Protein AF-A0AA35Z407-F1 (afdb_monomer_lite)

InterPro domains:
  IPR001810 F-box domain [PF00646] (19-55)
  IPR012337 Ribonuclease H-like superfamily [SSF53098] (365-538)
  IPR032675 Leucine-rich repeat domain superfamily [G3DSA:3.80.10.10] (29-280)
  IPR036047 F-box-like domain superfamily [SSF81383] (16-61)
  IPR052035 Zinc finger BED domain-containing [PTHR46481] (313-537)
  IPR053781 F-box/LRR-repeat protein 13-like, F-box domain [cd22160] (19-55)

Secondary structure (DSSP, 8-state):
--PPPPPP-PPPPS---TTTTS-HHHHHHHHTTSS-HHHHHHGGGS-TTTTTGGGGSSEEEEE-SS-EEPPHHHHT-SS--EEEEEEEEEEEE--SS---TT--EEEEEEEE--SSTTHHHHHHHT-TT--EEEEES-B-TT-SS-----TT--EEEEES-B----SSTTTTTT--------S-----SSTT-TT--EEEE-HHHHHHHHHH-S----TT--EEEEEE-GGG--HHHHHHHHHH-TT--EEEEEE-S----TTS-----S-HHHHHHHTTSS--EEEEEESSSS--EEESSHHHHHHHHHHHHTT--GGGGG-HHHHHHHHHH-TT--PPPHHHHHHHHHHHHHHHHHHHHHHHT-TT--EEEEEEEEE-TTT--EEEEEEEEEE-TT--EEEEEEEEEEES---HHHHHHHHHHHHHHTT---EEEEEE-S-HHHHHHHHHHHHHSSS-GGGGTT-EEE-HHHHHHHHHHHHHGGGHHHHHHHHHHHHHHHT-HHHHHHHHHHHHHTT---S-------TT-THHHHHHHHHH-TT-

Radius of gyration: 40.05 Å; chains: 1; bounding box: 88×74×141 Å

Sequence (548 aa):
MKKSEPPKTSKPADGTDFISSMPDAILLLILSRVPSTEEAIRSSILSRRWRNLWTAIPSLYLDTTGDIEMPNCLVISPSLESLRLSLGHHGLRLPNIMGFPALRVLDLTSVDLLEDGNLVKAFLESCPLLEDLTLDDCVLCKLDLLCISCLKLKKLSIVNTYDDNDDDGDSLKKAEIEPKSEGNNMSVLFPGISGVEYLCIDPYFFIKCIYAAIDPGLPNLKTLVLSTTMDAFTMDNFNRILKYYPKLESLKLIIEQDFHGSDGTEYGWLDEDETREILSIDLKRVEFFEFNGEKPKVVIKWFDDILNMYFNWGELPFKFVENEAFVEYTNALNAKVVLPSRHTISRNVSKFYIEERTKMLQFLSNPKTAIHLTTDTWTSSCQRTTYMVVTAHFIDENWMMHKRIINFREIDSHKGEDMGRELLDCIRGWGMKNVMTITLDNAATNDKAMDFLVKKLPNLYEGGKHFQVRCMAHILNLIVKDGLKYQNYHVECIQKAVRYIRLSPQRINKFKKAMKDCGLQTKKFLCGDTPTRWNSTELDFRVIEVRI

Structure (mmCIF, N/CA/C/O backbone):
data_AF-A0AA35Z407-F1
#
_entry.id   AF-A0AA35Z407-F1
#
loop_
_atom_site.group_PDB
_atom_site.id
_atom_site.type_symbol
_atom_site.label_atom_id
_atom_site.label_alt_id
_atom_site.label_comp_id
_atom_site.label_asym_id
_atom_site.label_entity_id
_atom_site.label_seq_id
_atom_site.pdbx_PDB_ins_code
_atom_site.Cartn_x
_atom_site.Cartn_y
_atom_site.Cartn_z
_atom_site.occupancy
_atom_site.B_iso_or_equiv
_atom_site.auth_seq_id
_atom_site.auth_comp_id
_atom_site.auth_asym_id
_atom_site.auth_atom_id
_atom_site.pdbx_PDB_model_num
ATOM 1 N N . MET A 1 1 ? -7.685 -29.611 94.564 1.00 43.44 1 MET A N 1
ATOM 2 C CA . MET A 1 1 ? -6.938 -30.343 93.514 1.00 43.44 1 MET A CA 1
ATOM 3 C C . MET A 1 1 ? -7.828 -31.413 92.899 1.00 43.44 1 MET A C 1
ATOM 5 O O . MET A 1 1 ? -8.089 -32.406 93.558 1.00 43.44 1 MET A O 1
ATOM 9 N N . LYS A 1 2 ? -8.294 -31.185 91.669 1.00 37.62 2 LYS A N 1
ATOM 10 C CA . LYS A 1 2 ? -8.302 -32.115 90.521 1.00 37.62 2 LYS A CA 1
ATOM 11 C C . LYS A 1 2 ? -9.133 -31.443 89.424 1.00 37.62 2 LYS A C 1
ATOM 13 O O . LYS A 1 2 ? -10.331 -31.247 89.582 1.00 37.62 2 LYS A O 1
ATOM 18 N N . LYS A 1 3 ? -8.439 -30.998 88.373 1.00 35.50 3 LYS A N 1
ATOM 19 C CA . LYS A 1 3 ? -9.022 -30.472 87.135 1.00 35.50 3 LYS A CA 1
ATOM 20 C C . LYS A 1 3 ? -9.820 -31.596 86.470 1.00 35.50 3 LYS A C 1
ATOM 22 O O . LYS A 1 3 ? -9.277 -32.683 86.299 1.00 35.50 3 LYS A O 1
ATOM 27 N N . SER A 1 4 ? -11.070 -31.328 86.108 1.00 39.91 4 SER A N 1
ATOM 28 C CA . SER A 1 4 ? -11.824 -32.141 85.156 1.00 39.91 4 SER A CA 1
ATOM 29 C C . SER A 1 4 ? -11.276 -31.881 83.752 1.00 39.91 4 SER A C 1
ATOM 31 O O . SER A 1 4 ? -11.129 -30.726 83.349 1.00 39.91 4 SER A O 1
ATOM 33 N N . GLU A 1 5 ? -10.925 -32.948 83.043 1.00 40.53 5 GLU A N 1
ATOM 34 C CA . GLU A 1 5 ? -10.440 -32.913 81.661 1.00 40.53 5 GLU A CA 1
ATOM 35 C C . GLU A 1 5 ? -11.478 -32.294 80.703 1.00 40.53 5 GLU A C 1
ATOM 37 O O . GLU A 1 5 ? -12.679 -32.512 80.887 1.00 40.53 5 GLU A O 1
ATOM 42 N N . PRO A 1 6 ? -11.052 -31.550 79.665 1.00 40.28 6 PRO A N 1
ATOM 43 C CA . PRO A 1 6 ? -11.928 -31.172 78.564 1.00 40.28 6 PRO A CA 1
ATOM 44 C C . PRO A 1 6 ? -12.168 -32.377 77.632 1.00 40.28 6 PRO A C 1
ATOM 46 O O . PRO A 1 6 ? -11.346 -33.298 77.582 1.00 40.28 6 PRO A O 1
ATOM 49 N N . PRO A 1 7 ? -13.286 -32.397 76.885 1.00 41.84 7 PRO A N 1
ATOM 50 C CA . PRO A 1 7 ? -13.650 -33.531 76.049 1.00 41.84 7 PRO A CA 1
ATOM 51 C C . PRO A 1 7 ? -12.639 -33.723 74.914 1.00 41.84 7 PRO A C 1
ATOM 53 O O . PRO A 1 7 ? -12.144 -32.766 74.320 1.00 41.84 7 PRO A O 1
ATOM 56 N N . LYS A 1 8 ? -12.341 -34.996 74.634 1.00 40.03 8 LYS A N 1
ATOM 57 C CA . LYS A 1 8 ? -11.424 -35.454 73.587 1.00 40.03 8 LYS A CA 1
ATOM 58 C C . LYS A 1 8 ? -11.763 -34.797 72.249 1.00 40.03 8 LYS A C 1
ATOM 60 O O . LYS A 1 8 ? -12.865 -34.967 71.734 1.00 40.03 8 LYS A O 1
ATOM 65 N N . THR A 1 9 ? -10.784 -34.111 71.669 1.00 42.91 9 THR A N 1
ATOM 66 C CA . THR A 1 9 ? -10.801 -33.711 70.265 1.00 42.91 9 THR A CA 1
ATOM 67 C C . THR A 1 9 ? -10.902 -34.970 69.405 1.00 42.91 9 THR A C 1
ATOM 69 O O . THR A 1 9 ? -10.030 -35.843 69.424 1.00 42.91 9 THR A O 1
ATOM 72 N N . SER A 1 10 ? -12.008 -35.103 68.677 1.00 41.81 10 SER A N 1
ATOM 73 C CA . SER A 1 10 ? -12.133 -36.092 67.612 1.00 41.81 10 SER A CA 1
ATOM 74 C C . SER A 1 10 ? -11.050 -35.819 66.570 1.00 41.81 10 SER A C 1
ATOM 76 O O . SER A 1 10 ? -10.904 -34.683 66.116 1.00 41.81 10 SER A O 1
ATOM 78 N N . LYS A 1 11 ? -10.289 -36.855 66.199 1.00 41.97 11 LYS A N 1
ATOM 79 C CA . LYS A 1 11 ? -9.377 -36.822 65.048 1.00 41.97 11 LYS A CA 1
ATOM 80 C C . LYS A 1 11 ? -10.121 -36.258 63.825 1.00 41.97 11 LYS A C 1
ATOM 82 O O . LYS A 1 11 ? -11.282 -36.631 63.638 1.00 41.97 11 LYS A O 1
ATOM 87 N N . PRO A 1 12 ? -9.492 -35.400 63.004 1.00 40.91 12 PRO A N 1
ATOM 88 C CA . PRO A 1 12 ? -10.108 -34.974 61.760 1.00 40.91 12 PRO A CA 1
ATOM 89 C C . PRO A 1 12 ? -10.281 -36.218 60.890 1.00 40.91 12 PRO A C 1
ATOM 91 O O . PRO A 1 12 ? -9.347 -37.005 60.728 1.00 40.91 12 PRO A O 1
ATOM 94 N N . ALA A 1 13 ? -11.506 -36.431 60.418 1.00 45.28 13 ALA A N 1
ATOM 95 C CA . ALA A 1 13 ? -11.772 -37.427 59.400 1.00 45.28 13 ALA A CA 1
ATOM 96 C C . ALA A 1 13 ? -10.900 -37.108 58.179 1.00 45.28 13 ALA A C 1
ATOM 98 O O . ALA A 1 13 ? -10.789 -35.951 57.770 1.00 45.28 13 ALA A O 1
ATOM 99 N N . ASP A 1 14 ? -10.252 -38.141 57.658 1.00 51.31 14 ASP A N 1
ATOM 100 C CA . ASP A 1 14 ? -9.453 -38.111 56.442 1.00 51.31 14 ASP A CA 1
ATOM 101 C C . ASP A 1 14 ? -10.347 -37.626 55.286 1.00 51.31 14 ASP A C 1
ATOM 103 O O . ASP A 1 14 ? -11.312 -38.300 54.922 1.00 51.31 14 ASP A O 1
ATOM 107 N N . GLY A 1 15 ? -10.113 -36.395 54.816 1.00 54.78 15 GLY A N 1
ATOM 108 C CA . GLY A 1 15 ? -11.001 -35.693 53.878 1.00 54.78 15 GLY A CA 1
ATOM 109 C C . GLY A 1 15 ? -11.348 -34.244 54.244 1.00 54.78 15 GLY A C 1
ATOM 110 O O . GLY A 1 15 ? -12.460 -33.802 53.967 1.00 54.78 15 GLY A O 1
ATOM 111 N N . THR A 1 16 ? -10.444 -33.484 54.877 1.00 53.84 16 THR A N 1
ATOM 112 C CA . THR A 1 16 ? -10.655 -32.043 55.113 1.00 53.84 16 THR A CA 1
ATOM 113 C C . THR A 1 16 ? -10.854 -31.301 53.795 1.00 53.84 16 THR A C 1
ATOM 115 O O . THR A 1 16 ? -9.916 -31.104 53.026 1.00 53.84 16 THR A O 1
ATOM 118 N N . ASP A 1 17 ? -12.087 -30.867 53.557 1.00 64.19 17 ASP A N 1
ATOM 119 C CA . ASP A 1 17 ? -12.447 -29.965 52.474 1.00 64.19 17 ASP A CA 1
ATOM 120 C C . ASP A 1 17 ? -11.829 -28.577 52.728 1.00 64.19 17 ASP A C 1
ATOM 122 O O . ASP A 1 17 ? -12.380 -27.717 53.426 1.00 64.19 17 ASP A O 1
ATOM 126 N N . PHE A 1 18 ? -10.626 -28.375 52.182 1.00 69.06 18 PHE A N 1
ATOM 127 C CA . PHE A 1 18 ? -9.902 -27.106 52.258 1.00 69.06 18 PHE A CA 1
ATOM 128 C C . PHE A 1 18 ? -10.665 -25.973 51.572 1.00 69.06 18 PHE A C 1
ATOM 130 O O . PHE A 1 18 ? -10.561 -24.829 52.006 1.00 69.06 18 PHE A O 1
ATOM 137 N N . ILE A 1 19 ? -11.467 -26.283 50.553 1.00 73.12 19 ILE A N 1
ATOM 138 C CA . ILE A 1 19 ? -12.250 -25.308 49.797 1.00 73.12 19 ILE A CA 1
ATOM 139 C C . ILE A 1 19 ? -13.407 -24.791 50.666 1.00 73.12 19 ILE A C 1
ATOM 141 O O . ILE A 1 19 ? -13.586 -23.580 50.797 1.00 73.12 19 ILE A O 1
ATOM 145 N N . SER A 1 20 ? -14.117 -25.672 51.376 1.00 71.88 20 SER A N 1
ATOM 146 C CA . SER A 1 20 ? -15.194 -25.272 52.297 1.00 71.88 20 SER A CA 1
ATOM 147 C C . SER A 1 20 ? -14.736 -24.482 53.524 1.00 71.88 20 SER A C 1
ATOM 149 O O . SER A 1 20 ? -15.582 -23.869 54.177 1.00 71.88 20 SER A O 1
ATOM 151 N N . SER A 1 21 ? -13.437 -24.452 53.843 1.00 80.06 21 SER A N 1
ATOM 152 C CA . SER A 1 21 ? -12.888 -23.666 54.964 1.00 80.06 21 SER A CA 1
ATOM 153 C C . SER A 1 21 ? -12.304 -22.302 54.564 1.00 80.06 21 SER A C 1
ATOM 155 O O . SER A 1 21 ? -11.990 -21.501 55.445 1.00 80.06 21 SER A O 1
ATOM 157 N N . MET A 1 22 ? -12.208 -21.982 53.266 1.00 85.62 22 MET A N 1
ATOM 158 C CA . MET A 1 22 ? -11.680 -20.687 52.805 1.00 85.62 22 MET A CA 1
ATOM 159 C C . MET A 1 22 ? -12.624 -19.523 53.143 1.00 85.62 22 MET A C 1
ATOM 161 O O . MET A 1 22 ? -13.833 -19.737 53.176 1.00 85.62 22 MET A O 1
ATOM 165 N N . PRO A 1 23 ? -12.130 -18.288 53.355 1.00 88.06 23 PRO A N 1
ATOM 166 C CA . PRO A 1 23 ? -12.965 -17.086 53.462 1.00 88.06 23 PRO A CA 1
ATOM 167 C C . PRO A 1 23 ? -13.741 -16.786 52.172 1.00 88.06 23 PRO A C 1
ATOM 169 O O . PRO A 1 23 ? -13.221 -17.013 51.079 1.00 88.06 23 PRO A O 1
ATOM 172 N N . ASP A 1 24 ? -14.936 -16.195 52.289 1.00 84.94 24 ASP A N 1
ATOM 173 C CA . ASP A 1 24 ? -15.785 -15.867 51.127 1.00 84.94 24 ASP A CA 1
ATOM 174 C C . ASP A 1 24 ? -15.059 -14.976 50.109 1.00 84.94 24 ASP A C 1
ATOM 176 O O . ASP A 1 24 ? -15.185 -15.202 48.915 1.00 84.94 24 ASP A O 1
ATOM 180 N N . ALA A 1 25 ? -14.207 -14.045 50.551 1.00 83.12 25 ALA A N 1
ATOM 181 C CA . ALA A 1 25 ? -13.411 -13.205 49.651 1.00 83.12 25 ALA A CA 1
ATOM 182 C C . ALA A 1 25 ? -12.508 -14.014 48.695 1.00 83.12 25 ALA A C 1
ATOM 184 O O . ALA A 1 25 ? -12.338 -13.637 47.537 1.00 83.12 25 ALA A O 1
ATOM 185 N N . ILE A 1 26 ? -11.951 -15.141 49.157 1.00 83.88 26 ILE A N 1
ATOM 186 C CA . ILE A 1 26 ? -11.136 -16.029 48.314 1.00 83.88 26 ILE A CA 1
ATOM 187 C C . ILE A 1 26 ? -12.036 -16.857 47.396 1.00 83.88 26 ILE A C 1
ATOM 189 O O . ILE A 1 26 ? -11.714 -17.024 46.224 1.00 83.88 26 ILE A O 1
ATOM 193 N N . LEU A 1 27 ? -13.181 -17.333 47.895 1.00 86.56 27 LEU A N 1
ATOM 194 C CA . LEU A 1 27 ? -14.148 -18.075 47.081 1.00 86.56 27 LEU A CA 1
ATOM 195 C C . LEU A 1 27 ? -14.711 -17.214 45.943 1.00 86.56 27 LEU A C 1
ATOM 197 O O . LEU A 1 27 ? -14.801 -17.682 44.814 1.00 86.56 27 LEU A O 1
ATOM 201 N N . LEU A 1 28 ? -15.007 -15.941 46.211 1.00 85.38 28 LEU A N 1
ATOM 202 C CA . LEU A 1 28 ? -15.438 -14.967 45.209 1.00 85.38 28 LEU A CA 1
ATOM 203 C C . LEU A 1 28 ? -14.332 -14.663 44.199 1.00 85.38 28 LEU A C 1
ATOM 205 O O . LEU A 1 28 ? -14.613 -14.572 43.007 1.00 85.38 28 LEU A O 1
ATOM 209 N N . LEU A 1 29 ? -13.072 -14.577 44.641 1.00 83.25 29 LEU A N 1
ATOM 210 C CA . LEU A 1 29 ? -11.939 -14.448 43.728 1.00 83.25 29 LEU A CA 1
ATOM 211 C C . LEU A 1 29 ? -11.825 -15.672 42.812 1.00 83.25 29 LEU A C 1
ATOM 213 O O . LEU A 1 29 ? -11.630 -15.503 41.614 1.00 83.25 29 LEU A O 1
ATOM 217 N N . ILE A 1 30 ? -11.991 -16.886 43.342 1.00 85.62 30 ILE A N 1
ATOM 218 C CA . ILE A 1 30 ? -11.986 -18.118 42.542 1.00 85.62 30 ILE A CA 1
ATOM 219 C C . ILE A 1 30 ? -13.143 -18.101 41.538 1.00 85.62 30 ILE A C 1
ATOM 221 O O . ILE A 1 30 ? -12.899 -18.271 40.348 1.00 85.62 30 ILE A O 1
ATOM 225 N N . LEU A 1 31 ? -14.373 -17.827 41.991 1.00 85.12 31 LEU A N 1
ATOM 226 C CA . LEU A 1 31 ? -15.562 -17.765 41.133 1.00 85.12 31 LEU A CA 1
ATOM 227 C C . LEU A 1 31 ? -15.447 -16.681 40.051 1.00 85.12 31 LEU A C 1
ATOM 229 O O . LEU A 1 31 ? -15.854 -16.916 38.921 1.00 85.12 31 LEU A O 1
ATOM 233 N N . SER A 1 32 ? -14.813 -15.540 40.348 1.00 82.19 32 SER A N 1
ATOM 234 C CA . SER A 1 32 ? -14.548 -14.478 39.361 1.00 82.19 32 SER A CA 1
ATOM 235 C C . SER A 1 32 ? -13.564 -14.878 38.253 1.00 82.19 32 SER A C 1
ATOM 237 O O . SER A 1 32 ? -13.423 -14.160 37.267 1.00 82.19 32 SER A O 1
ATOM 239 N N . ARG A 1 33 ? -12.841 -15.992 38.427 1.00 82.56 33 ARG A N 1
ATOM 240 C CA . ARG A 1 33 ? -11.869 -16.532 37.463 1.00 82.56 33 ARG A CA 1
ATOM 241 C C . ARG A 1 33 ? -12.367 -17.789 36.757 1.00 82.56 33 ARG A C 1
ATOM 243 O O . ARG A 1 33 ? -11.620 -18.362 35.967 1.00 82.56 33 ARG A O 1
ATOM 250 N N . VAL A 1 34 ? -13.591 -18.223 37.048 1.00 83.19 34 VAL A N 1
ATOM 251 C CA . VAL A 1 34 ? -14.235 -19.328 36.341 1.00 83.19 34 VAL A CA 1
ATOM 252 C C . VAL A 1 34 ? -14.599 -18.857 34.919 1.00 83.19 34 VAL A C 1
ATOM 254 O O . VAL A 1 34 ? -15.054 -17.723 34.771 1.00 83.19 34 VAL A O 1
ATOM 257 N N . PRO A 1 35 ? -14.382 -19.684 33.877 1.00 76.94 35 PRO A N 1
ATOM 258 C CA . PRO A 1 35 ? -14.584 -19.310 32.474 1.00 76.94 35 PRO A CA 1
ATOM 259 C C . PRO A 1 35 ? -15.962 -18.742 32.122 1.00 76.94 35 PRO A C 1
ATOM 261 O O . PRO A 1 35 ? -16.051 -17.897 31.234 1.00 76.94 35 PRO A O 1
ATOM 264 N N . SER A 1 36 ? -17.026 -19.196 32.789 1.00 81.44 36 SER A N 1
ATOM 265 C CA . SER A 1 36 ? -18.391 -18.743 32.520 1.00 81.44 36 SER A CA 1
ATOM 266 C C . SER A 1 36 ? -19.206 -18.537 33.796 1.00 81.44 36 SER A C 1
ATOM 268 O O . SER A 1 36 ? -18.999 -19.188 34.825 1.00 81.44 36 SER A O 1
ATOM 270 N N . THR A 1 37 ? -20.188 -17.637 33.720 1.00 84.25 37 THR A N 1
ATOM 271 C CA . THR A 1 37 ? -21.173 -17.440 34.789 1.00 84.25 37 THR A CA 1
ATOM 272 C C . THR A 1 37 ? -21.989 -18.707 35.042 1.00 84.25 37 THR A C 1
ATOM 274 O O . THR A 1 37 ? -22.298 -18.998 36.194 1.00 84.25 37 THR A O 1
ATOM 277 N N . GLU A 1 38 ? -22.272 -19.508 34.011 1.00 83.88 38 GLU A N 1
ATOM 278 C CA . GLU A 1 38 ? -22.958 -20.793 34.168 1.00 83.88 38 GLU A CA 1
ATOM 279 C C . GLU A 1 38 ? -22.170 -21.744 35.084 1.00 83.88 38 GLU A C 1
ATOM 281 O O . GLU A 1 38 ? -22.726 -22.327 36.014 1.00 83.88 38 GLU A O 1
ATOM 286 N N . GLU A 1 39 ? -20.856 -21.863 34.887 1.00 83.56 39 GLU A N 1
ATOM 287 C CA . GLU A 1 39 ? -19.996 -22.684 35.741 1.00 83.56 39 GLU A CA 1
ATOM 288 C C . GLU A 1 39 ? -19.907 -22.140 37.174 1.00 83.56 39 GLU A C 1
ATOM 290 O O . GLU A 1 39 ? -19.915 -22.918 38.135 1.00 83.56 39 GLU A O 1
ATOM 295 N N . ALA A 1 40 ? -19.904 -20.814 37.344 1.00 86.88 40 ALA A N 1
ATOM 296 C CA . ALA A 1 40 ? -19.982 -20.198 38.664 1.00 86.88 40 ALA A CA 1
ATOM 297 C C . ALA A 1 40 ? -21.324 -20.507 39.356 1.00 86.88 40 ALA A C 1
ATOM 299 O O . ALA A 1 40 ? -21.334 -20.857 40.538 1.00 86.88 40 ALA A O 1
ATOM 300 N N . ILE A 1 41 ? -22.446 -20.468 38.629 1.00 86.50 41 ILE A N 1
ATOM 301 C CA . ILE A 1 41 ? -23.775 -20.842 39.137 1.00 86.50 41 ILE A CA 1
ATOM 302 C C . ILE A 1 41 ? -23.828 -22.334 39.469 1.00 86.50 41 ILE A C 1
ATOM 304 O O . ILE A 1 41 ? -24.381 -22.702 40.505 1.00 86.50 41 ILE A O 1
ATOM 308 N N . ARG A 1 42 ? -23.205 -23.211 38.671 1.00 87.38 42 ARG A N 1
ATOM 309 C CA . ARG A 1 42 ? -23.122 -24.656 38.960 1.00 87.38 42 ARG A CA 1
ATOM 310 C C . ARG A 1 42 ? -22.426 -24.944 40.291 1.00 87.38 42 ARG A C 1
ATOM 312 O O . ARG A 1 42 ? -22.716 -25.960 40.909 1.00 87.38 42 ARG A O 1
ATOM 319 N N . SER A 1 43 ? -21.589 -24.048 40.813 1.00 87.75 43 SER A N 1
ATOM 320 C CA . SER A 1 43 ? -21.033 -24.208 42.166 1.00 87.75 43 SER A CA 1
ATOM 321 C C . SER A 1 43 ? -22.101 -24.173 43.276 1.00 87.75 43 SER A C 1
ATOM 323 O O . SER A 1 43 ? -21.883 -24.709 44.363 1.00 87.75 43 SER A O 1
ATOM 325 N N . SER A 1 44 ? -23.296 -23.634 43.000 1.00 87.38 44 SER A N 1
ATOM 326 C CA . SER A 1 44 ? -24.409 -23.523 43.954 1.00 87.38 44 SER A CA 1
ATOM 327 C C . SER A 1 44 ? -24.896 -24.863 44.518 1.00 87.38 44 SER A C 1
ATOM 329 O O . SER A 1 44 ? -25.450 -24.892 45.623 1.00 87.38 44 SER A O 1
ATOM 331 N N . ILE A 1 45 ? -24.661 -25.973 43.805 1.00 87.75 45 ILE A N 1
ATOM 332 C CA . ILE A 1 45 ? -25.041 -27.322 44.250 1.00 87.75 45 ILE A CA 1
ATOM 333 C C . ILE A 1 45 ? -24.039 -27.943 45.233 1.00 87.75 45 ILE A C 1
ATOM 335 O O . ILE A 1 45 ? -24.363 -28.951 45.858 1.00 87.75 45 ILE A O 1
ATOM 339 N N . LEU A 1 46 ? -22.849 -27.350 45.408 1.00 84.62 46 LEU A N 1
ATOM 340 C CA . LEU A 1 46 ? -21.787 -27.916 46.248 1.00 84.62 46 LEU A CA 1
ATOM 341 C C . LEU A 1 46 ? -22.170 -27.932 47.733 1.00 84.62 46 LEU A C 1
ATOM 343 O O . LEU A 1 46 ? -21.948 -28.923 48.425 1.00 84.62 46 LEU A O 1
ATOM 347 N N . SER A 1 47 ? -22.754 -26.844 48.247 1.00 86.62 47 SER A N 1
ATOM 348 C CA . SER A 1 47 ? -23.292 -26.798 49.611 1.00 86.62 47 SER A CA 1
ATOM 349 C C . SER A 1 47 ? -24.204 -25.588 49.834 1.00 86.62 47 SER A C 1
ATOM 351 O O . SER A 1 47 ? -24.283 -24.677 49.010 1.00 86.62 47 SER A O 1
ATOM 353 N N . ARG A 1 48 ? -24.856 -25.521 51.006 1.00 84.38 48 ARG A N 1
ATOM 354 C CA . ARG A 1 48 ? -25.660 -24.349 51.410 1.00 84.38 48 ARG A CA 1
ATOM 355 C C . ARG A 1 48 ? -24.868 -23.038 51.367 1.00 84.38 48 ARG A C 1
ATOM 357 O O . ARG A 1 48 ? -25.467 -22.006 51.096 1.00 84.38 48 ARG A O 1
ATOM 364 N N . ARG A 1 49 ? -23.554 -23.087 51.622 1.00 86.75 49 ARG A N 1
ATOM 365 C CA . ARG A 1 49 ? -22.668 -21.915 51.580 1.00 86.75 49 ARG A CA 1
ATOM 366 C C . ARG A 1 49 ? -22.460 -21.417 50.149 1.00 86.75 49 ARG A C 1
ATOM 368 O O . ARG A 1 49 ? -22.460 -20.217 49.929 1.00 86.75 49 ARG A O 1
ATOM 375 N N . TRP A 1 50 ? -22.343 -22.329 49.185 1.00 86.88 50 TRP A N 1
ATOM 376 C CA . TRP A 1 50 ? -22.085 -21.995 47.782 1.00 86.88 50 TRP A CA 1
ATOM 377 C C . TRP A 1 50 ? -23.315 -21.519 47.017 1.00 86.88 50 TRP A C 1
ATOM 379 O O . TRP A 1 50 ? -23.173 -20.848 45.998 1.00 86.88 50 TRP A O 1
ATOM 389 N N . ARG A 1 51 ? -24.515 -21.806 47.535 1.00 85.06 51 ARG A N 1
ATOM 390 C CA . ARG A 1 51 ? -25.800 -21.539 46.874 1.00 85.06 51 ARG A CA 1
ATOM 391 C C . ARG A 1 51 ? -25.917 -20.139 46.261 1.00 85.06 51 ARG A C 1
ATOM 393 O O . ARG A 1 51 ? -26.384 -20.023 45.134 1.00 85.06 51 ARG A O 1
ATOM 400 N N . ASN A 1 52 ? -25.471 -19.114 46.989 1.00 84.38 52 ASN A N 1
ATOM 401 C CA . ASN A 1 52 ? -25.591 -17.710 46.584 1.00 84.38 52 ASN A CA 1
ATOM 402 C C . ASN A 1 52 ? -24.232 -17.010 46.422 1.00 84.38 52 ASN A C 1
ATOM 404 O O . ASN A 1 52 ? -24.202 -15.805 46.224 1.00 84.38 52 ASN A O 1
ATOM 408 N N . LEU A 1 53 ? -23.096 -17.714 46.517 1.00 86.06 53 LEU A N 1
ATOM 409 C CA . LEU A 1 53 ? -21.785 -17.051 46.416 1.00 86.06 53 LEU A CA 1
ATOM 410 C C . LEU A 1 53 ? -21.588 -16.388 45.048 1.00 86.06 53 LEU A C 1
ATOM 412 O O . LEU A 1 53 ? -21.024 -15.303 44.957 1.00 86.06 53 LEU A O 1
ATOM 416 N N . TRP A 1 54 ? -22.114 -17.000 43.990 1.00 86.19 54 TRP A N 1
ATOM 417 C CA . TRP A 1 54 ? -22.037 -16.460 42.636 1.00 86.19 54 TRP A CA 1
ATOM 418 C C . TRP A 1 54 ? -22.747 -15.102 42.476 1.00 86.19 54 TRP A C 1
ATOM 420 O O . TRP A 1 54 ? -22.375 -14.346 41.590 1.00 86.19 54 TRP A O 1
ATOM 430 N N . THR A 1 55 ? -23.709 -14.733 43.334 1.00 83.44 55 THR A N 1
ATOM 431 C CA . THR A 1 55 ? -24.441 -13.452 43.211 1.00 83.44 55 THR A CA 1
ATOM 432 C C . THR A 1 55 ? -23.608 -12.240 43.641 1.00 83.44 55 THR A C 1
ATOM 434 O O . THR A 1 55 ? -24.015 -11.099 43.431 1.00 83.44 55 THR A O 1
ATOM 437 N N . ALA A 1 56 ? -22.453 -12.474 44.272 1.00 85.31 56 ALA A N 1
ATOM 438 C CA . ALA A 1 56 ? -21.534 -11.439 44.736 1.00 85.31 56 ALA A CA 1
ATOM 439 C C . ALA A 1 56 ? -20.294 -11.286 43.835 1.00 85.31 56 ALA A C 1
ATOM 441 O O . ALA A 1 56 ? -19.351 -10.585 44.204 1.00 85.31 56 ALA A O 1
ATOM 442 N N . ILE A 1 57 ? -20.263 -11.930 42.660 1.00 87.25 57 ILE A N 1
ATOM 443 C CA . ILE A 1 57 ? -19.179 -11.706 41.697 1.00 87.25 57 ILE A CA 1
ATOM 444 C C . ILE A 1 57 ? -19.404 -10.397 40.916 1.00 87.25 57 ILE A C 1
ATOM 446 O O . ILE A 1 57 ? -20.554 -10.041 40.660 1.00 87.25 57 ILE A O 1
ATOM 450 N N . PRO A 1 58 ? -18.340 -9.677 40.510 1.00 86.38 58 PRO A N 1
ATOM 451 C CA . PRO A 1 58 ? -18.503 -8.345 39.921 1.00 86.38 58 PRO A CA 1
ATOM 452 C C . PRO A 1 58 ? -19.019 -8.309 38.482 1.00 86.38 58 PRO A C 1
ATOM 454 O O . PRO A 1 58 ? -19.477 -7.261 38.037 1.00 86.38 58 PRO A O 1
ATOM 457 N N . SER A 1 59 ? -18.926 -9.417 37.743 1.00 88.00 59 SER A N 1
ATOM 458 C CA . SER A 1 59 ? -19.336 -9.490 36.340 1.00 88.00 59 SER A CA 1
ATOM 459 C C . SER A 1 59 ? -20.137 -10.758 36.077 1.00 88.00 59 SER A C 1
ATOM 461 O O . SER A 1 59 ? -19.647 -11.857 36.339 1.00 88.00 59 SER A O 1
ATOM 463 N N . LEU A 1 60 ? -21.338 -10.602 35.525 1.00 87.62 60 LEU A N 1
ATOM 464 C CA . LEU A 1 60 ? -22.241 -11.694 35.167 1.00 87.62 60 LEU A CA 1
ATOM 465 C C . LEU A 1 60 ? -22.616 -11.618 33.685 1.00 87.62 60 LEU A C 1
ATOM 467 O O . LEU A 1 60 ? -22.923 -10.539 33.184 1.00 87.62 60 LEU A O 1
ATOM 471 N N . TYR A 1 61 ? -22.600 -12.769 33.014 1.00 87.88 61 TYR A N 1
ATOM 472 C CA . TYR A 1 61 ? -23.135 -12.971 31.669 1.00 87.88 61 TYR A CA 1
ATOM 473 C C . TYR A 1 61 ? -24.155 -14.110 31.718 1.00 87.88 61 TYR A C 1
ATOM 475 O O . TYR A 1 61 ? -23.791 -15.246 32.022 1.00 87.88 61 TYR A O 1
ATOM 483 N N . LEU A 1 62 ? -25.427 -13.811 31.469 1.00 84.12 62 LEU A N 1
ATOM 484 C CA . LEU A 1 62 ? -26.494 -14.807 31.430 1.00 84.12 62 LEU A CA 1
ATOM 485 C C . LEU A 1 62 ? -27.018 -14.906 30.004 1.00 84.12 62 LEU A C 1
ATOM 487 O O . LEU A 1 62 ? -27.433 -13.905 29.433 1.00 84.12 62 LEU A O 1
ATOM 491 N N . ASP A 1 63 ? -26.994 -16.115 29.462 1.00 85.25 63 ASP A N 1
ATOM 492 C CA . ASP A 1 63 ? -27.545 -16.439 28.153 1.00 85.25 63 ASP A CA 1
ATOM 493 C C . ASP A 1 63 ? -28.598 -17.521 28.350 1.00 85.25 63 ASP A C 1
ATOM 495 O O . ASP A 1 63 ? -28.294 -18.637 28.789 1.00 85.25 63 ASP A O 1
ATOM 499 N N . THR A 1 64 ? -29.856 -17.144 28.165 1.00 78.62 64 THR A N 1
ATOM 500 C CA . THR A 1 64 ? -31.000 -17.974 28.533 1.00 78.62 64 THR A CA 1
ATOM 501 C C . THR A 1 64 ? -32.134 -17.786 27.546 1.00 78.62 64 THR A C 1
ATOM 503 O O . THR A 1 64 ? -32.346 -16.695 27.037 1.00 78.62 64 THR A O 1
ATOM 506 N N . THR A 1 65 ? -32.925 -18.835 27.351 1.00 73.94 65 THR A N 1
ATOM 507 C CA . THR A 1 65 ? -34.160 -18.777 26.568 1.00 73.94 65 THR A CA 1
ATOM 508 C C . THR A 1 65 ? -35.351 -18.852 27.522 1.00 73.94 65 THR A C 1
ATOM 510 O O . THR A 1 65 ? -35.590 -19.884 28.152 1.00 73.94 65 THR A O 1
ATOM 513 N N . GLY A 1 66 ? -36.055 -17.734 27.692 1.00 78.56 66 GLY A N 1
ATOM 514 C CA . GLY A 1 66 ? -37.285 -17.628 28.479 1.00 78.56 66 GLY A CA 1
ATOM 515 C C . GLY A 1 66 ? -37.374 -16.336 29.287 1.00 78.56 66 GLY A C 1
ATOM 516 O O . GLY A 1 66 ? -36.363 -15.675 29.524 1.00 78.56 66 GLY A O 1
ATOM 517 N N . ASP A 1 67 ? -38.587 -15.993 29.725 1.00 77.81 67 ASP A N 1
ATOM 518 C CA . ASP A 1 67 ? -38.816 -14.801 30.543 1.00 77.81 67 ASP A CA 1
ATOM 519 C C . ASP A 1 67 ? -38.119 -14.944 31.901 1.00 77.81 67 ASP A C 1
ATOM 521 O O . ASP A 1 67 ? -38.225 -15.981 32.572 1.00 77.81 67 ASP A O 1
ATOM 525 N N . ILE A 1 68 ? -37.419 -13.893 32.329 1.00 78.25 68 ILE A N 1
ATOM 526 C CA . ILE A 1 68 ? -36.673 -13.886 33.590 1.00 78.25 68 ILE A CA 1
ATOM 527 C C . ILE A 1 68 ? -37.178 -12.778 34.500 1.00 78.25 68 ILE A C 1
ATOM 529 O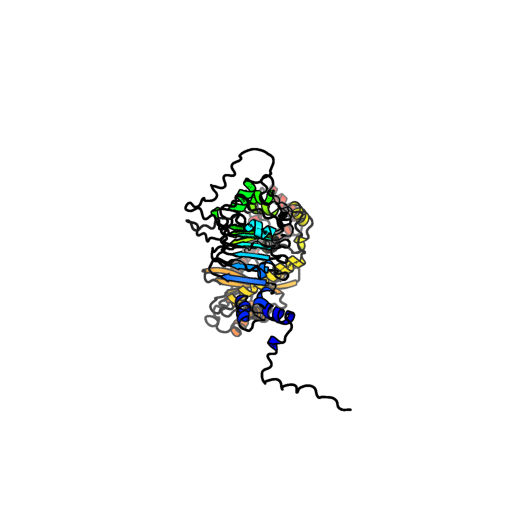 O . ILE A 1 68 ? -37.138 -11.595 34.170 1.00 78.25 68 ILE A O 1
ATOM 533 N N . GLU A 1 69 ? -37.553 -13.168 35.716 1.00 81.12 69 GLU A N 1
ATOM 534 C CA . GLU A 1 69 ? -37.661 -12.241 36.836 1.00 81.12 69 GLU A CA 1
ATOM 535 C C . GLU A 1 69 ? -36.308 -12.139 37.545 1.00 81.12 69 GLU A C 1
ATOM 537 O O . GLU A 1 69 ? -35.758 -13.134 38.034 1.00 81.12 69 GLU A O 1
ATOM 542 N N . MET A 1 70 ? -35.754 -10.928 37.598 1.00 79.31 70 MET A N 1
ATOM 543 C CA . MET A 1 70 ? -34.460 -10.692 38.224 1.00 79.31 70 MET A CA 1
ATOM 544 C C . MET A 1 70 ? -34.524 -10.958 39.729 1.00 79.31 70 MET A C 1
ATOM 546 O O . MET A 1 70 ? -35.304 -10.328 40.446 1.00 79.31 70 MET A O 1
ATOM 550 N N . PRO A 1 71 ? -33.676 -11.847 40.269 1.00 79.31 71 PRO A N 1
ATOM 551 C CA . PRO A 1 71 ? -33.699 -12.127 41.690 1.00 79.31 71 PRO A CA 1
ATOM 552 C C . PRO A 1 71 ? -33.185 -10.923 42.492 1.00 79.31 71 PRO A C 1
ATOM 554 O O . PRO A 1 71 ? -32.146 -10.337 42.185 1.00 79.31 71 PRO A O 1
ATOM 557 N N . ASN A 1 72 ? -33.874 -10.609 43.596 1.00 78.81 72 ASN A N 1
ATOM 558 C CA . ASN A 1 72 ? -33.548 -9.489 44.494 1.00 78.81 72 ASN A CA 1
ATOM 559 C C . ASN A 1 72 ? -32.076 -9.448 44.942 1.00 78.81 72 ASN A C 1
ATOM 561 O O . ASN A 1 72 ? -31.518 -8.376 45.161 1.00 78.81 72 ASN A O 1
ATOM 565 N N . CYS A 1 73 ? -31.435 -10.611 45.089 1.00 77.00 73 CYS A N 1
ATOM 566 C CA . CYS A 1 73 ? -30.032 -10.696 45.492 1.00 77.00 73 CYS A CA 1
ATOM 567 C C . CYS A 1 73 ? -29.055 -10.131 44.449 1.00 77.00 73 CYS A C 1
ATOM 569 O O . CYS A 1 73 ? -27.978 -9.688 44.839 1.00 77.00 73 CYS A O 1
ATOM 571 N N . LEU A 1 74 ? -29.417 -10.134 43.162 1.00 79.88 74 LEU A N 1
ATOM 572 C CA . LEU A 1 74 ? -28.621 -9.526 42.093 1.00 79.88 74 LEU A CA 1
ATOM 573 C C . LEU A 1 74 ? -28.882 -8.025 41.997 1.00 79.88 74 LEU A C 1
ATOM 575 O O . LEU A 1 74 ? -27.937 -7.246 41.917 1.00 79.88 74 LEU A O 1
ATOM 579 N N . VAL A 1 75 ? -30.151 -7.626 42.078 1.00 78.44 75 VAL A N 1
ATOM 580 C CA . VAL A 1 75 ? -30.580 -6.224 41.953 1.00 78.44 75 VAL A CA 1
ATOM 581 C C . VAL A 1 75 ? -30.022 -5.350 43.079 1.00 78.44 75 VAL A C 1
ATOM 583 O O . VAL A 1 75 ? -29.604 -4.224 42.841 1.00 78.44 75 VAL A O 1
ATOM 586 N N . ILE A 1 76 ? -29.931 -5.889 44.297 1.00 80.81 76 ILE A N 1
ATOM 587 C CA . ILE A 1 76 ? -29.423 -5.170 45.479 1.00 80.81 76 ILE A CA 1
ATOM 588 C C . ILE A 1 76 ? -27.906 -5.411 45.669 1.00 80.81 76 ILE A C 1
ATOM 590 O O . ILE A 1 76 ? -27.316 -4.986 46.663 1.00 80.81 76 ILE A O 1
ATOM 594 N N . SER A 1 77 ? -27.241 -6.112 44.741 1.00 82.38 77 SER A N 1
ATOM 595 C CA . SER A 1 77 ? -25.841 -6.514 44.909 1.00 82.38 77 SER A CA 1
ATOM 596 C C . SER A 1 77 ? -24.908 -5.292 44.960 1.00 82.38 77 SER A C 1
ATOM 598 O O . SER A 1 77 ? -24.809 -4.553 43.978 1.00 82.38 77 SER A O 1
ATOM 600 N N . PRO A 1 78 ? -24.173 -5.069 46.069 1.00 84.38 78 PRO A N 1
ATOM 601 C CA . PRO A 1 78 ? -23.255 -3.937 46.194 1.00 84.38 78 PRO A CA 1
ATOM 602 C C . PRO A 1 78 ? -21.940 -4.143 45.430 1.00 84.38 78 PRO A C 1
ATOM 604 O O . PRO A 1 78 ? -21.116 -3.235 45.384 1.00 84.38 78 PRO A O 1
ATOM 607 N N . SER A 1 79 ? -21.713 -5.340 44.887 1.00 85.31 79 SER A N 1
ATOM 608 C CA . SER A 1 79 ? -20.476 -5.732 44.207 1.00 85.31 79 SER A CA 1
ATOM 609 C C . SER A 1 79 ? -20.642 -5.937 42.706 1.00 85.31 79 SER A C 1
ATOM 611 O O . SER A 1 79 ? -19.636 -6.091 42.024 1.00 85.31 79 SER A O 1
ATOM 613 N N . LEU A 1 80 ? -21.876 -5.994 42.193 1.00 88.75 80 LEU A N 1
ATOM 614 C CA . LEU A 1 80 ? -22.138 -6.245 40.778 1.00 88.75 80 LEU A CA 1
ATOM 615 C C . LEU A 1 80 ? -21.859 -4.979 39.959 1.00 88.75 80 LEU A C 1
ATOM 617 O O . LEU A 1 80 ? -22.632 -4.025 40.000 1.00 88.75 80 LEU A O 1
ATOM 621 N N . GLU A 1 81 ? -20.753 -4.982 39.218 1.00 91.00 81 GLU A N 1
ATOM 622 C CA . GLU A 1 81 ? -20.305 -3.855 38.395 1.00 91.00 81 GLU A CA 1
ATOM 623 C C . GLU A 1 81 ? -20.693 -4.010 36.917 1.00 91.00 81 GLU A C 1
ATOM 625 O O . GLU A 1 81 ? -20.879 -3.007 36.228 1.00 91.00 81 GLU A O 1
ATOM 630 N N . SER A 1 82 ? -20.827 -5.244 36.422 1.00 90.94 82 SER A N 1
ATOM 631 C CA . SER A 1 82 ? -21.126 -5.551 35.019 1.00 90.94 82 SER A CA 1
ATOM 632 C C . SER A 1 82 ? -22.179 -6.652 34.901 1.00 90.94 82 SER A C 1
ATOM 634 O O . SER A 1 82 ? -21.987 -7.758 35.409 1.00 90.94 82 SER A O 1
ATOM 636 N N . LEU A 1 83 ? -23.269 -6.369 34.192 1.00 89.62 83 LEU A N 1
ATOM 637 C CA . LEU A 1 83 ? -24.357 -7.307 33.936 1.00 89.62 83 LEU A CA 1
ATOM 638 C C . LEU A 1 83 ? -24.624 -7.373 32.435 1.00 89.62 83 LEU A C 1
ATOM 640 O O . LEU A 1 83 ? -24.924 -6.357 31.813 1.00 89.62 83 LEU A O 1
ATOM 644 N N . ARG A 1 84 ? -24.515 -8.574 31.875 1.00 90.75 84 ARG A N 1
ATOM 645 C CA . ARG A 1 84 ? -24.805 -8.857 30.473 1.00 90.75 84 ARG A CA 1
ATOM 646 C C . ARG A 1 84 ? -25.864 -9.940 30.363 1.00 90.75 84 ARG A C 1
ATOM 648 O O . ARG A 1 84 ? -25.726 -10.974 31.021 1.00 90.75 84 ARG A O 1
ATOM 655 N N . LEU A 1 85 ? -26.893 -9.706 29.562 1.00 88.31 85 LEU A N 1
ATOM 656 C CA . LEU A 1 85 ? -28.054 -10.580 29.432 1.00 88.31 85 LEU A CA 1
ATOM 657 C C . LEU A 1 85 ? -28.383 -10.793 27.958 1.00 88.31 85 LEU A C 1
ATOM 659 O O . LEU A 1 85 ? -28.589 -9.824 27.238 1.00 88.31 85 LEU A O 1
ATOM 663 N N . SER A 1 86 ? -28.475 -12.053 27.552 1.00 88.81 86 SER A N 1
ATOM 664 C CA . SER A 1 86 ? -28.972 -12.495 26.250 1.00 88.81 86 SER A CA 1
ATOM 665 C C . SER A 1 86 ? -30.238 -13.314 26.482 1.00 88.81 86 SER A C 1
ATOM 667 O O . SER A 1 86 ? -30.167 -14.354 27.146 1.00 88.81 86 SER A O 1
ATOM 669 N N . LEU A 1 87 ? -31.393 -12.817 26.020 1.00 85.25 87 LEU A N 1
ATOM 670 C CA . LEU A 1 87 ? -32.703 -13.423 26.311 1.00 85.25 87 LEU A CA 1
ATOM 671 C C . LEU A 1 87 ? -33.467 -13.937 25.082 1.00 85.25 87 LEU A C 1
ATOM 673 O O . LEU A 1 87 ? -34.572 -14.431 25.255 1.00 85.25 87 LEU A O 1
ATOM 677 N N . GLY A 1 88 ? -32.936 -13.860 23.860 1.00 82.44 88 GLY A N 1
ATOM 678 C CA . GLY A 1 88 ? -33.601 -14.412 22.665 1.00 82.44 88 GLY A CA 1
ATOM 679 C C . GLY A 1 88 ? -35.033 -13.903 22.416 1.00 82.44 88 GLY A C 1
ATOM 680 O O . GLY A 1 88 ? -35.905 -14.687 22.056 1.00 82.44 88 GLY A O 1
ATOM 681 N N . HIS A 1 89 ? -35.262 -12.610 22.635 1.00 79.62 89 HIS A N 1
ATOM 682 C CA . HIS A 1 89 ? -36.534 -11.874 22.590 1.00 79.62 89 HIS A CA 1
ATOM 683 C C . HIS A 1 89 ? -37.550 -12.270 23.668 1.00 79.62 89 HIS A C 1
ATOM 685 O O . HIS A 1 89 ? -38.755 -12.175 23.462 1.00 79.62 89 HIS A O 1
ATOM 691 N N . HIS A 1 90 ? -37.070 -12.706 24.832 1.00 83.19 90 HIS A N 1
ATOM 692 C CA . HIS A 1 90 ? -37.911 -12.945 26.003 1.00 83.19 90 HIS A CA 1
ATOM 693 C C . HIS A 1 90 ? -37.924 -11.763 26.982 1.00 83.19 90 HIS A C 1
ATOM 695 O O . HIS A 1 90 ? -36.999 -10.941 27.014 1.00 83.19 90 HIS A O 1
ATOM 701 N N . GLY A 1 91 ? -38.984 -11.698 27.791 1.00 76.06 91 GLY A N 1
ATOM 702 C CA . GLY A 1 91 ? -39.281 -10.603 28.703 1.00 76.06 91 GLY A CA 1
ATOM 703 C C . GLY A 1 91 ? -38.362 -10.560 29.922 1.00 76.06 91 GLY A C 1
ATOM 704 O O . GLY A 1 91 ? -38.108 -11.572 30.584 1.00 76.06 91 GLY A O 1
ATOM 705 N N . LEU A 1 92 ? -37.898 -9.359 30.272 1.00 78.62 92 LEU A N 1
ATOM 706 C CA . LEU A 1 92 ? -37.149 -9.104 31.503 1.00 78.62 92 LEU A CA 1
ATOM 707 C C . LEU A 1 92 ? -38.027 -8.385 32.532 1.00 78.62 92 LEU A C 1
ATOM 709 O O . LEU A 1 92 ? -38.421 -7.243 32.314 1.00 78.62 92 LEU A O 1
ATOM 713 N N . ARG A 1 93 ? -38.262 -9.000 33.697 1.00 76.56 93 ARG A N 1
ATOM 714 C CA . ARG A 1 93 ? -38.990 -8.375 34.816 1.00 76.56 93 ARG A CA 1
ATOM 715 C C . ARG A 1 93 ? -38.048 -7.976 35.942 1.00 76.56 93 ARG A C 1
ATOM 717 O O . ARG A 1 93 ? -37.228 -8.773 36.403 1.00 76.56 93 ARG A O 1
ATOM 724 N N . LEU A 1 94 ? -38.193 -6.744 36.422 1.00 71.88 94 LEU A N 1
ATOM 725 C CA . LEU A 1 94 ? -37.469 -6.248 37.588 1.00 71.88 94 LEU A CA 1
ATOM 726 C C . LEU A 1 94 ? -38.328 -6.348 38.851 1.00 71.88 94 LEU A C 1
ATOM 728 O O . LEU A 1 94 ? -39.509 -6.004 38.820 1.00 71.88 94 LEU A O 1
ATOM 732 N N . PRO A 1 95 ? -37.746 -6.744 39.992 1.00 68.25 95 PRO A N 1
ATOM 733 C CA . PRO A 1 95 ? -38.428 -6.652 41.268 1.00 68.25 95 PRO A CA 1
ATOM 734 C C . PRO A 1 95 ? -38.619 -5.187 41.689 1.00 68.25 95 PRO A C 1
ATOM 736 O O . PRO A 1 95 ? -37.819 -4.309 41.378 1.00 68.25 95 PRO A O 1
ATOM 739 N N . ASN A 1 96 ? -39.673 -4.934 42.465 1.00 62.31 96 ASN A N 1
ATOM 740 C CA . ASN A 1 96 ? -40.185 -3.601 42.816 1.00 62.31 96 ASN A CA 1
ATOM 741 C C . ASN A 1 96 ? -39.329 -2.824 43.858 1.00 62.31 96 ASN A C 1
ATOM 743 O O . ASN A 1 96 ? -39.855 -2.001 44.608 1.00 62.31 96 ASN A O 1
ATOM 747 N N . ILE A 1 97 ? -38.032 -3.139 44.003 1.00 56.59 97 ILE A N 1
ATOM 748 C CA . ILE A 1 97 ? -37.159 -2.661 45.095 1.00 56.59 97 ILE A CA 1
ATOM 749 C C . ILE A 1 97 ? -35.852 -2.081 44.531 1.00 56.59 97 ILE A C 1
ATOM 751 O O . ILE A 1 97 ? -35.323 -2.590 43.549 1.00 56.59 97 ILE A O 1
ATOM 755 N N . MET A 1 98 ? -35.357 -1.019 45.191 1.00 61.62 98 MET A N 1
ATOM 756 C CA . MET A 1 98 ? -34.174 -0.214 44.842 1.00 61.62 98 MET A CA 1
ATOM 757 C C . MET A 1 98 ? -33.027 -1.001 44.197 1.00 61.62 98 MET A C 1
ATOM 759 O O . MET A 1 98 ? -32.570 -2.016 44.725 1.00 61.62 98 MET A O 1
ATOM 763 N N . GLY A 1 99 ? -32.584 -0.461 43.062 1.00 69.44 99 GLY A N 1
ATOM 764 C CA . GLY A 1 99 ? -31.800 -1.162 42.066 1.00 69.44 99 GLY A CA 1
ATOM 765 C C . GLY A 1 99 ? -30.287 -1.082 42.178 1.00 69.44 99 GLY A C 1
ATOM 766 O O . GLY A 1 99 ? -29.739 -0.636 43.184 1.00 69.44 99 GLY A O 1
ATOM 767 N N . PHE A 1 100 ? -29.651 -1.567 41.111 1.00 81.31 100 PHE A N 1
ATOM 768 C CA . PHE A 1 100 ? -28.240 -1.911 40.991 1.00 81.31 100 PHE A CA 1
ATOM 769 C C . PHE A 1 100 ? -27.284 -0.783 41.434 1.00 81.31 100 PHE A C 1
ATOM 771 O O . PHE A 1 100 ? -26.887 0.070 40.632 1.00 81.31 100 PHE A O 1
ATOM 778 N N . PRO A 1 101 ? -26.836 -0.780 42.703 1.00 84.69 101 PRO A N 1
ATOM 779 C CA . PRO A 1 101 ? -26.195 0.392 43.299 1.00 84.69 101 PRO A CA 1
ATOM 780 C C . PRO A 1 101 ? -24.746 0.581 42.836 1.00 84.69 101 PRO A C 1
ATOM 782 O O . PRO A 1 101 ? -24.216 1.690 42.913 1.00 84.69 101 PRO A O 1
ATOM 785 N N . ALA A 1 102 ? -24.105 -0.498 42.380 1.00 87.81 102 ALA A N 1
ATOM 786 C CA . ALA A 1 102 ? -22.710 -0.540 41.953 1.00 87.81 102 ALA A CA 1
ATOM 787 C C . ALA A 1 102 ? -22.537 -0.767 40.443 1.00 87.81 102 ALA A C 1
ATOM 789 O O . ALA A 1 102 ? -21.403 -0.802 39.967 1.00 87.81 102 ALA A O 1
ATOM 790 N N . LEU A 1 103 ? -23.632 -0.913 39.689 1.00 88.75 103 LEU A N 1
ATOM 791 C CA . LEU A 1 103 ? -23.573 -1.306 38.285 1.00 88.75 103 LEU A CA 1
ATOM 792 C C . LEU A 1 103 ? -23.064 -0.162 37.412 1.00 88.75 103 LEU A C 1
ATOM 794 O O . LEU A 1 103 ? -23.554 0.967 37.470 1.00 88.75 103 LEU A O 1
ATOM 798 N N . ARG A 1 104 ? -22.057 -0.486 36.602 1.00 89.75 104 ARG A N 1
ATOM 799 C CA . ARG A 1 104 ? -21.341 0.427 35.705 1.00 89.75 104 ARG A CA 1
ATOM 800 C C . ARG A 1 104 ? -21.507 0.032 34.244 1.00 89.75 104 ARG A C 1
ATOM 802 O O . ARG A 1 104 ? -21.471 0.917 33.396 1.00 89.75 104 ARG A O 1
ATOM 809 N N . VAL A 1 105 ? -21.693 -1.257 33.961 1.00 89.62 105 VAL A N 1
ATOM 810 C CA . VAL A 1 105 ? -21.882 -1.800 32.610 1.00 89.62 105 VAL A CA 1
ATOM 811 C C . VAL A 1 105 ? -23.176 -2.606 32.560 1.00 89.62 105 VAL A C 1
ATOM 813 O O . VAL A 1 105 ? -23.330 -3.559 33.326 1.00 89.62 105 VAL A O 1
ATOM 816 N N . LEU A 1 106 ? -24.074 -2.239 31.649 1.00 87.88 106 LEU A N 1
ATOM 817 C CA . LEU A 1 106 ? -25.278 -2.997 31.322 1.00 87.88 106 LEU A CA 1
ATOM 818 C C . LEU A 1 106 ? -25.287 -3.323 29.828 1.00 87.88 106 LEU A C 1
ATOM 820 O O . LEU A 1 106 ? -25.175 -2.421 29.000 1.00 87.88 106 LEU A O 1
ATOM 824 N N . ASP A 1 107 ? -25.440 -4.600 29.508 1.00 87.62 107 ASP A N 1
ATOM 825 C CA . ASP A 1 107 ? -25.490 -5.120 28.142 1.00 87.62 107 ASP A CA 1
ATOM 826 C C . ASP A 1 107 ? -26.736 -6.003 28.007 1.00 87.62 107 ASP A C 1
ATOM 828 O O . ASP A 1 107 ? -26.854 -7.009 28.711 1.00 87.62 107 ASP A O 1
ATOM 832 N N . LEU A 1 108 ? -27.694 -5.588 27.186 1.00 86.00 108 LEU A N 1
ATOM 833 C CA . LEU A 1 108 ? -28.923 -6.325 26.908 1.00 86.00 108 LEU A CA 1
ATOM 834 C C . LEU A 1 108 ? -28.930 -6.698 25.427 1.00 86.00 108 LEU A C 1
ATOM 836 O O . LEU A 1 108 ? -28.874 -5.811 24.577 1.00 86.00 108 LEU A O 1
ATOM 840 N N . THR A 1 109 ? -29.013 -7.993 25.134 1.00 85.56 109 THR A N 1
ATOM 841 C CA . THR A 1 109 ? -29.038 -8.547 23.778 1.00 85.56 109 THR A CA 1
ATOM 842 C C . THR A 1 109 ? -30.306 -9.368 23.580 1.00 85.56 109 THR A C 1
ATOM 844 O O . THR A 1 109 ? -30.604 -10.243 24.400 1.00 85.56 109 THR A O 1
ATOM 847 N N . SER A 1 110 ? -31.057 -9.092 22.513 1.00 81.81 110 SER A N 1
ATOM 848 C CA . SER A 1 110 ? -32.313 -9.780 22.196 1.00 81.81 110 SER A CA 1
ATOM 849 C C . SER A 1 110 ? -33.230 -9.843 23.426 1.00 81.81 110 SER A C 1
ATOM 851 O O . SER A 1 110 ? -33.592 -10.918 23.894 1.00 81.81 110 SER A O 1
ATOM 853 N N . VAL A 1 111 ? -33.530 -8.697 24.041 1.00 78.94 111 VAL A N 1
ATOM 854 C CA . VAL A 1 111 ? -34.419 -8.611 25.214 1.00 78.94 111 VAL A CA 1
ATOM 855 C C . VAL A 1 111 ? -35.732 -7.963 24.811 1.00 78.94 111 VAL A C 1
ATOM 857 O O . VAL A 1 111 ? -35.734 -6.898 24.189 1.00 78.94 111 VAL A O 1
ATOM 860 N N . ASP A 1 112 ? -36.842 -8.585 25.204 1.00 75.06 112 ASP A N 1
ATOM 861 C CA . ASP A 1 112 ? -38.161 -7.984 25.077 1.00 75.06 112 ASP A CA 1
ATOM 862 C C . ASP A 1 112 ? -38.448 -7.075 26.288 1.00 75.06 112 ASP A C 1
ATOM 864 O O . ASP A 1 112 ? -38.477 -7.510 27.445 1.00 75.06 112 ASP A O 1
ATOM 868 N N . LEU A 1 113 ? -38.625 -5.778 26.024 1.00 67.81 113 LEU A N 1
ATOM 869 C CA . LEU A 1 113 ? -38.932 -4.760 27.030 1.00 67.81 113 LEU A CA 1
ATOM 870 C C . LEU A 1 113 ? -40.427 -4.357 27.013 1.00 67.81 113 LEU A C 1
ATOM 872 O O . LEU A 1 113 ? -40.800 -3.392 27.683 1.00 67.81 113 LEU A O 1
ATOM 876 N N . LEU A 1 114 ? -41.284 -5.088 26.280 1.00 58.22 114 LEU A N 1
ATOM 877 C CA . LEU A 1 114 ? -42.709 -4.805 26.031 1.00 58.22 114 LEU A CA 1
ATOM 878 C C . LEU A 1 114 ? -43.640 -4.991 27.234 1.00 58.22 114 LEU A C 1
ATOM 880 O O . LEU A 1 114 ? -44.688 -4.336 27.294 1.00 58.22 114 LEU A O 1
ATOM 884 N N . GLU A 1 115 ? -43.330 -5.910 28.154 1.00 54.38 115 GLU A N 1
ATOM 885 C CA . GLU A 1 115 ? -44.294 -6.313 29.190 1.00 54.38 115 GLU A CA 1
ATOM 886 C C . GLU A 1 115 ? -44.591 -5.204 30.214 1.00 54.38 115 GLU A C 1
ATOM 888 O O . GLU A 1 115 ? -45.708 -5.130 30.729 1.00 54.38 115 GLU A O 1
ATOM 893 N N . ASP A 1 116 ? -43.640 -4.303 30.465 1.00 53.66 116 ASP A N 1
ATOM 894 C CA . ASP A 1 116 ? -43.791 -3.179 31.390 1.00 53.66 116 ASP A CA 1
ATOM 895 C C . ASP A 1 116 ? -43.295 -1.900 30.702 1.00 53.66 116 ASP A C 1
ATOM 897 O O . ASP A 1 116 ? -42.102 -1.612 30.682 1.00 53.66 116 ASP A O 1
ATOM 901 N N . GLY A 1 117 ? -44.199 -1.077 30.158 1.00 51.66 117 GLY A N 1
ATOM 902 C CA . GLY A 1 117 ? -43.871 0.156 29.408 1.00 51.66 117 GLY A CA 1
ATOM 903 C C . GLY A 1 117 ? -43.088 1.240 30.181 1.00 51.66 117 GLY A C 1
ATOM 904 O O . GLY A 1 117 ? -42.863 2.329 29.664 1.00 51.66 117 GLY A O 1
ATOM 905 N N . ASN A 1 118 ? -42.667 0.959 31.418 1.00 55.56 118 ASN A N 1
ATOM 906 C CA . ASN A 1 118 ? -41.777 1.780 32.239 1.00 55.56 118 ASN A CA 1
ATOM 907 C C . ASN A 1 118 ? -40.495 1.042 32.673 1.00 55.56 118 ASN A C 1
ATOM 909 O O . ASN A 1 118 ? -39.727 1.602 33.453 1.00 55.56 118 ASN A O 1
ATOM 913 N N . LEU A 1 119 ? -40.237 -0.184 32.202 1.00 58.25 119 LEU A N 1
ATOM 914 C CA . LEU A 1 119 ? -39.144 -1.022 32.699 1.00 58.25 119 LEU A CA 1
ATOM 915 C C . LEU A 1 119 ? -37.777 -0.422 32.383 1.00 58.25 119 LEU A C 1
ATOM 917 O O . LEU A 1 119 ? -36.941 -0.340 33.270 1.00 58.25 119 LEU A O 1
ATOM 921 N N . VAL A 1 120 ? -37.573 0.093 31.167 1.00 58.50 120 VAL A N 1
ATOM 922 C CA . VAL A 1 120 ? -36.323 0.774 30.781 1.00 58.50 120 VAL A CA 1
ATOM 923 C C . VAL A 1 120 ? -36.079 2.002 31.652 1.00 58.50 120 VAL A C 1
ATOM 925 O O . VAL A 1 120 ? -34.990 2.186 32.188 1.00 58.50 120 VAL A O 1
ATOM 928 N N . LYS A 1 121 ? -37.112 2.818 31.871 1.00 62.66 121 LYS A N 1
ATOM 929 C CA . LYS A 1 121 ? -37.024 3.995 32.738 1.00 62.66 121 LYS A CA 1
ATOM 930 C C . LYS A 1 121 ? -36.715 3.601 34.185 1.00 62.66 121 LYS A C 1
ATOM 932 O O . LYS A 1 121 ? -35.787 4.145 34.773 1.00 62.66 121 LYS A O 1
ATOM 937 N N . ALA A 1 122 ? -37.430 2.618 34.729 1.00 64.62 122 ALA A N 1
ATOM 938 C CA . ALA A 1 122 ? -37.220 2.109 36.080 1.00 64.62 122 ALA A CA 1
ATOM 939 C C . ALA A 1 122 ? -35.837 1.457 36.250 1.00 64.62 122 ALA A C 1
ATOM 941 O O . ALA A 1 122 ? -35.209 1.642 37.291 1.00 64.62 122 ALA A O 1
ATOM 942 N N . PHE A 1 123 ? -35.334 0.746 35.233 1.00 67.00 123 PHE A N 1
ATOM 943 C CA . PHE A 1 123 ? -34.001 0.135 35.208 1.00 67.00 123 PHE A CA 1
ATOM 944 C C . PHE A 1 123 ? -32.909 1.210 35.204 1.00 67.00 123 PHE A C 1
ATOM 946 O O . PHE A 1 123 ? -31.945 1.125 35.964 1.00 67.00 123 PHE A O 1
ATOM 953 N N . LEU A 1 124 ? -33.065 2.252 34.386 1.00 66.19 124 LEU A N 1
ATOM 954 C CA . LEU A 1 124 ? -32.084 3.332 34.258 1.00 66.19 124 LEU A CA 1
ATOM 955 C C . LEU A 1 124 ? -32.083 4.271 35.472 1.00 66.19 124 LEU A C 1
ATOM 957 O O . LEU A 1 124 ? -31.012 4.652 35.944 1.00 66.19 124 LEU A O 1
ATOM 961 N N . GLU A 1 125 ? -33.251 4.580 36.042 1.00 69.62 125 GLU A N 1
ATOM 962 C CA . GLU A 1 125 ? -33.369 5.290 37.329 1.00 69.62 125 GLU A CA 1
ATOM 963 C C . GLU A 1 125 ? -32.757 4.479 38.486 1.00 69.62 125 GLU A C 1
ATOM 965 O O . GLU A 1 125 ? -32.255 5.040 39.461 1.00 69.62 125 GLU A O 1
ATOM 970 N N . SER A 1 126 ? -32.740 3.155 38.342 1.00 72.88 126 SER A N 1
ATOM 971 C CA . SER A 1 126 ? -32.189 2.197 39.296 1.00 72.88 126 SER A CA 1
ATOM 972 C C . SER A 1 126 ? -30.667 2.015 39.226 1.00 72.88 126 SER A C 1
ATOM 974 O O . SER A 1 126 ? -30.111 1.364 40.109 1.00 72.88 126 SER A O 1
ATOM 976 N N . CYS A 1 127 ? -29.978 2.586 38.227 1.00 79.38 127 CYS A N 1
ATOM 977 C CA . CYS A 1 127 ? -28.534 2.415 38.007 1.00 79.38 127 CYS A CA 1
ATOM 978 C C . CYS A 1 127 ? -27.773 3.761 38.071 1.00 79.38 127 CYS A C 1
ATOM 980 O O . CYS A 1 127 ? -27.336 4.288 37.043 1.00 79.38 127 CYS A O 1
ATOM 982 N N . PRO A 1 128 ? -27.553 4.347 39.265 1.00 79.06 128 PRO A N 1
ATOM 983 C CA . PRO A 1 128 ? -26.990 5.698 39.408 1.00 79.06 128 PRO A CA 1
ATOM 984 C C . PRO A 1 128 ? -25.506 5.823 39.012 1.00 79.06 128 PRO A C 1
ATOM 986 O O . PRO A 1 128 ? -24.992 6.937 38.871 1.00 79.06 128 PRO A O 1
ATOM 989 N N . LEU A 1 129 ? -24.792 4.701 38.879 1.00 85.06 129 LEU A N 1
ATOM 990 C CA . LEU A 1 129 ? -23.366 4.648 38.537 1.00 85.06 129 LEU A CA 1
ATOM 991 C C . LEU A 1 129 ? -23.089 4.153 37.113 1.00 85.06 129 LEU A C 1
ATOM 993 O O . LEU A 1 129 ? -21.923 3.946 36.779 1.00 85.06 129 LEU A O 1
ATOM 997 N N . LEU A 1 130 ? -24.124 3.999 36.282 1.00 84.19 130 LEU A N 1
ATOM 998 C CA . LEU A 1 130 ? -23.993 3.437 34.942 1.00 84.19 130 LEU A CA 1
ATOM 999 C C . LEU A 1 130 ? -23.083 4.302 34.053 1.00 84.19 130 LEU A C 1
ATOM 1001 O O . LEU A 1 130 ? -23.313 5.501 33.891 1.00 84.19 130 LEU A O 1
ATOM 1005 N N . GLU A 1 131 ? -22.046 3.682 33.486 1.00 86.00 131 GLU A N 1
ATOM 1006 C CA . GLU A 1 131 ? -21.056 4.304 32.598 1.00 86.00 131 GLU A CA 1
ATOM 1007 C C . GLU A 1 131 ? -21.167 3.792 31.152 1.00 86.00 131 GLU A C 1
ATOM 1009 O O . GLU A 1 131 ? -20.888 4.558 30.226 1.00 86.00 131 GLU A O 1
ATOM 1014 N N . ASP A 1 132 ? -21.583 2.536 30.957 1.00 82.19 132 ASP A N 1
ATOM 1015 C CA . ASP A 1 132 ? -21.719 1.856 29.661 1.00 82.19 132 ASP A CA 1
ATOM 1016 C C . ASP A 1 132 ? -23.084 1.152 29.570 1.00 82.19 132 ASP A C 1
ATOM 1018 O O . ASP A 1 132 ? -23.405 0.312 30.414 1.00 82.19 132 ASP A O 1
ATOM 1022 N N . LEU A 1 133 ? -23.877 1.513 28.560 1.00 83.44 133 LEU A N 1
ATOM 1023 C CA . LEU A 1 133 ? -25.175 0.913 28.254 1.00 83.44 133 LEU A CA 1
ATOM 1024 C C . LEU A 1 133 ? -25.180 0.400 26.813 1.00 83.44 133 LEU A C 1
ATOM 1026 O O . LEU A 1 133 ? -24.934 1.173 25.886 1.00 83.44 133 LEU A O 1
ATOM 1030 N N . THR A 1 134 ? -25.502 -0.878 26.632 1.00 82.12 134 THR A N 1
ATOM 1031 C CA . THR A 1 134 ? -25.693 -1.515 25.325 1.00 82.12 134 THR A CA 1
ATOM 1032 C C . THR A 1 134 ? -27.075 -2.158 25.255 1.00 82.12 134 THR A C 1
ATOM 1034 O O . THR A 1 134 ? -27.451 -2.911 26.150 1.00 82.12 134 THR A O 1
ATOM 1037 N N . LEU A 1 135 ? -27.821 -1.815 24.206 1.00 78.12 135 LEU A N 1
ATOM 1038 C CA . LEU A 1 135 ? -29.082 -2.423 23.795 1.00 78.12 135 LEU A CA 1
ATOM 1039 C C . LEU A 1 135 ? -28.877 -2.939 22.367 1.00 78.12 135 LEU A C 1
ATOM 1041 O O . LEU A 1 135 ? -28.753 -2.140 21.439 1.00 78.12 135 LEU A O 1
ATOM 1045 N N . ASP A 1 136 ? -28.783 -4.250 22.206 1.00 78.31 136 ASP A N 1
ATOM 1046 C CA . ASP A 1 136 ? -28.587 -4.916 20.920 1.00 78.31 136 ASP A CA 1
ATOM 1047 C C . ASP A 1 136 ? -29.798 -5.802 20.634 1.00 78.31 136 ASP A C 1
ATOM 1049 O O . ASP A 1 136 ? -30.212 -6.572 21.500 1.00 78.31 136 ASP A O 1
ATOM 1053 N N . ASP A 1 137 ? -30.411 -5.660 19.461 1.00 73.94 137 ASP A N 1
ATOM 1054 C CA . ASP A 1 137 ? -31.513 -6.520 19.005 1.00 73.94 137 ASP A CA 1
ATOM 1055 C C . ASP A 1 137 ? -32.726 -6.558 19.973 1.00 73.94 137 ASP A C 1
ATOM 1057 O O . ASP A 1 137 ? -33.476 -7.526 20.064 1.00 73.94 137 ASP A O 1
ATOM 1061 N N . CYS A 1 138 ? -32.906 -5.499 20.771 1.00 73.06 138 CYS A N 1
ATOM 1062 C CA . CYS A 1 138 ? -33.964 -5.402 21.783 1.00 73.06 138 CYS A CA 1
ATOM 1063 C C . CYS A 1 138 ? -35.271 -4.829 21.212 1.00 73.06 138 CYS A C 1
ATOM 1065 O O . CYS A 1 138 ? -35.253 -3.922 20.376 1.00 73.06 138 CYS A O 1
ATOM 1067 N N . VAL A 1 139 ? -36.408 -5.284 21.746 1.00 68.19 139 VAL A N 1
ATOM 1068 C CA . VAL A 1 139 ? -37.753 -4.829 21.349 1.00 68.19 139 VAL A CA 1
ATOM 1069 C C . VAL A 1 139 ? -38.197 -3.674 22.257 1.00 68.19 139 VAL A C 1
ATOM 1071 O O . VAL A 1 139 ? -38.239 -3.823 23.477 1.00 68.19 139 VAL A O 1
ATOM 1074 N N . LEU A 1 140 ? -38.497 -2.499 21.683 1.00 60.62 140 LEU A N 1
ATOM 1075 C CA . LEU A 1 140 ? -38.708 -1.233 22.424 1.00 60.62 140 LEU A CA 1
ATOM 1076 C C . LEU A 1 140 ? -40.145 -0.663 22.345 1.00 60.62 140 LEU A C 1
ATOM 1078 O O . LEU A 1 140 ? -40.374 0.494 22.714 1.00 60.62 140 LEU A O 1
ATOM 1082 N N . CYS A 1 141 ? -41.117 -1.415 21.825 1.00 51.28 141 CYS A N 1
ATOM 1083 C CA . CYS A 1 141 ? -42.395 -0.849 21.371 1.00 51.28 141 CYS A CA 1
ATOM 1084 C C . CYS A 1 141 ? -43.234 -0.243 22.512 1.00 51.28 141 CYS A C 1
ATOM 1086 O O . CYS A 1 141 ? -43.300 -0.780 23.616 1.00 51.28 141 CYS A O 1
ATOM 1088 N N . LYS A 1 142 ? -43.939 0.858 22.198 1.00 47.78 142 LYS A N 1
ATOM 1089 C CA . LYS A 1 142 ? -44.707 1.767 23.091 1.00 47.78 142 LYS A CA 1
ATOM 1090 C C . LYS A 1 142 ? -43.912 2.844 23.841 1.00 47.78 142 LYS A C 1
ATOM 1092 O O . LYS A 1 142 ? -44.511 3.591 24.614 1.00 47.78 142 LYS A O 1
ATOM 1097 N N . LEU A 1 143 ? -42.606 2.980 23.624 1.00 46.16 143 LEU A N 1
ATOM 1098 C CA . LEU A 1 143 ? -41.868 4.137 24.134 1.00 46.16 143 LEU A CA 1
ATOM 1099 C C . LEU A 1 143 ? -42.031 5.326 23.179 1.00 46.16 143 LEU A C 1
ATOM 1101 O O . LEU A 1 143 ? -41.289 5.447 22.210 1.00 46.16 143 LEU A O 1
ATOM 1105 N N . ASP A 1 144 ? -42.957 6.240 23.486 1.00 43.88 144 ASP A N 1
ATOM 1106 C CA . ASP A 1 144 ? -43.074 7.524 22.768 1.00 43.88 144 ASP A CA 1
ATOM 1107 C C . ASP A 1 144 ? -41.749 8.322 22.820 1.00 43.88 144 ASP A C 1
ATOM 1109 O O . ASP A 1 144 ? -41.427 9.075 21.902 1.00 43.88 144 ASP A O 1
ATOM 1113 N N . LEU A 1 145 ? -40.960 8.143 23.895 1.00 48.28 145 LEU A N 1
ATOM 1114 C CA . LEU A 1 145 ? -39.636 8.735 24.117 1.00 48.28 145 LEU A CA 1
ATOM 1115 C C . LEU A 1 145 ? -38.752 7.810 24.980 1.00 48.28 145 LEU A C 1
ATOM 1117 O O . LEU A 1 145 ? -39.113 7.475 26.111 1.00 48.28 145 LEU A O 1
ATOM 1121 N N . LEU A 1 146 ? -37.548 7.468 24.507 1.00 54.50 146 LEU A N 1
ATOM 1122 C CA . LEU A 1 146 ? -36.522 6.795 25.316 1.00 54.50 146 LEU A CA 1
ATOM 1123 C C . LEU A 1 146 ? -35.805 7.819 26.217 1.00 54.50 146 LEU A C 1
ATOM 1125 O O . LEU A 1 146 ? -34.892 8.520 25.785 1.00 54.50 146 LEU A O 1
ATOM 1129 N N . CYS A 1 147 ? -36.205 7.921 27.487 1.00 53.00 147 CYS A N 1
ATOM 1130 C CA . CYS A 1 147 ? -35.573 8.838 28.441 1.00 53.00 147 CYS A CA 1
ATOM 1131 C C . CYS A 1 147 ? -34.409 8.165 29.188 1.00 53.00 147 CYS A C 1
ATOM 1133 O O . CYS A 1 147 ? -34.625 7.386 30.117 1.00 53.00 147 CYS A O 1
ATOM 1135 N N . ILE A 1 148 ? -33.170 8.497 28.817 1.00 61.50 148 ILE A N 1
ATOM 1136 C CA . ILE A 1 148 ? -31.955 8.014 29.490 1.00 61.50 148 ILE A CA 1
ATOM 1137 C C . ILE A 1 148 ? -31.430 9.110 30.426 1.00 61.50 148 ILE A C 1
ATOM 1139 O O . ILE A 1 148 ? -30.737 10.028 30.002 1.00 61.50 148 ILE A O 1
ATOM 1143 N N . SER A 1 149 ? -31.737 9.013 31.721 1.00 58.16 149 SER A N 1
ATOM 1144 C CA . SER A 1 149 ? -31.342 10.008 32.740 1.00 58.16 149 SER A CA 1
ATOM 1145 C C . SER A 1 149 ? -30.103 9.600 33.561 1.00 58.16 149 SER A C 1
ATOM 1147 O O . SER A 1 149 ? -30.005 9.897 34.752 1.00 58.16 149 SER A O 1
ATOM 1149 N N . CYS A 1 150 ? -29.132 8.915 32.949 1.00 66.12 150 CYS A N 1
ATOM 1150 C CA . CYS A 1 150 ? -27.912 8.461 33.628 1.00 66.12 150 CYS A CA 1
ATOM 1151 C C . CYS A 1 150 ? -26.778 9.496 33.499 1.00 66.12 150 CYS A C 1
ATOM 1153 O O . CYS A 1 150 ? -26.027 9.499 32.528 1.00 66.12 150 CYS A O 1
ATOM 1155 N N . LEU A 1 151 ? -26.597 10.346 34.517 1.00 66.19 151 LEU A N 1
ATOM 1156 C CA . LEU A 1 151 ? -25.619 11.452 34.492 1.00 66.19 151 LEU A CA 1
ATOM 1157 C C . LEU A 1 151 ? -24.141 11.021 34.381 1.00 66.19 151 LEU A C 1
ATOM 1159 O O . LEU A 1 151 ? -23.288 11.849 34.064 1.00 66.19 151 LEU A O 1
ATOM 1163 N N . LYS A 1 152 ? -23.816 9.757 34.686 1.00 73.50 152 LYS A N 1
ATOM 1164 C CA . LYS A 1 152 ? -22.452 9.202 34.592 1.00 73.50 152 LYS A CA 1
ATOM 1165 C C . LYS A 1 152 ? -22.191 8.423 33.303 1.00 73.50 152 LYS A C 1
ATOM 1167 O O . LYS A 1 152 ? -21.073 7.936 33.124 1.00 73.50 152 LYS A O 1
ATOM 1172 N N . LEU A 1 153 ? -23.183 8.330 32.417 1.00 75.75 153 LEU A N 1
ATOM 1173 C CA . LEU A 1 153 ? -23.079 7.553 31.193 1.00 75.75 153 LEU A CA 1
ATOM 1174 C C . LEU A 1 153 ? -22.043 8.179 30.254 1.00 75.75 153 LEU A C 1
ATOM 1176 O O . LEU A 1 153 ? -22.125 9.358 29.912 1.00 75.75 153 LEU A O 1
ATOM 1180 N N . LYS A 1 154 ? -21.060 7.375 29.844 1.00 77.56 154 LYS A N 1
ATOM 1181 C CA . LYS A 1 154 ? -19.990 7.765 28.913 1.00 77.56 154 LYS A CA 1
ATOM 1182 C C . LYS A 1 154 ? -20.144 7.084 27.560 1.00 77.56 154 LYS A C 1
ATOM 1184 O O . LYS A 1 154 ? -19.759 7.672 26.549 1.00 77.56 154 LYS A O 1
ATOM 1189 N N . LYS A 1 155 ? -20.679 5.860 27.555 1.00 75.44 155 LYS A N 1
ATOM 1190 C CA . LYS A 1 155 ? -20.877 5.022 26.374 1.00 75.44 155 LYS A CA 1
ATOM 1191 C C . LYS A 1 155 ? -22.332 4.570 26.282 1.00 75.44 155 LYS A C 1
ATOM 1193 O O . LYS A 1 155 ? -22.872 4.025 27.241 1.00 75.44 155 LYS A O 1
ATOM 1198 N N . LEU A 1 156 ? -22.934 4.800 25.119 1.00 79.12 156 LEU A N 1
ATOM 1199 C CA . LEU A 1 156 ? -24.276 4.344 24.770 1.00 79.12 156 LEU A CA 1
ATOM 1200 C C . LEU A 1 156 ? -24.229 3.624 23.419 1.00 79.12 156 LEU A C 1
ATOM 1202 O O . LEU A 1 156 ? -23.674 4.162 22.460 1.00 79.12 156 LEU A O 1
ATOM 1206 N N . SER A 1 157 ? -24.802 2.426 23.348 1.00 75.50 157 SER A N 1
ATOM 1207 C CA . SER A 1 157 ? -24.932 1.631 22.128 1.00 75.50 157 SER A CA 1
ATOM 1208 C C . SER A 1 157 ? -26.372 1.146 21.976 1.00 75.50 157 SER A C 1
ATOM 1210 O O . SER A 1 157 ? -26.879 0.492 22.882 1.00 75.50 157 SER A O 1
ATOM 1212 N N . ILE A 1 158 ? -27.026 1.478 20.864 1.00 72.50 158 ILE A N 1
ATOM 1213 C CA . ILE A 1 158 ? -28.388 1.044 20.519 1.00 72.50 158 ILE A CA 1
ATOM 1214 C C . ILE A 1 158 ? -28.351 0.525 19.079 1.00 72.50 158 ILE A C 1
ATOM 1216 O O . ILE A 1 158 ? -28.194 1.315 18.150 1.00 72.50 158 ILE A O 1
ATOM 1220 N N . VAL A 1 159 ? -28.430 -0.790 18.890 1.00 67.50 159 VAL A N 1
ATOM 1221 C CA . VAL A 1 159 ? -28.221 -1.451 17.589 1.00 67.50 159 VAL A CA 1
ATOM 1222 C C . VAL A 1 159 ? -29.336 -2.472 17.352 1.00 67.50 159 VAL A C 1
ATOM 1224 O O . VAL A 1 159 ? -29.791 -3.101 18.301 1.00 67.50 159 VAL A O 1
ATOM 1227 N N . ASN A 1 160 ? -29.799 -2.614 16.104 1.00 61.59 160 ASN A N 1
ATOM 1228 C CA . ASN A 1 160 ? -30.783 -3.626 15.680 1.00 61.59 160 ASN A CA 1
ATOM 1229 C C . ASN A 1 160 ? -32.119 -3.644 16.445 1.00 61.59 160 ASN A C 1
ATOM 1231 O O . ASN A 1 160 ? -32.826 -4.641 16.440 1.00 61.59 160 ASN A O 1
ATOM 1235 N N . THR A 1 161 ? -32.507 -2.553 17.100 1.00 58.25 161 THR A N 1
ATOM 1236 C CA . THR A 1 161 ? -33.773 -2.488 17.844 1.00 58.25 161 THR A CA 1
ATOM 1237 C C . THR A 1 161 ? -34.952 -2.192 16.911 1.00 58.25 161 THR A C 1
ATOM 1239 O O . THR A 1 161 ? -34.871 -1.233 16.139 1.00 58.25 161 THR A O 1
ATOM 1242 N N . TYR A 1 162 ? -36.057 -2.941 17.005 1.00 51.25 162 TYR A N 1
ATOM 1243 C CA . TYR A 1 162 ? -37.228 -2.805 16.120 1.00 51.25 162 TYR A CA 1
ATOM 1244 C C . TYR A 1 162 ? -38.568 -2.670 16.874 1.00 51.25 162 TYR A C 1
ATOM 1246 O O . TYR A 1 162 ? -38.645 -2.844 18.094 1.00 51.25 162 TYR A O 1
ATOM 1254 N N . ASP A 1 163 ? -39.616 -2.277 16.136 1.00 50.28 163 ASP A N 1
ATOM 1255 C CA . ASP A 1 163 ? -41.004 -2.187 16.609 1.00 50.28 163 ASP A CA 1
ATOM 1256 C C . ASP A 1 163 ? -41.811 -3.379 16.060 1.00 50.28 163 ASP A C 1
ATOM 1258 O O . ASP A 1 163 ? -41.932 -3.510 14.846 1.00 50.28 163 ASP A O 1
ATOM 1262 N N . ASP A 1 164 ? -42.358 -4.225 16.939 1.00 43.00 164 ASP A N 1
ATOM 1263 C CA . ASP A 1 164 ? -43.177 -5.419 16.655 1.00 43.00 164 ASP A CA 1
ATOM 1264 C C . ASP A 1 164 ? -44.513 -5.117 15.948 1.00 43.00 164 ASP A C 1
ATOM 1266 O O . ASP A 1 164 ? -45.293 -6.026 15.665 1.00 43.00 164 ASP A O 1
ATOM 1270 N N . ASN A 1 165 ? -44.826 -3.854 15.644 1.00 45.53 165 ASN A N 1
ATOM 1271 C CA . ASN A 1 165 ? -45.969 -3.536 14.791 1.00 45.53 165 ASN A CA 1
ATOM 1272 C C . ASN A 1 165 ? -45.644 -3.809 13.305 1.00 45.53 165 ASN A C 1
ATOM 1274 O O . ASN A 1 165 ? -45.186 -2.936 12.564 1.00 45.53 165 ASN A O 1
ATOM 1278 N N . ASP A 1 166 ? -45.925 -5.061 12.947 1.00 38.12 166 ASP A N 1
ATOM 1279 C CA . ASP A 1 166 ? -45.958 -5.766 11.662 1.00 38.12 166 ASP A CA 1
ATOM 1280 C C . ASP A 1 166 ? -46.164 -4.972 10.338 1.00 38.12 166 ASP A C 1
ATOM 1282 O O . ASP A 1 166 ? -47.007 -4.080 10.216 1.00 38.12 166 ASP A O 1
ATOM 1286 N N . ASP A 1 167 ? -45.479 -5.503 9.313 1.00 37.88 167 ASP A N 1
ATOM 1287 C CA . ASP A 1 167 ? -45.899 -5.729 7.908 1.00 37.88 167 ASP A CA 1
ATOM 1288 C C . ASP A 1 167 ? -45.697 -4.687 6.794 1.00 37.88 167 ASP A C 1
ATOM 1290 O O . ASP A 1 167 ? -46.136 -4.906 5.670 1.00 37.88 167 ASP A O 1
ATOM 1294 N N . ASP A 1 168 ? -44.938 -3.621 7.004 1.00 33.50 168 ASP A N 1
ATOM 1295 C CA . ASP A 1 168 ? -44.329 -2.883 5.891 1.00 33.50 168 ASP A CA 1
ATOM 1296 C C . ASP A 1 168 ? -42.945 -2.423 6.349 1.00 33.50 168 ASP A C 1
ATOM 1298 O O . ASP A 1 168 ? -42.776 -2.060 7.511 1.00 33.50 168 ASP A O 1
ATOM 1302 N N . GLY A 1 169 ? -41.942 -2.431 5.466 1.00 36.09 169 GLY A N 1
ATOM 1303 C CA . GLY A 1 169 ? -40.567 -1.954 5.719 1.00 36.09 169 GLY A CA 1
ATOM 1304 C C . GLY A 1 169 ? -40.468 -0.440 5.971 1.00 36.09 169 GLY A C 1
ATOM 1305 O O . GLY A 1 169 ? -39.633 0.250 5.397 1.00 36.09 169 GLY A O 1
ATOM 1306 N N . ASP A 1 170 ? -41.373 0.079 6.793 1.00 35.38 170 ASP A N 1
ATOM 1307 C CA . ASP A 1 170 ? -41.776 1.466 6.937 1.00 35.38 170 ASP A CA 1
ATOM 1308 C C . ASP A 1 170 ? -42.247 1.787 8.372 1.00 35.38 170 ASP A C 1
ATOM 1310 O O . ASP A 1 170 ? -42.768 2.876 8.612 1.00 35.38 170 ASP A O 1
ATOM 1314 N N . SER A 1 171 ? -42.051 0.901 9.358 1.00 35.53 171 SER A N 1
ATOM 1315 C CA . SER A 1 171 ? -42.639 1.008 10.712 1.00 35.53 171 SER A CA 1
ATOM 1316 C C . SER A 1 171 ? -42.171 2.190 11.578 1.00 35.53 171 SER A C 1
ATOM 1318 O O . SER A 1 171 ? -42.673 2.395 12.675 1.00 35.53 171 SER A O 1
ATOM 1320 N N . LEU A 1 172 ? -41.317 3.080 11.066 1.00 33.22 172 LEU A N 1
ATOM 1321 C CA . LEU A 1 172 ? -41.071 4.404 11.660 1.00 33.22 172 LEU A CA 1
ATOM 1322 C C . LEU A 1 172 ? -41.869 5.535 10.969 1.00 33.22 172 LEU A C 1
ATOM 1324 O O . LEU A 1 172 ? -41.638 6.713 11.258 1.00 33.22 172 LEU A O 1
ATOM 1328 N N . LYS A 1 173 ? -42.806 5.227 10.057 1.00 30.56 173 LYS A N 1
ATOM 1329 C CA . LYS A 1 173 ? -43.810 6.172 9.520 1.00 30.56 173 LYS A CA 1
ATOM 1330 C C . LYS A 1 173 ? -44.867 6.566 10.556 1.00 30.56 173 LYS A C 1
ATOM 1332 O O . LYS A 1 173 ? -45.552 7.560 10.353 1.00 30.56 173 LYS A O 1
ATOM 1337 N N . LYS A 1 174 ? -44.960 5.836 11.674 1.00 28.75 174 LYS A N 1
ATOM 1338 C CA . LYS A 1 174 ? -45.862 6.122 12.801 1.00 28.75 174 LYS A CA 1
ATOM 1339 C C . LYS A 1 174 ? -45.194 6.741 14.027 1.00 28.75 174 LYS A C 1
ATOM 1341 O O . LYS A 1 174 ? -45.866 6.940 15.031 1.00 28.75 174 LYS A O 1
ATOM 1346 N N . ALA A 1 175 ? -43.937 7.173 13.923 1.00 29.34 175 ALA A N 1
ATOM 1347 C CA . ALA A 1 175 ? -43.466 8.285 14.746 1.00 29.34 175 ALA A CA 1
ATOM 1348 C C . ALA A 1 175 ? -44.095 9.595 14.220 1.00 29.34 175 ALA A C 1
ATOM 1350 O O . ALA A 1 175 ? -43.400 10.524 13.810 1.00 29.34 175 ALA A O 1
ATOM 1351 N N . GLU A 1 176 ? -45.430 9.653 14.168 1.00 23.67 176 GLU A N 1
ATOM 1352 C CA . GLU A 1 176 ? -46.141 10.922 14.143 1.00 23.67 176 GLU A CA 1
ATOM 1353 C C . GLU A 1 176 ? -45.914 11.543 15.517 1.00 23.67 176 GLU A C 1
ATOM 1355 O O . GLU A 1 176 ? -46.628 11.279 16.481 1.00 23.67 176 GLU A O 1
ATOM 1360 N N . ILE A 1 177 ? -44.883 12.378 15.611 1.00 27.50 177 ILE A N 1
ATOM 1361 C CA . ILE A 1 177 ? -44.807 13.400 16.647 1.00 27.50 177 ILE A CA 1
ATOM 1362 C C . ILE A 1 177 ? -45.952 14.371 16.323 1.00 27.50 177 ILE A C 1
ATOM 1364 O O . ILE A 1 177 ? -45.749 15.379 15.648 1.00 27.50 177 ILE A O 1
ATOM 1368 N N . GLU A 1 178 ? -47.188 14.021 16.701 1.00 21.16 178 GLU A N 1
ATOM 1369 C CA . GLU A 1 178 ? -48.325 14.932 16.599 1.00 21.16 178 GLU A CA 1
ATOM 1370 C C . GLU A 1 178 ? -48.016 16.152 17.480 1.00 21.16 178 GLU A C 1
ATOM 1372 O O . GLU A 1 178 ? -47.880 16.019 18.701 1.00 21.16 178 GLU A O 1
ATOM 1377 N N . PRO A 1 179 ? -47.936 17.371 16.920 1.00 27.67 179 PRO A N 1
ATOM 1378 C CA . PRO A 1 179 ? -47.823 18.566 17.726 1.00 27.67 179 PRO A CA 1
ATOM 1379 C C . PRO A 1 179 ? -49.223 18.890 18.250 1.00 27.67 179 PRO A C 1
ATOM 1381 O O . PRO A 1 179 ? -49.929 19.724 17.684 1.00 27.67 179 PRO A O 1
ATOM 1384 N N . LYS A 1 180 ? -49.667 18.230 19.322 1.00 21.77 180 LYS A N 1
ATOM 1385 C CA . LYS A 1 180 ? -50.888 18.638 20.028 1.00 21.77 180 LYS A CA 1
ATOM 1386 C C . LYS A 1 180 ? -50.577 19.230 21.394 1.00 21.77 180 LYS A C 1
ATOM 1388 O O . LYS A 1 180 ? -50.531 18.562 22.415 1.00 21.77 180 LYS A O 1
ATOM 1393 N N . SER A 1 181 ? -50.417 20.549 21.307 1.00 27.48 181 SER A N 1
ATOM 1394 C CA . SER A 1 181 ? -51.029 21.571 22.156 1.00 27.48 181 SER A CA 1
ATOM 1395 C C . SER A 1 181 ? -50.729 21.587 23.657 1.00 27.48 181 SER A C 1
ATOM 1397 O O . SER A 1 181 ? -51.162 20.736 24.422 1.00 27.48 181 SER A O 1
ATOM 1399 N N . GLU A 1 182 ? -50.191 22.753 24.015 1.00 28.11 182 GLU A N 1
ATOM 1400 C CA . GLU A 1 182 ? -50.316 23.487 25.274 1.00 28.11 182 GLU A CA 1
ATOM 1401 C C . GLU A 1 182 ? -49.293 23.195 26.370 1.00 28.11 182 GLU A C 1
ATOM 1403 O O . GLU A 1 182 ? -49.353 22.228 27.116 1.00 28.11 182 GLU A O 1
ATOM 1408 N N . GLY A 1 183 ? -48.401 24.177 26.525 1.00 29.59 183 GLY A N 1
ATOM 1409 C CA . GLY A 1 183 ? -47.669 24.389 27.761 1.00 29.59 183 GLY A CA 1
ATOM 1410 C C . GLY A 1 183 ? -46.304 23.725 27.794 1.00 29.59 183 GLY A C 1
ATOM 1411 O O . GLY A 1 183 ? -46.090 22.775 28.529 1.00 29.59 183 GLY A O 1
ATOM 1412 N N . ASN A 1 184 ? -45.357 24.333 27.077 1.00 37.59 184 ASN A N 1
ATOM 1413 C CA . ASN A 1 184 ? -43.972 24.453 27.528 1.00 37.59 184 ASN A CA 1
ATOM 1414 C C . ASN A 1 184 ? -43.291 23.130 27.939 1.00 37.59 184 ASN A C 1
ATOM 1416 O O . ASN A 1 184 ? -43.072 22.905 29.123 1.00 37.59 184 ASN A O 1
ATOM 1420 N N . ASN A 1 185 ? -42.906 22.286 26.978 1.00 32.47 185 ASN A N 1
ATOM 1421 C CA . ASN A 1 185 ? -41.892 21.251 27.200 1.00 32.47 185 ASN A CA 1
ATOM 1422 C C . ASN A 1 185 ? -41.168 20.917 25.890 1.00 32.47 185 ASN A C 1
ATOM 1424 O O . ASN A 1 185 ? -41.774 20.491 24.912 1.00 32.47 185 ASN A O 1
ATOM 1428 N N . MET A 1 186 ? -39.859 21.167 25.884 1.00 35.31 186 MET A N 1
ATOM 1429 C CA . MET A 1 186 ? -38.937 20.873 24.788 1.00 35.31 186 MET A CA 1
ATOM 1430 C C . MET A 1 186 ? -38.882 19.362 24.537 1.00 35.31 186 MET A C 1
ATOM 1432 O O . MET A 1 186 ? -38.536 18.608 25.445 1.00 35.31 186 MET A O 1
ATOM 1436 N N . SER A 1 187 ? -39.143 18.912 23.311 1.00 39.59 187 SER A N 1
ATOM 1437 C CA . SER A 1 187 ? -38.845 17.544 22.877 1.00 39.59 187 SER A CA 1
ATOM 1438 C C . SER A 1 187 ? -37.328 17.387 22.679 1.00 39.59 187 SER A C 1
ATOM 1440 O O . SER A 1 187 ? -36.807 17.496 21.569 1.00 39.59 187 SER A O 1
ATOM 1442 N N . VAL A 1 188 ? -36.597 17.215 23.784 1.00 44.81 188 VAL A N 1
ATOM 1443 C CA . VAL A 1 188 ? -35.169 16.862 23.791 1.00 44.81 188 VAL A CA 1
ATOM 1444 C C . VAL A 1 188 ? -35.071 15.352 23.636 1.00 44.81 188 VAL A C 1
ATOM 1446 O O . VAL A 1 188 ? -35.668 14.616 24.415 1.00 44.81 188 VAL A O 1
ATOM 1449 N N . LEU A 1 189 ? -34.327 14.893 22.636 1.00 46.31 189 LEU A N 1
ATOM 1450 C CA . LEU A 1 189 ? -34.300 13.479 22.273 1.00 46.31 189 LEU A CA 1
ATOM 1451 C C . LEU A 1 189 ? -33.577 12.594 23.290 1.00 46.31 189 LEU A C 1
ATOM 1453 O O . LEU A 1 189 ? -33.928 11.435 23.475 1.00 46.31 189 LEU A O 1
ATOM 1457 N N . PHE A 1 190 ? -32.607 13.175 23.993 1.00 53.00 190 PHE A N 1
ATOM 1458 C CA . PHE A 1 190 ? -31.930 12.528 25.104 1.00 53.00 190 PHE A CA 1
ATOM 1459 C C . PHE A 1 190 ? -31.729 13.504 26.274 1.00 53.00 190 PHE A C 1
ATOM 1461 O O . PHE A 1 190 ? -30.639 14.060 26.462 1.00 53.00 190 PHE A O 1
ATOM 1468 N N . PRO A 1 191 ? -32.767 13.766 27.081 1.00 50.41 191 PRO A N 1
ATOM 1469 C CA . PRO A 1 191 ? -32.610 14.567 28.282 1.00 50.41 191 PRO A CA 1
ATOM 1470 C C . PRO A 1 191 ? -31.720 13.795 29.271 1.00 50.41 191 PRO A C 1
ATOM 1472 O O . PRO A 1 191 ? -32.138 12.774 29.803 1.00 50.41 191 PRO A O 1
ATOM 1475 N N . GLY A 1 192 ? -30.496 14.273 29.524 1.00 54.66 192 GLY A N 1
ATOM 1476 C CA . GLY A 1 192 ? -29.644 13.747 30.603 1.00 54.66 192 GLY A CA 1
ATOM 1477 C C . GLY A 1 192 ? -28.378 12.980 30.202 1.00 54.66 192 GLY A C 1
ATOM 1478 O O . GLY A 1 192 ? -27.624 12.608 31.098 1.00 54.66 192 GLY A O 1
ATOM 1479 N N . ILE A 1 193 ? -28.075 12.812 28.908 1.00 60.59 193 ILE A N 1
ATOM 1480 C CA . ILE A 1 193 ? -26.846 12.124 28.443 1.00 60.59 193 ILE A CA 1
ATOM 1481 C C . ILE A 1 193 ? -25.759 13.068 27.905 1.00 60.59 193 ILE A C 1
ATOM 1483 O O . ILE A 1 193 ? -24.886 12.663 27.141 1.00 60.59 193 ILE A O 1
ATOM 1487 N N . SER A 1 194 ? -25.767 14.341 28.305 1.00 62.75 194 SER A N 1
ATOM 1488 C CA . SER A 1 194 ? -24.789 15.336 27.834 1.00 62.75 194 SER A CA 1
ATOM 1489 C C . SER A 1 194 ? -23.324 14.955 28.108 1.00 62.75 194 SER A C 1
ATOM 1491 O O . SER A 1 194 ? -22.424 15.509 27.478 1.00 62.75 194 SER A O 1
ATOM 1493 N N . GLY A 1 195 ? -23.076 14.019 29.030 1.00 65.81 195 GLY A N 1
ATOM 1494 C CA . GLY A 1 195 ? -21.764 13.445 29.344 1.00 65.81 195 GLY A CA 1
ATOM 1495 C C . GLY A 1 195 ? -21.278 12.329 28.409 1.00 65.81 195 GLY A C 1
ATOM 1496 O O . GLY A 1 195 ? -20.129 11.916 28.547 1.00 65.81 195 GLY A O 1
ATOM 1497 N N . VAL A 1 196 ? -22.102 11.849 27.471 1.00 71.38 196 VAL A N 1
ATOM 1498 C CA . VAL A 1 196 ? -21.730 10.752 26.566 1.00 71.38 196 VAL A CA 1
ATOM 1499 C C . VAL A 1 196 ? -20.622 11.193 25.614 1.00 71.38 196 VAL A C 1
ATOM 1501 O O . VAL A 1 196 ? -20.748 12.185 24.897 1.00 71.38 196 VAL A O 1
ATOM 1504 N N . GLU A 1 197 ? -19.535 10.423 25.598 1.00 78.81 197 GLU A N 1
ATOM 1505 C CA . GLU A 1 197 ? -18.388 10.637 24.713 1.00 78.81 197 GLU A CA 1
ATOM 1506 C C . GLU A 1 197 ? -18.386 9.667 23.524 1.00 78.81 197 GLU A C 1
ATOM 1508 O O . GLU A 1 197 ? -17.761 9.956 22.500 1.00 78.81 197 GLU A O 1
ATOM 1513 N N . TYR A 1 198 ? -19.085 8.535 23.650 1.00 77.19 198 TYR A N 1
ATOM 1514 C CA . TYR A 1 198 ? -19.216 7.500 22.628 1.00 77.19 198 TYR A CA 1
ATOM 1515 C C . TYR A 1 198 ? -20.689 7.142 22.410 1.00 77.19 198 TYR A C 1
ATOM 1517 O O . TYR A 1 198 ? -21.358 6.701 23.347 1.00 77.19 198 TYR A O 1
ATOM 1525 N N . LEU A 1 199 ? -21.159 7.262 21.170 1.00 75.94 199 LEU A N 1
ATOM 1526 C CA . LEU A 1 199 ? -22.495 6.848 20.748 1.00 75.94 199 LEU A CA 1
ATOM 1527 C C . LEU A 1 199 ? -22.387 5.854 19.590 1.00 75.94 199 LEU A C 1
ATOM 1529 O O . LEU A 1 199 ? -21.740 6.159 18.592 1.00 75.94 199 LEU A O 1
ATOM 1533 N N . CYS A 1 200 ? -23.032 4.699 19.712 1.00 73.31 200 CYS A N 1
ATOM 1534 C CA . CYS A 1 200 ? -23.269 3.764 18.616 1.00 73.31 200 CYS A CA 1
ATOM 1535 C C . CYS A 1 200 ? -24.775 3.643 18.393 1.00 73.31 200 CYS A C 1
ATOM 1537 O O . CYS A 1 200 ? -25.502 3.373 19.348 1.00 73.31 200 CYS A O 1
ATOM 1539 N N . ILE A 1 201 ? -25.249 3.914 17.180 1.00 70.62 201 ILE A N 1
ATOM 1540 C CA . ILE A 1 201 ? -26.683 4.011 16.907 1.00 70.62 201 ILE A CA 1
ATOM 1541 C C . ILE A 1 201 ? -27.015 3.723 15.444 1.00 70.62 201 ILE A C 1
ATOM 1543 O O . ILE A 1 201 ? -26.236 4.056 14.554 1.00 70.62 201 ILE A O 1
ATOM 1547 N N . ASP A 1 202 ? -28.185 3.149 15.182 1.00 66.31 202 ASP A N 1
ATOM 1548 C CA . ASP A 1 202 ? -28.718 3.057 13.821 1.00 66.31 202 ASP A CA 1
ATOM 1549 C C . ASP A 1 202 ? -28.906 4.471 13.210 1.00 66.31 202 ASP A C 1
ATOM 1551 O O . ASP A 1 202 ? -29.474 5.363 13.858 1.00 66.31 202 ASP A O 1
ATOM 1555 N N . PRO A 1 203 ? -28.422 4.740 11.981 1.00 62.31 203 PRO A N 1
ATOM 1556 C CA . PRO A 1 203 ? -28.489 6.067 11.396 1.00 62.31 203 PRO A CA 1
ATOM 1557 C C . PRO A 1 203 ? -29.885 6.463 10.950 1.00 62.31 203 PRO A C 1
ATOM 1559 O O . PRO A 1 203 ? -30.150 7.662 10.911 1.00 62.31 203 PRO A O 1
ATOM 1562 N N . TYR A 1 204 ? -30.782 5.532 10.620 1.00 59.00 204 TYR A N 1
ATOM 1563 C CA . TYR A 1 204 ? -32.149 5.899 10.265 1.00 59.00 204 TYR A CA 1
ATOM 1564 C C . TYR A 1 204 ? -32.853 6.510 11.480 1.00 59.00 204 TYR A C 1
ATOM 1566 O O . TYR A 1 204 ? -33.440 7.596 11.386 1.00 59.00 204 TYR A O 1
ATOM 1574 N N . PHE A 1 205 ? -32.701 5.875 12.644 1.00 60.53 205 PHE A N 1
ATOM 1575 C CA . PHE A 1 205 ? -33.148 6.425 13.916 1.00 60.53 205 PHE A CA 1
ATOM 1576 C C . PHE A 1 205 ? -32.432 7.748 14.224 1.00 60.53 205 PHE A C 1
ATOM 1578 O O . PHE A 1 205 ? -33.085 8.780 14.362 1.00 60.53 205 PHE A O 1
ATOM 1585 N N . PHE A 1 206 ? -31.096 7.771 14.224 1.00 66.69 206 PHE A N 1
ATOM 1586 C CA . PHE A 1 206 ? -30.312 8.964 14.568 1.00 66.69 206 PHE A CA 1
ATOM 1587 C C . PHE A 1 206 ? -30.616 10.187 13.691 1.00 66.69 206 PHE A C 1
ATOM 1589 O O . PHE A 1 206 ? -30.689 11.316 14.181 1.00 66.69 206 PHE A O 1
ATOM 1596 N N . ILE A 1 207 ? -30.838 9.985 12.393 1.00 61.88 207 ILE A N 1
ATOM 1597 C CA . ILE A 1 207 ? -31.171 11.063 11.464 1.00 61.88 207 ILE A CA 1
ATOM 1598 C C . ILE A 1 207 ? -32.595 11.559 11.697 1.00 61.88 207 ILE A C 1
ATOM 1600 O O . ILE A 1 207 ? -32.788 12.772 11.803 1.00 61.88 207 ILE A O 1
ATOM 1604 N N . LYS A 1 208 ? -33.585 10.669 11.853 1.00 60.41 208 LYS A N 1
ATOM 1605 C CA . LYS A 1 208 ? -34.950 11.072 12.244 1.00 60.41 208 LYS A CA 1
ATOM 1606 C C . LYS A 1 208 ? -34.951 11.885 13.531 1.00 60.41 208 LYS A C 1
ATOM 1608 O O . LYS A 1 208 ? -35.652 12.889 13.630 1.00 60.41 208 LYS A O 1
ATOM 1613 N N . CYS A 1 209 ? -34.103 11.500 14.472 1.00 59.41 209 CYS A N 1
ATOM 1614 C CA . CYS A 1 209 ? -33.905 12.220 15.710 1.00 59.41 209 CYS A CA 1
ATOM 1615 C C . CYS A 1 209 ? -33.371 13.644 15.494 1.00 59.41 209 CYS A C 1
ATOM 1617 O O . CYS A 1 209 ? -33.909 14.598 16.056 1.00 59.41 209 CYS A O 1
ATOM 1619 N N . ILE A 1 210 ? -32.371 13.813 14.628 1.00 62.19 210 ILE A N 1
ATOM 1620 C CA . ILE A 1 210 ? -31.861 15.134 14.228 1.00 62.19 210 ILE A CA 1
ATOM 1621 C C . ILE A 1 210 ? -32.952 15.976 13.542 1.00 62.19 210 ILE A C 1
ATOM 1623 O O . ILE A 1 210 ? -33.020 17.180 13.773 1.00 62.19 210 ILE A O 1
ATOM 1627 N N . TYR A 1 211 ? -33.817 15.365 12.723 1.00 60.00 211 TYR A N 1
ATOM 1628 C CA . TYR A 1 211 ? -34.933 16.056 12.062 1.00 60.00 211 TYR A CA 1
ATOM 1629 C C . TYR A 1 211 ? -36.025 16.518 13.037 1.00 60.00 211 TYR A C 1
ATOM 1631 O O . TYR A 1 211 ? -36.635 17.564 12.816 1.00 60.00 211 TYR A O 1
ATOM 1639 N N . ALA A 1 212 ? -36.290 15.734 14.083 1.00 53.03 212 ALA A N 1
ATOM 1640 C CA . ALA A 1 212 ? -37.347 15.989 15.057 1.00 53.03 212 ALA A CA 1
ATOM 1641 C C . ALA A 1 212 ? -36.933 16.941 16.196 1.00 53.03 212 ALA A C 1
ATOM 1643 O O . ALA A 1 212 ? -37.794 17.565 16.819 1.00 53.03 212 ALA A O 1
ATOM 1644 N N . ALA A 1 213 ? -35.636 17.047 16.501 1.00 52.41 213 ALA A N 1
ATOM 1645 C CA . ALA A 1 213 ? -35.133 17.795 17.651 1.00 52.41 213 ALA A CA 1
ATOM 1646 C C . ALA A 1 213 ? -34.772 19.257 17.320 1.00 52.41 213 ALA A C 1
ATOM 1648 O O . ALA A 1 213 ? -34.141 19.553 16.308 1.00 52.41 213 ALA A O 1
ATOM 1649 N N . ILE A 1 214 ? -35.103 20.180 18.234 1.00 49.69 214 ILE A N 1
ATOM 1650 C CA . ILE A 1 214 ? -34.680 21.595 18.164 1.00 49.69 214 ILE A CA 1
ATOM 1651 C C . ILE A 1 214 ? -33.186 21.748 18.526 1.00 49.69 214 ILE A C 1
ATOM 1653 O O . ILE A 1 214 ? -32.505 22.605 17.964 1.00 49.69 214 ILE A O 1
ATOM 1657 N N . ASP A 1 215 ? -32.667 20.904 19.428 1.00 52.50 215 ASP A N 1
ATOM 1658 C CA . ASP A 1 215 ? -31.246 20.815 19.795 1.00 52.50 215 ASP A CA 1
ATOM 1659 C C . ASP A 1 215 ? -30.862 19.340 20.053 1.00 52.50 215 ASP A C 1
ATOM 1661 O O . ASP A 1 215 ? -31.254 18.774 21.077 1.00 52.50 215 ASP A O 1
ATOM 1665 N N . PRO A 1 216 ? -30.130 18.680 19.137 1.00 56.78 216 PRO A N 1
ATOM 1666 C CA . PRO A 1 216 ? -29.654 17.307 19.316 1.00 56.78 216 PRO A CA 1
ATOM 1667 C C . PRO A 1 216 ? -28.358 17.228 20.156 1.00 56.78 216 PRO A C 1
ATOM 1669 O O . PRO A 1 216 ? -27.701 16.185 20.192 1.00 56.78 216 PRO A O 1
ATOM 1672 N N . GLY A 1 217 ? -27.948 18.330 20.795 1.00 59.75 217 GLY A N 1
ATOM 1673 C CA . GLY A 1 217 ? -26.641 18.532 21.409 1.00 59.75 217 GLY A CA 1
ATOM 1674 C C . GLY A 1 217 ? -26.198 17.442 22.388 1.00 59.75 217 GLY A C 1
ATOM 1675 O O . GLY A 1 217 ? -26.618 17.391 23.541 1.00 59.75 217 GLY A O 1
ATOM 1676 N N . LEU A 1 218 ? -25.229 16.644 21.941 1.00 69.00 218 LEU A N 1
ATOM 1677 C CA . LEU A 1 218 ? -24.337 15.825 22.764 1.00 69.00 218 LEU A CA 1
ATOM 1678 C C . LEU A 1 218 ? -22.984 16.548 22.805 1.00 69.00 218 LEU A C 1
ATOM 1680 O O . LEU A 1 218 ? -22.093 16.250 22.009 1.00 69.00 218 LEU A O 1
ATOM 1684 N N . PRO A 1 219 ? -22.823 17.562 23.673 1.00 68.19 219 PRO A N 1
ATOM 1685 C CA . PRO A 1 219 ? -21.704 18.503 23.596 1.00 68.19 219 PRO A CA 1
ATOM 1686 C C . PRO A 1 219 ? -20.333 17.863 23.856 1.00 68.19 219 PRO A C 1
ATOM 1688 O O . PRO A 1 219 ? -19.314 18.447 23.480 1.00 68.19 219 PRO A O 1
ATOM 1691 N N . ASN A 1 220 ? -20.307 16.691 24.498 1.00 72.31 220 ASN A N 1
ATOM 1692 C CA . ASN A 1 220 ? -19.097 15.936 24.818 1.00 72.31 220 ASN A CA 1
ATOM 1693 C C . ASN A 1 220 ? -18.850 14.749 23.875 1.00 72.31 220 ASN A C 1
ATOM 1695 O O . ASN A 1 220 ? -17.885 14.013 24.084 1.00 72.31 220 ASN A O 1
ATOM 1699 N N . LEU A 1 221 ? -19.684 14.563 22.844 1.00 75.06 221 LEU A N 1
ATOM 1700 C CA . LEU A 1 221 ? -19.559 13.441 21.922 1.00 75.06 221 LEU A CA 1
ATOM 1701 C C . LEU A 1 221 ? -18.247 13.537 21.136 1.00 75.06 221 LEU A C 1
ATOM 1703 O O . LEU A 1 221 ? -18.025 14.480 20.377 1.00 75.06 221 LEU A O 1
ATOM 1707 N N . LYS A 1 222 ? -17.382 12.536 21.311 1.00 78.19 222 LYS A N 1
ATOM 1708 C CA . LYS A 1 222 ? -16.095 12.414 20.612 1.00 78.19 222 LYS A CA 1
ATOM 1709 C C . LYS A 1 222 ? -16.144 11.345 19.535 1.00 78.19 222 LYS A C 1
ATOM 1711 O O . LYS A 1 222 ? -15.497 11.506 18.508 1.00 78.19 222 LYS A O 1
ATOM 1716 N N . THR A 1 223 ? -16.870 10.255 19.771 1.00 75.69 223 THR A N 1
ATOM 1717 C CA . THR A 1 223 ? -16.970 9.127 18.843 1.00 75.69 223 THR A CA 1
ATOM 1718 C C . THR A 1 223 ? -18.425 8.826 18.525 1.00 75.69 223 THR A C 1
ATOM 1720 O O . THR A 1 223 ? -19.208 8.572 19.436 1.00 75.69 223 THR A O 1
ATOM 1723 N N . LEU A 1 224 ? -18.759 8.808 17.240 1.00 79.25 224 LEU A N 1
ATOM 1724 C CA . LEU A 1 224 ? -20.053 8.375 16.729 1.00 79.25 224 LEU A CA 1
ATOM 1725 C C . LEU A 1 224 ? -19.844 7.151 15.838 1.00 79.25 224 LEU A C 1
ATOM 1727 O O . LEU A 1 224 ? -18.966 7.155 14.975 1.00 79.25 224 LEU A O 1
ATOM 1731 N N . VAL A 1 225 ? -20.630 6.107 16.060 1.00 74.94 225 VAL A N 1
ATOM 1732 C CA . VAL A 1 225 ? -20.660 4.884 15.260 1.00 74.94 225 VAL A CA 1
ATOM 1733 C C . VAL A 1 225 ? -22.076 4.706 14.734 1.00 74.94 225 VAL A C 1
ATOM 1735 O O . VAL A 1 225 ? -23.030 4.774 15.503 1.00 74.94 225 VAL A O 1
ATOM 1738 N N . LEU A 1 226 ? -22.206 4.512 13.429 1.00 73.44 226 LEU A N 1
ATOM 1739 C CA . LEU A 1 226 ? -23.476 4.323 12.743 1.00 73.44 226 LEU A CA 1
ATOM 1740 C C . LEU A 1 226 ? -23.461 2.959 12.062 1.00 73.44 226 LEU A C 1
ATOM 1742 O O . LEU A 1 226 ? -22.533 2.706 11.300 1.00 73.44 226 LEU A O 1
ATOM 1746 N N . SER A 1 227 ? -24.441 2.101 12.339 1.00 66.44 227 SER A N 1
ATOM 1747 C CA . SER A 1 227 ? -24.558 0.762 11.733 1.00 66.44 227 SER A CA 1
ATOM 1748 C C . SER A 1 227 ? -25.792 0.686 10.852 1.00 66.44 227 SER A C 1
ATOM 1750 O O . SER A 1 227 ? -26.854 1.082 11.314 1.00 66.44 227 SER A O 1
ATOM 1752 N N . THR A 1 228 ? -25.664 0.302 9.579 1.00 61.03 228 THR A N 1
ATOM 1753 C CA . THR A 1 228 ? -26.751 0.467 8.600 1.00 61.03 228 THR A CA 1
ATOM 1754 C C . THR A 1 228 ? -26.629 -0.391 7.352 1.00 61.03 228 THR A C 1
ATOM 1756 O O . THR A 1 228 ? -25.582 -0.964 7.076 1.00 61.03 228 THR A O 1
ATOM 1759 N N . THR A 1 229 ? -27.675 -0.409 6.530 1.00 55.06 229 THR A N 1
ATOM 1760 C CA . THR A 1 229 ? -27.633 -0.871 5.138 1.00 55.06 229 THR A CA 1
ATOM 1761 C C . THR A 1 229 ? -27.345 0.313 4.196 1.00 55.06 229 THR A C 1
ATOM 1763 O O . THR A 1 229 ? -27.686 1.457 4.502 1.00 55.06 229 THR A O 1
ATOM 1766 N N . MET A 1 230 ? -26.688 0.078 3.048 1.00 50.31 230 MET A N 1
ATOM 1767 C CA . MET A 1 230 ? -26.223 1.155 2.142 1.00 50.31 230 MET A CA 1
ATOM 1768 C C . MET A 1 230 ? -27.324 2.143 1.720 1.00 50.31 230 MET A C 1
ATOM 1770 O O . MET A 1 230 ? -27.037 3.324 1.527 1.00 50.31 230 MET A O 1
ATOM 1774 N N . ASP A 1 231 ? -28.576 1.693 1.625 1.00 51.28 231 ASP A N 1
ATOM 1775 C CA . ASP A 1 231 ? -29.693 2.496 1.118 1.00 51.28 231 ASP A CA 1
ATOM 1776 C C . ASP A 1 231 ? -30.143 3.616 2.078 1.00 51.28 231 ASP A C 1
ATOM 1778 O O . ASP A 1 231 ? -30.831 4.552 1.667 1.00 51.28 231 ASP A O 1
ATOM 1782 N N . ALA A 1 232 ? -29.751 3.560 3.357 1.00 49.78 232 ALA A N 1
ATOM 1783 C CA . ALA A 1 232 ? -30.239 4.475 4.390 1.00 49.78 232 ALA A CA 1
ATOM 1784 C C . ALA A 1 232 ? -29.304 5.667 4.693 1.00 49.78 232 ALA A C 1
ATOM 1786 O O . ALA A 1 232 ? -29.707 6.601 5.399 1.00 49.78 232 ALA A O 1
ATOM 1787 N N . PHE A 1 233 ? -28.071 5.690 4.165 1.00 57.97 233 PHE A N 1
ATOM 1788 C CA . PHE A 1 233 ? -27.073 6.712 4.506 1.00 57.97 233 PHE A CA 1
ATOM 1789 C C . PHE A 1 233 ? -26.647 7.570 3.305 1.00 57.97 233 PHE A C 1
ATOM 1791 O O . PHE A 1 233 ? -25.925 7.123 2.421 1.00 57.97 233 PHE A O 1
ATOM 1798 N N . THR A 1 234 ? -27.067 8.841 3.292 1.00 63.28 234 THR A N 1
ATOM 1799 C CA . THR A 1 234 ? -26.746 9.807 2.225 1.00 63.28 234 THR A CA 1
ATOM 1800 C C . THR A 1 234 ? -25.697 10.837 2.654 1.00 63.28 234 THR A C 1
ATOM 1802 O O . THR A 1 234 ? -25.476 11.082 3.841 1.00 63.28 234 THR A O 1
ATOM 1805 N N . MET A 1 235 ? -25.097 11.529 1.684 1.00 57.88 235 MET A N 1
ATOM 1806 C CA . MET A 1 235 ? -24.189 12.651 1.957 1.00 57.88 235 MET A CA 1
ATOM 1807 C C . MET A 1 235 ? -24.848 13.830 2.680 1.00 57.88 235 MET A C 1
ATOM 1809 O O . MET A 1 235 ? -24.212 14.499 3.494 1.00 57.88 235 MET A O 1
ATOM 1813 N N . ASP A 1 236 ? -26.143 14.050 2.452 1.00 62.50 236 ASP A N 1
ATOM 1814 C CA . ASP A 1 236 ? -26.922 15.033 3.206 1.00 62.50 236 ASP A CA 1
ATOM 1815 C C . ASP A 1 236 ? -27.009 14.649 4.694 1.00 62.50 236 ASP A C 1
ATOM 1817 O O . ASP A 1 236 ? -26.801 15.495 5.569 1.00 62.50 236 ASP A O 1
ATOM 1821 N N . ASN A 1 237 ? -27.211 13.358 4.993 1.00 65.38 237 ASN A N 1
ATOM 1822 C CA . ASN A 1 237 ? -27.195 12.841 6.364 1.00 65.38 237 ASN A CA 1
ATOM 1823 C C . ASN A 1 237 ? -25.836 13.099 7.031 1.00 65.38 237 ASN A C 1
ATOM 1825 O O . ASN A 1 237 ? -25.783 13.606 8.151 1.00 65.38 237 ASN A O 1
ATOM 1829 N N . PHE A 1 238 ? -24.738 12.827 6.323 1.00 68.56 238 PHE A N 1
ATOM 1830 C CA . PHE A 1 238 ? -23.380 13.055 6.815 1.00 68.56 238 PHE A CA 1
ATOM 1831 C C . PHE A 1 238 ? -23.108 14.536 7.132 1.00 68.56 238 PHE A C 1
ATOM 1833 O O . PHE A 1 238 ? -22.713 14.875 8.250 1.00 68.56 238 PHE A O 1
ATOM 1840 N N . ASN A 1 239 ? -23.394 15.443 6.193 1.00 63.00 239 ASN A N 1
ATOM 1841 C CA . ASN A 1 239 ? -23.176 16.884 6.369 1.00 63.00 239 ASN A CA 1
ATOM 1842 C C . ASN A 1 239 ? -23.963 17.461 7.553 1.00 63.00 239 ASN A C 1
ATOM 1844 O O . ASN A 1 239 ? -23.482 18.336 8.280 1.00 63.00 239 ASN A O 1
ATOM 1848 N N . ARG A 1 240 ? -25.169 16.946 7.796 1.00 70.12 240 ARG A N 1
ATOM 1849 C CA . ARG A 1 240 ? -25.984 17.347 8.947 1.00 70.12 240 ARG A CA 1
ATOM 1850 C C . ARG A 1 240 ? -25.360 16.922 10.263 1.00 70.12 240 ARG A C 1
ATOM 1852 O O . ARG A 1 240 ? -25.295 17.740 11.176 1.00 70.12 240 ARG A O 1
ATOM 1859 N N . ILE A 1 241 ? -24.857 15.693 10.358 1.00 71.81 241 ILE A N 1
ATOM 1860 C CA . ILE A 1 241 ? -24.173 15.206 11.563 1.00 71.81 241 ILE A CA 1
ATOM 1861 C C . ILE A 1 241 ? -23.008 16.135 11.916 1.00 71.81 241 ILE A C 1
ATOM 1863 O O . ILE A 1 241 ? -22.898 16.586 13.056 1.00 71.81 241 ILE A O 1
ATOM 1867 N N . LEU A 1 242 ? -22.189 16.505 10.932 1.00 69.00 242 LEU A N 1
ATOM 1868 C CA . LEU A 1 242 ? -21.058 17.411 11.147 1.00 69.00 242 LEU A CA 1
ATOM 1869 C C . LEU A 1 242 ? -21.484 18.801 11.624 1.00 69.00 242 LEU A C 1
ATOM 1871 O O . LEU A 1 242 ? -20.827 19.390 12.483 1.00 69.00 242 LEU A O 1
ATOM 1875 N N . LYS A 1 243 ? -22.602 19.318 11.102 1.00 70.88 243 LYS A N 1
ATOM 1876 C CA . LYS A 1 243 ? -23.155 20.614 11.511 1.00 70.88 243 LYS A CA 1
ATOM 1877 C C . LYS A 1 243 ? -23.560 20.629 12.987 1.00 70.88 243 LYS A C 1
ATOM 1879 O O . LYS A 1 243 ? -23.361 21.641 13.657 1.00 70.88 243 LYS A O 1
ATOM 1884 N N . TYR A 1 244 ? -24.129 19.534 13.485 1.00 71.44 244 TYR A N 1
ATOM 1885 C CA . TYR A 1 244 ? -24.587 19.436 14.873 1.00 71.44 244 TYR A CA 1
ATOM 1886 C C . TYR A 1 244 ? -23.480 19.025 15.853 1.00 71.44 244 TYR A C 1
ATOM 1888 O O . TYR A 1 244 ? -23.527 19.423 17.017 1.00 71.44 244 TYR A O 1
ATOM 1896 N N . TYR A 1 245 ? -22.454 18.302 15.392 1.00 73.75 245 TYR A N 1
ATOM 1897 C CA . TYR A 1 245 ? -21.361 17.800 16.231 1.00 73.75 245 TYR A CA 1
ATOM 1898 C C . TYR A 1 245 ? -19.978 18.248 15.722 1.00 73.75 245 TYR A C 1
ATOM 1900 O O . TYR A 1 245 ? -19.139 17.417 15.374 1.00 73.75 245 TYR A O 1
ATOM 1908 N N . PRO A 1 246 ? -19.672 19.559 15.732 1.00 65.31 246 PRO A N 1
ATOM 1909 C CA . PRO A 1 246 ? -18.425 20.092 15.173 1.00 65.31 246 PRO A CA 1
ATOM 1910 C C . PRO A 1 246 ? -17.156 19.680 15.942 1.00 65.31 246 PRO A C 1
ATOM 1912 O O . PRO A 1 246 ? -16.051 19.880 15.452 1.00 65.31 246 PRO A O 1
ATOM 1915 N N . LYS A 1 247 ? -17.296 19.130 17.157 1.00 71.94 247 LYS A N 1
ATOM 1916 C CA . LYS A 1 247 ? -16.185 18.642 17.999 1.00 71.94 247 LYS A CA 1
ATOM 1917 C C . LYS A 1 247 ? -15.958 17.130 17.893 1.00 71.94 247 LYS A C 1
ATOM 1919 O O . LYS A 1 247 ? -15.177 16.585 18.672 1.00 71.94 247 LYS A O 1
ATOM 1924 N N . LEU A 1 248 ? -16.661 16.455 16.984 1.00 73.81 248 LEU A N 1
ATOM 1925 C CA . LEU A 1 248 ? -16.554 15.014 16.811 1.00 73.81 248 LEU A CA 1
ATOM 1926 C C . LEU A 1 248 ? -15.120 14.646 16.404 1.00 73.81 248 LEU A C 1
ATOM 1928 O O . LEU A 1 248 ? -14.583 15.167 15.431 1.00 73.81 248 LEU A O 1
ATOM 1932 N N . GLU A 1 249 ? -14.481 13.755 17.159 1.00 73.75 249 GLU A N 1
ATOM 1933 C CA . GLU A 1 249 ? -13.104 13.327 16.898 1.00 73.75 249 GLU A CA 1
ATOM 1934 C C . GLU A 1 249 ? -13.046 12.105 15.973 1.00 73.75 249 GLU A C 1
ATOM 1936 O O . GLU A 1 249 ? -12.086 11.951 15.215 1.00 73.75 249 GLU A O 1
ATOM 1941 N N . SER A 1 250 ? -14.055 11.233 16.048 1.00 71.94 250 SER A N 1
ATOM 1942 C CA . SER A 1 250 ? -14.140 9.981 15.303 1.00 71.94 250 SER A CA 1
ATOM 1943 C C . SER A 1 250 ? -15.565 9.718 14.818 1.00 71.94 250 SER A C 1
ATOM 1945 O O . SER A 1 250 ? -16.500 9.714 15.615 1.00 71.94 250 SER A O 1
ATOM 1947 N N . LEU A 1 251 ? -15.710 9.387 13.536 1.00 75.88 251 LEU A N 1
ATOM 1948 C CA . LEU A 1 251 ? -16.956 8.894 12.947 1.00 75.88 251 LEU A CA 1
ATOM 1949 C C . LEU A 1 251 ? -16.711 7.525 12.310 1.00 75.88 251 LEU A C 1
ATOM 1951 O O . LEU A 1 251 ? -15.768 7.362 11.537 1.00 75.88 251 LEU A O 1
ATOM 1955 N N . LYS A 1 252 ? -17.523 6.530 12.655 1.00 72.94 252 LYS A N 1
ATOM 1956 C CA . LYS A 1 252 ? -17.442 5.185 12.083 1.00 72.94 252 LYS A CA 1
ATOM 1957 C C . LYS A 1 252 ? -18.765 4.828 11.428 1.00 72.94 252 LYS A C 1
ATOM 1959 O O . LYS A 1 252 ? -19.801 4.995 12.060 1.00 72.94 252 LYS A O 1
ATOM 1964 N N . LEU A 1 253 ? -18.717 4.326 10.203 1.00 69.50 253 LEU A N 1
ATOM 1965 C CA . LEU A 1 253 ? -19.881 3.808 9.491 1.00 69.50 253 LEU A CA 1
ATOM 1966 C C . LEU A 1 253 ? -19.685 2.306 9.265 1.00 69.50 253 LEU A C 1
ATOM 1968 O O . LEU A 1 253 ? -18.665 1.890 8.715 1.00 69.50 253 LEU A O 1
ATOM 1972 N N . ILE A 1 254 ? -20.634 1.504 9.725 1.00 65.62 254 ILE A N 1
ATOM 1973 C CA . ILE A 1 254 ? -20.678 0.053 9.575 1.00 65.62 254 ILE A CA 1
ATOM 1974 C C . ILE A 1 254 ? -21.814 -0.259 8.598 1.00 65.62 254 ILE A C 1
ATOM 1976 O O . ILE A 1 254 ? -22.936 0.199 8.791 1.00 65.62 254 ILE A O 1
ATOM 1980 N N . ILE A 1 255 ? -21.501 -0.989 7.530 1.00 61.75 255 ILE A N 1
ATOM 1981 C CA . ILE A 1 255 ? -22.423 -1.377 6.465 1.00 61.75 255 ILE A CA 1
ATOM 1982 C C . ILE A 1 255 ? -22.703 -2.875 6.594 1.00 61.75 255 ILE A C 1
ATOM 1984 O O . ILE A 1 255 ? -21.796 -3.690 6.434 1.00 61.75 255 ILE A O 1
ATOM 1988 N N . GLU A 1 256 ? -23.953 -3.224 6.882 1.00 56.44 256 GLU A N 1
ATOM 1989 C CA . GLU A 1 256 ? -24.386 -4.567 7.285 1.00 56.44 256 GLU A CA 1
ATOM 1990 C C . GLU A 1 256 ? -24.743 -5.510 6.118 1.00 56.44 256 GLU A C 1
ATOM 1992 O O . GLU A 1 256 ? -24.835 -6.715 6.332 1.00 56.44 256 GLU A O 1
ATOM 1997 N N . GL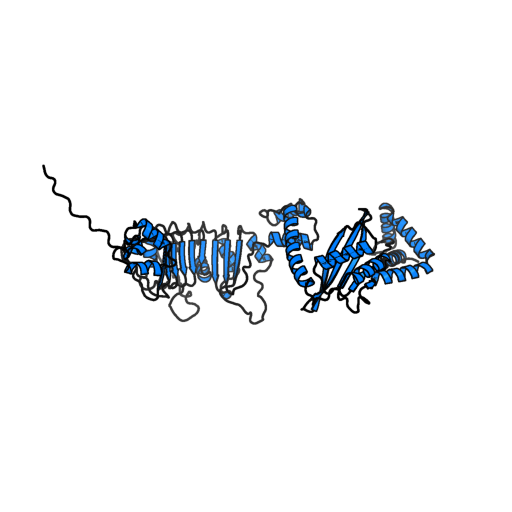N A 1 257 ? -24.906 -5.013 4.882 1.00 54.16 257 GLN A N 1
ATOM 1998 C CA . GLN A 1 257 ? -25.250 -5.837 3.707 1.00 54.16 257 GLN A CA 1
ATOM 1999 C C . GLN A 1 257 ? -24.205 -5.779 2.584 1.00 54.16 257 GLN A C 1
ATOM 2001 O O . GLN A 1 257 ? -23.667 -4.717 2.276 1.00 54.16 257 GLN A O 1
ATOM 2006 N N . ASP A 1 258 ? -23.992 -6.929 1.932 1.00 42.53 258 ASP A N 1
ATOM 2007 C CA . ASP A 1 258 ? -23.259 -7.056 0.667 1.00 42.53 258 ASP A CA 1
ATOM 2008 C C . ASP A 1 258 ? -24.026 -6.400 -0.480 1.00 42.53 258 ASP A C 1
ATOM 2010 O O . ASP A 1 258 ? -25.197 -6.710 -0.705 1.00 42.53 258 ASP A O 1
ATOM 2014 N N . PHE A 1 259 ? -23.336 -5.593 -1.287 1.00 40.56 259 PHE A N 1
ATOM 2015 C CA . PHE A 1 259 ? -23.872 -5.142 -2.566 1.00 40.56 259 PHE A CA 1
ATOM 2016 C C . PHE A 1 259 ? -23.130 -5.789 -3.739 1.00 40.56 259 PHE A C 1
ATOM 2018 O O . PHE A 1 259 ? -21.961 -5.509 -4.006 1.00 40.56 259 PHE A O 1
ATOM 2025 N N . HIS A 1 260 ? -23.856 -6.597 -4.513 1.00 34.84 260 HIS A N 1
ATOM 2026 C CA . HIS A 1 260 ? -23.599 -6.747 -5.941 1.00 34.84 260 HIS A CA 1
ATOM 2027 C C . HIS A 1 260 ? -24.487 -5.733 -6.662 1.00 34.84 260 HIS A C 1
ATOM 2029 O O . HIS A 1 260 ? -25.703 -5.906 -6.712 1.00 34.84 260 HIS A O 1
ATOM 2035 N N . GLY A 1 261 ? -23.896 -4.670 -7.217 1.00 37.03 261 GLY A N 1
ATOM 2036 C CA . GLY A 1 261 ? -24.626 -3.776 -8.118 1.00 37.03 261 GLY A CA 1
ATOM 2037 C C . GLY A 1 261 ? -25.246 -4.589 -9.255 1.00 37.03 261 GLY A C 1
ATOM 2038 O O . GLY A 1 261 ? -24.607 -5.509 -9.773 1.00 37.03 261 GLY A O 1
ATOM 2039 N N . SER A 1 262 ? -26.476 -4.262 -9.657 1.00 36.78 262 SER A N 1
ATOM 2040 C CA . SER A 1 262 ? -27.198 -4.901 -10.774 1.00 36.78 262 SER A CA 1
ATOM 2041 C C . SER A 1 262 ? -26.453 -4.863 -12.124 1.00 36.78 262 SER A C 1
ATOM 2043 O O . SER A 1 262 ? -26.884 -5.464 -13.104 1.00 36.78 262 SER A O 1
ATOM 2045 N N . ASP A 1 263 ? -25.328 -4.161 -12.166 1.00 35.94 263 ASP A N 1
ATOM 2046 C CA . ASP A 1 263 ? -24.466 -3.832 -13.292 1.00 35.94 263 ASP A CA 1
ATOM 2047 C C . ASP A 1 263 ? -22.966 -4.079 -13.013 1.00 35.94 263 ASP A C 1
ATOM 2049 O O . ASP A 1 263 ? -22.134 -3.856 -13.893 1.00 35.94 263 ASP A O 1
ATOM 2053 N N . GLY A 1 264 ? -22.592 -4.597 -11.836 1.00 36.31 264 GLY A N 1
ATOM 2054 C CA . GLY A 1 264 ? -21.202 -4.960 -11.523 1.00 36.31 264 GLY A CA 1
ATOM 2055 C C . GLY A 1 264 ? -20.224 -3.781 -11.415 1.00 36.31 264 GLY A C 1
ATOM 2056 O O . GLY A 1 264 ? -19.013 -4.001 -11.394 1.00 36.31 264 GLY A O 1
ATOM 2057 N N . THR A 1 265 ? -20.713 -2.542 -11.341 1.00 35.12 265 THR A N 1
ATOM 2058 C CA . THR A 1 265 ? -19.888 -1.360 -11.070 1.00 35.12 265 THR A CA 1
ATOM 2059 C C . THR A 1 265 ? -19.856 -1.064 -9.573 1.00 35.12 265 THR A C 1
ATOM 2061 O O . THR A 1 265 ? -20.903 -0.853 -8.965 1.00 35.12 265 THR A O 1
ATOM 2064 N N . GLU A 1 266 ? -18.656 -1.033 -8.980 1.00 39.00 266 GLU A N 1
ATOM 2065 C CA . GLU A 1 266 ? -18.413 -0.408 -7.671 1.00 39.00 266 GLU A CA 1
ATOM 2066 C C . GLU A 1 266 ? -18.961 1.026 -7.726 1.00 39.00 266 GLU A C 1
ATOM 2068 O O . GLU A 1 266 ? -18.450 1.858 -8.481 1.00 39.00 266 GLU A O 1
ATOM 2073 N N . TYR A 1 267 ? -20.011 1.327 -6.957 1.00 42.28 267 TYR A N 1
ATOM 2074 C CA . TYR A 1 267 ? -20.412 2.713 -6.744 1.00 42.28 267 TYR A CA 1
ATOM 2075 C C . TYR A 1 267 ? -19.241 3.435 -6.070 1.00 42.28 267 TYR A C 1
ATOM 2077 O O . TYR A 1 267 ? -18.796 3.054 -4.988 1.00 42.28 267 TYR A O 1
ATOM 2085 N N . GLY A 1 268 ? -18.710 4.453 -6.748 1.00 45.09 268 GLY A N 1
ATOM 2086 C CA . GLY A 1 268 ? -17.712 5.358 -6.194 1.00 45.09 268 GLY A CA 1
ATOM 2087 C C . GLY A 1 268 ? -18.334 6.136 -5.044 1.00 45.09 268 GLY A C 1
ATOM 2088 O O . GLY A 1 268 ? -19.055 7.104 -5.264 1.00 45.09 268 GLY A O 1
ATOM 2089 N N . TRP A 1 269 ? -18.099 5.674 -3.821 1.00 47.56 269 TRP A N 1
ATOM 2090 C CA . TRP A 1 269 ? -18.494 6.386 -2.616 1.00 47.56 269 TRP A CA 1
ATOM 2091 C C . TRP A 1 269 ? -17.599 7.607 -2.445 1.00 47.56 269 TRP A C 1
ATOM 2093 O O . TRP A 1 269 ? -16.393 7.433 -2.278 1.00 47.56 269 TRP A O 1
ATOM 2103 N N . LEU A 1 270 ? -18.226 8.792 -2.455 1.00 45.91 270 LEU A N 1
ATOM 2104 C CA . LEU A 1 270 ? -17.619 10.124 -2.363 1.00 45.91 270 LEU A CA 1
ATOM 2105 C C . LEU A 1 270 ? -16.623 10.428 -3.489 1.00 45.91 270 LEU A C 1
ATOM 2107 O O . LEU A 1 270 ? -15.630 9.724 -3.678 1.00 45.91 270 LEU A O 1
ATOM 2111 N N . ASP A 1 271 ? -16.831 11.527 -4.212 1.00 48.62 271 ASP A N 1
ATOM 2112 C CA . ASP A 1 271 ? -15.754 12.018 -5.066 1.00 48.62 271 ASP A CA 1
ATOM 2113 C C . ASP A 1 271 ? -14.592 12.584 -4.215 1.00 48.62 271 ASP A C 1
ATOM 2115 O O . ASP A 1 271 ? -14.693 12.804 -2.997 1.00 48.62 271 ASP A O 1
ATOM 2119 N N . GLU A 1 272 ? -13.424 12.746 -4.844 1.00 47.69 272 GLU A N 1
ATOM 2120 C CA . GLU A 1 272 ? -12.228 13.238 -4.153 1.00 47.69 272 GLU A CA 1
ATOM 2121 C C . GLU A 1 272 ? -12.434 14.622 -3.519 1.00 47.69 272 GLU A C 1
ATOM 2123 O O . GLU A 1 272 ? -11.751 14.942 -2.545 1.00 47.69 272 GLU A O 1
ATOM 2128 N N . ASP A 1 273 ? -13.343 15.438 -4.051 1.00 47.44 273 ASP A N 1
ATOM 2129 C CA . ASP A 1 273 ? -13.568 16.814 -3.623 1.00 47.44 273 ASP A CA 1
ATOM 2130 C C . ASP A 1 273 ? -14.544 16.881 -2.435 1.00 47.44 273 ASP A C 1
ATOM 2132 O O . ASP A 1 273 ? -14.258 17.577 -1.457 1.00 47.44 273 ASP A O 1
ATOM 2136 N N . GLU A 1 274 ? -15.599 16.064 -2.426 1.00 49.56 274 GLU A N 1
ATOM 2137 C CA . GLU A 1 274 ? -16.508 15.893 -1.283 1.00 49.56 274 GLU A CA 1
ATOM 2138 C C . GLU A 1 274 ? -15.765 15.312 -0.067 1.00 49.56 274 GLU A C 1
ATOM 2140 O O . GLU A 1 274 ? -15.917 15.782 1.063 1.00 49.56 274 GLU A O 1
ATOM 2145 N N . THR A 1 275 ? -14.862 14.351 -0.294 1.00 48.38 275 THR A N 1
ATOM 2146 C CA . THR A 1 275 ? -14.005 13.799 0.772 1.00 48.38 275 THR A CA 1
ATOM 2147 C C . THR A 1 275 ? -13.059 14.859 1.353 1.00 48.38 275 THR A C 1
ATOM 2149 O O . THR A 1 275 ? -12.805 14.883 2.562 1.00 48.38 275 THR A O 1
ATOM 2152 N N . ARG A 1 276 ? -12.527 15.759 0.512 1.00 47.72 276 ARG A N 1
ATOM 2153 C CA . ARG A 1 276 ? -11.649 16.867 0.938 1.00 47.72 276 ARG A CA 1
ATOM 2154 C C . ARG A 1 276 ? -12.391 17.889 1.796 1.00 47.72 276 ARG A C 1
ATOM 2156 O O . ARG A 1 276 ? -11.815 18.375 2.770 1.00 47.72 276 ARG A O 1
ATOM 2163 N N . GLU A 1 277 ? -13.644 18.194 1.467 1.00 51.12 277 GLU A N 1
ATOM 2164 C CA . GLU A 1 277 ? -14.477 19.126 2.235 1.00 51.12 277 GLU A CA 1
ATOM 2165 C C . GLU A 1 277 ? -14.778 18.575 3.640 1.00 51.12 277 GLU A C 1
ATOM 2167 O O . GLU A 1 277 ? -14.611 19.276 4.640 1.00 51.12 277 GLU A O 1
ATOM 2172 N N . ILE A 1 278 ? -15.077 17.278 3.737 1.00 48.91 278 ILE A N 1
ATOM 2173 C CA . ILE A 1 278 ? -15.335 16.561 4.996 1.00 48.91 278 ILE A CA 1
ATOM 2174 C C . ILE A 1 278 ? -14.115 16.546 5.925 1.00 48.91 278 ILE A C 1
ATOM 2176 O O . ILE A 1 278 ? -14.239 16.775 7.128 1.00 48.91 278 ILE A O 1
ATOM 2180 N N . LEU A 1 279 ? -12.923 16.286 5.380 1.00 48.44 279 LEU A N 1
ATOM 2181 C CA . LEU A 1 279 ? -11.679 16.189 6.156 1.00 48.44 279 LEU A CA 1
ATOM 2182 C C . LEU A 1 279 ? -11.092 17.555 6.555 1.00 48.44 279 LEU A C 1
ATOM 2184 O O . LEU A 1 279 ? -10.114 17.607 7.302 1.00 48.44 279 LEU A O 1
ATOM 2188 N N . SER A 1 280 ? -11.668 18.659 6.072 1.00 49.38 280 SER A N 1
ATOM 2189 C CA . SER A 1 280 ? -11.324 20.015 6.524 1.00 49.38 280 SER A CA 1
ATOM 2190 C C . SER A 1 280 ? -11.890 20.347 7.916 1.00 49.38 280 SER A C 1
ATOM 2192 O O . SER A 1 280 ? -11.471 21.320 8.548 1.00 49.38 280 SER A O 1
ATOM 2194 N N . ILE A 1 281 ? -12.812 19.514 8.407 1.00 50.44 281 ILE A N 1
ATOM 2195 C CA . ILE A 1 281 ? -13.451 19.606 9.722 1.00 50.44 281 ILE A CA 1
ATOM 2196 C C . ILE A 1 281 ? -12.536 18.945 10.768 1.00 50.44 281 ILE A C 1
ATOM 2198 O O . ILE A 1 281 ? -11.707 18.105 10.436 1.00 50.44 281 ILE A O 1
ATOM 2202 N N . ASP A 1 282 ? -12.669 19.298 12.050 1.00 53.31 282 ASP A N 1
ATOM 2203 C CA . ASP A 1 282 ? -11.817 18.858 13.179 1.00 53.31 282 ASP A CA 1
ATOM 2204 C C . ASP A 1 282 ? -11.792 17.330 13.457 1.00 53.31 282 ASP A C 1
ATOM 2206 O O . ASP A 1 282 ? -11.217 16.883 14.456 1.00 53.31 282 ASP A O 1
ATOM 2210 N N . LEU A 1 283 ? -12.374 16.522 12.567 1.00 57.09 283 LEU A N 1
ATOM 2211 C CA . LEU A 1 283 ? -12.378 15.065 12.588 1.00 57.09 283 LEU A CA 1
ATOM 2212 C C . LEU A 1 283 ? -10.958 14.501 12.466 1.00 57.09 283 LEU A C 1
ATOM 2214 O O . LEU A 1 283 ? -10.256 14.694 11.475 1.00 57.09 283 LEU A O 1
ATOM 2218 N N . LYS A 1 284 ? -10.544 13.722 13.468 1.00 59.56 284 LYS A N 1
ATOM 2219 C CA . LYS A 1 284 ? -9.232 13.053 13.495 1.00 59.56 284 LYS A CA 1
ATOM 2220 C C . LYS A 1 284 ? -9.258 11.696 12.787 1.00 59.56 284 LYS A C 1
ATOM 2222 O O . LYS A 1 284 ? -8.199 11.147 12.481 1.00 59.56 284 LYS A O 1
ATOM 2227 N N . ARG A 1 285 ? -10.447 11.105 12.621 1.00 57.25 285 ARG A N 1
ATOM 2228 C CA . ARG A 1 285 ? -10.632 9.709 12.208 1.00 57.25 285 ARG A CA 1
ATOM 2229 C C . ARG A 1 285 ? -11.994 9.480 11.553 1.00 57.25 285 ARG A C 1
ATOM 2231 O O . ARG A 1 285 ? -13.016 9.732 12.184 1.00 57.25 285 ARG A O 1
ATOM 2238 N N . VAL A 1 286 ? -12.003 8.914 10.346 1.00 57.41 286 VAL A N 1
ATOM 2239 C CA . VAL A 1 286 ? -13.209 8.348 9.724 1.00 57.41 286 VAL A CA 1
ATOM 2240 C C . VAL A 1 286 ? -12.918 6.905 9.307 1.00 57.41 286 VAL A C 1
ATOM 2242 O O . VAL A 1 286 ? -11.891 6.629 8.682 1.00 57.41 286 VAL A O 1
ATOM 2245 N N . GLU A 1 287 ? -13.768 5.965 9.714 1.00 58.00 287 GLU A N 1
ATOM 2246 C CA . GLU A 1 287 ? -13.602 4.533 9.424 1.00 58.00 287 GLU A CA 1
ATOM 2247 C C . GLU A 1 287 ? -14.881 3.963 8.803 1.00 58.00 287 GLU A C 1
ATOM 2249 O O . GLU A 1 287 ? -15.971 4.201 9.316 1.00 58.00 287 GLU A O 1
ATOM 2254 N N . PHE A 1 288 ? -14.733 3.190 7.727 1.00 59.88 288 PHE A N 1
ATOM 2255 C CA . PHE A 1 288 ? -15.829 2.491 7.056 1.00 59.88 288 PHE A CA 1
ATOM 2256 C C . PHE A 1 288 ? -15.593 0.980 7.165 1.00 59.88 288 PHE A C 1
ATOM 2258 O O . PHE A 1 288 ? -14.491 0.505 6.861 1.00 59.88 288 PHE A O 1
ATOM 2265 N N . PHE A 1 289 ? -16.596 0.236 7.628 1.00 53.31 289 PHE A N 1
ATOM 2266 C CA . PHE A 1 289 ? -16.538 -1.214 7.819 1.00 53.31 289 PHE A CA 1
ATOM 2267 C C . PHE A 1 289 ? -17.652 -1.886 7.017 1.00 53.31 289 PHE A C 1
ATOM 2269 O O . PHE A 1 289 ? -18.813 -1.565 7.222 1.00 53.31 289 PHE A O 1
ATOM 2276 N N . GLU A 1 290 ? -17.310 -2.828 6.142 1.00 53.62 290 GLU A N 1
ATOM 2277 C CA . GLU A 1 290 ? -18.272 -3.740 5.507 1.00 53.62 290 GLU A CA 1
ATOM 2278 C C . GLU A 1 290 ? -18.369 -5.029 6.334 1.00 53.62 290 GLU A C 1
ATOM 2280 O O . GLU A 1 290 ? -17.354 -5.519 6.844 1.00 53.62 290 GLU A O 1
ATOM 2285 N N . PHE A 1 291 ? -19.572 -5.587 6.479 1.00 47.56 291 PHE A N 1
ATOM 2286 C CA . PHE A 1 291 ? -19.820 -6.737 7.357 1.00 47.56 291 PHE A CA 1
ATOM 2287 C C . PHE A 1 291 ? -19.320 -8.086 6.802 1.00 47.56 291 PHE A C 1
ATOM 2289 O O . PHE A 1 291 ? -19.279 -9.076 7.530 1.00 47.56 291 PHE A O 1
ATOM 2296 N N . ASN A 1 292 ? -18.800 -8.134 5.570 1.00 42.56 292 ASN A N 1
ATOM 2297 C CA . ASN A 1 292 ? -18.415 -9.390 4.913 1.00 42.56 292 ASN A CA 1
ATOM 2298 C C . ASN A 1 292 ? -16.909 -9.687 4.898 1.00 42.56 292 ASN A C 1
ATOM 2300 O O . ASN A 1 292 ? -16.306 -10.076 3.900 1.00 42.56 292 ASN A O 1
ATOM 2304 N N . GLY A 1 293 ? -16.304 -9.608 6.081 1.00 45.12 293 GLY A N 1
ATOM 2305 C CA . GLY A 1 293 ? -15.166 -10.464 6.424 1.00 45.12 293 GLY A CA 1
ATOM 2306 C C . GLY A 1 293 ? -13.771 -10.074 5.923 1.00 45.12 293 GLY A C 1
ATOM 2307 O O . GLY A 1 293 ? -12.819 -10.549 6.531 1.00 45.12 293 GLY A O 1
ATOM 2308 N N . GLU A 1 294 ? -13.569 -9.191 4.937 1.00 44.34 294 GLU A N 1
ATOM 2309 C CA . GLU A 1 294 ? -12.215 -8.698 4.599 1.00 44.34 294 GLU A CA 1
ATOM 2310 C C . GLU A 1 294 ? -12.157 -7.259 4.046 1.00 44.34 294 GLU A C 1
ATOM 2312 O O . GLU A 1 294 ? -12.149 -7.034 2.841 1.00 44.34 294 GLU A O 1
ATOM 2317 N N . LYS A 1 295 ? -11.954 -6.291 4.953 1.00 41.09 295 LYS A N 1
AT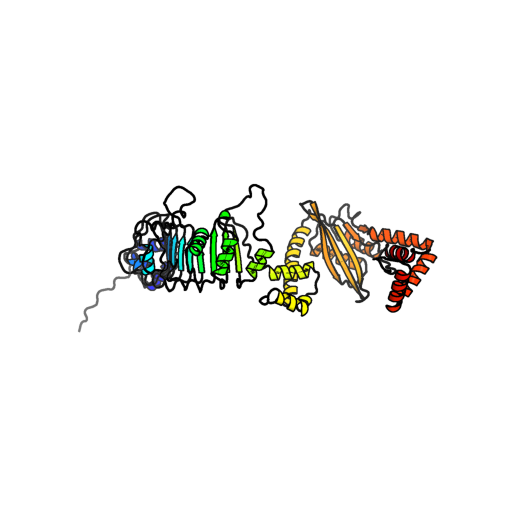OM 2318 C CA . LYS A 1 295 ? -10.851 -5.295 5.003 1.00 41.09 295 LYS A CA 1
ATOM 2319 C C . LYS A 1 295 ? -11.336 -4.016 5.699 1.00 41.09 295 LYS A C 1
ATOM 2321 O O . LYS A 1 295 ? -12.099 -3.255 5.113 1.00 41.09 295 LYS A O 1
ATOM 2326 N N . PRO A 1 296 ? -10.806 -3.682 6.888 1.00 36.62 296 PRO A N 1
ATOM 2327 C CA . PRO A 1 296 ? -10.932 -2.334 7.425 1.00 36.62 296 PRO A CA 1
ATOM 2328 C C . PRO A 1 296 ? -10.241 -1.355 6.464 1.00 36.62 296 PRO A C 1
ATOM 2330 O O . PRO A 1 296 ? -9.008 -1.337 6.376 1.00 36.62 296 PRO A O 1
ATOM 2333 N N . LYS A 1 297 ? -10.995 -0.518 5.746 1.00 40.34 297 LYS A N 1
ATOM 2334 C CA . LYS A 1 297 ? -10.421 0.669 5.099 1.00 40.34 297 LYS A CA 1
ATOM 2335 C C . LYS A 1 297 ? -10.384 1.785 6.138 1.00 40.34 297 LYS A C 1
ATOM 2337 O O . LYS A 1 297 ? -11.287 2.604 6.264 1.00 40.34 297 LYS A O 1
ATOM 2342 N N . VAL A 1 298 ? -9.303 1.804 6.914 1.00 36.22 298 VAL A N 1
ATOM 2343 C CA . VAL A 1 298 ? -8.962 2.948 7.768 1.00 36.22 298 VAL A CA 1
ATOM 2344 C C . VAL A 1 298 ? -8.635 4.135 6.860 1.00 36.22 298 VAL A C 1
ATOM 2346 O O . VAL A 1 298 ? -7.571 4.170 6.237 1.00 36.22 298 VAL A O 1
ATOM 2349 N N . VAL A 1 299 ? -9.510 5.140 6.802 1.00 43.34 299 VAL A N 1
ATOM 2350 C CA . VAL A 1 299 ? -9.236 6.410 6.113 1.00 43.34 299 VAL A CA 1
ATOM 2351 C C . VAL A 1 299 ? -8.521 7.353 7.087 1.00 43.34 299 VAL A C 1
ATOM 2353 O O . VAL A 1 299 ? -9.058 8.351 7.543 1.00 43.34 299 VAL A O 1
ATOM 2356 N N . ILE A 1 300 ? -7.283 7.003 7.464 1.00 40.00 300 ILE A N 1
ATOM 2357 C CA . ILE A 1 300 ? -6.368 7.881 8.240 1.00 40.00 300 ILE A CA 1
ATOM 2358 C C . ILE A 1 300 ? -4.892 7.654 7.866 1.00 40.00 300 ILE A C 1
ATOM 2360 O O . ILE A 1 300 ? -3.977 7.950 8.628 1.00 40.00 300 ILE A O 1
ATOM 2364 N N . LYS A 1 301 ? -4.623 7.084 6.691 1.00 42.34 301 LYS A N 1
ATOM 2365 C CA . LYS A 1 301 ? -3.252 6.850 6.207 1.00 42.34 301 LYS A CA 1
ATOM 2366 C C . LYS A 1 301 ? -2.887 7.701 4.990 1.00 42.34 301 LYS A C 1
ATOM 2368 O O . LYS A 1 301 ? -1.744 7.716 4.554 1.00 42.34 301 LYS A O 1
ATOM 2373 N N . TRP A 1 302 ? -3.860 8.450 4.475 1.00 49.22 302 TRP A N 1
ATOM 2374 C CA . TRP A 1 302 ? -3.804 9.030 3.142 1.00 49.22 302 TRP A CA 1
ATOM 2375 C C . TRP A 1 302 ? -2.830 10.189 3.020 1.00 49.22 302 TRP A C 1
ATOM 2377 O O . TRP A 1 302 ? -2.130 10.226 2.026 1.00 49.22 302 TRP A O 1
ATOM 2387 N N . PHE A 1 303 ? -2.710 11.100 3.991 1.00 56.91 303 PHE A N 1
ATOM 2388 C CA . PHE A 1 303 ? -1.770 12.213 3.815 1.00 56.91 303 PHE A CA 1
ATOM 2389 C C . PHE A 1 303 ? -0.321 11.724 3.768 1.00 56.91 303 PHE A C 1
ATOM 2391 O O . PHE A 1 303 ? 0.387 12.041 2.822 1.00 56.91 303 PHE A O 1
ATOM 2398 N N . ASP A 1 304 ? 0.103 10.894 4.724 1.00 61.28 304 ASP A N 1
ATOM 2399 C CA . ASP A 1 304 ? 1.460 10.346 4.720 1.00 61.28 304 ASP A CA 1
ATOM 2400 C C . ASP A 1 304 ? 1.691 9.406 3.531 1.00 61.28 304 ASP A C 1
ATOM 2402 O O . ASP A 1 304 ? 2.750 9.477 2.913 1.00 61.28 304 ASP A O 1
ATOM 2406 N N . ASP A 1 305 ? 0.724 8.558 3.163 1.00 62.78 305 ASP A N 1
ATOM 2407 C CA . ASP A 1 305 ? 0.867 7.650 2.019 1.00 62.78 305 ASP A CA 1
ATOM 2408 C C . ASP A 1 305 ? 0.846 8.404 0.677 1.00 62.78 305 ASP A C 1
ATOM 2410 O O . ASP A 1 305 ? 1.677 8.108 -0.177 1.00 62.78 305 ASP A O 1
ATOM 2414 N N . ILE A 1 306 ? -0.002 9.426 0.502 1.00 64.19 306 ILE A N 1
ATOM 2415 C CA . ILE A 1 306 ? -0.012 10.317 -0.674 1.00 64.19 306 ILE A CA 1
ATOM 2416 C C . ILE A 1 306 ? 1.261 11.145 -0.710 1.00 64.19 306 ILE A C 1
ATOM 2418 O O . ILE A 1 306 ? 1.834 11.298 -1.777 1.00 64.19 306 ILE A O 1
ATOM 2422 N N . LEU A 1 307 ? 1.742 11.659 0.420 1.00 70.94 307 LEU A N 1
ATOM 2423 C CA . LEU A 1 307 ? 2.994 12.404 0.474 1.00 70.94 307 LEU A CA 1
ATOM 2424 C C . LEU A 1 307 ? 4.166 11.475 0.125 1.00 70.94 307 LEU A C 1
ATOM 2426 O O . LEU A 1 307 ? 4.980 11.806 -0.728 1.00 70.94 307 LEU A O 1
ATOM 2430 N N . ASN A 1 308 ? 4.221 10.262 0.679 1.00 69.50 308 ASN A N 1
ATOM 2431 C CA . ASN A 1 308 ? 5.219 9.260 0.293 1.00 69.50 308 ASN A CA 1
ATOM 2432 C C . ASN A 1 308 ? 5.107 8.908 -1.202 1.00 69.50 308 ASN A C 1
ATOM 2434 O O . ASN A 1 308 ? 6.127 8.813 -1.883 1.00 69.50 308 ASN A O 1
ATOM 2438 N N . MET A 1 309 ? 3.888 8.756 -1.727 1.00 68.44 309 MET A N 1
ATOM 2439 C CA . MET A 1 309 ? 3.621 8.471 -3.137 1.00 68.44 309 MET A CA 1
ATOM 2440 C C . MET A 1 309 ? 4.005 9.647 -4.036 1.00 68.44 309 MET A C 1
ATOM 2442 O O . MET A 1 309 ? 4.630 9.433 -5.062 1.00 68.44 309 MET A O 1
ATOM 2446 N N . TYR A 1 310 ? 3.730 10.882 -3.630 1.00 74.19 310 TYR A N 1
ATOM 2447 C CA . TYR A 1 310 ? 4.086 12.113 -4.330 1.00 74.19 310 TYR A CA 1
ATOM 2448 C C . TYR A 1 310 ? 5.602 12.272 -4.422 1.00 74.19 310 TYR A C 1
ATOM 2450 O O . TYR A 1 310 ? 6.135 12.579 -5.485 1.00 74.19 310 TYR A O 1
ATOM 2458 N N . PHE A 1 311 ? 6.323 11.989 -3.335 1.00 79.81 311 PHE A N 1
ATOM 2459 C CA . PHE A 1 311 ? 7.784 12.014 -3.340 1.00 79.81 311 PHE A CA 1
ATOM 2460 C C . PHE A 1 311 ? 8.379 10.864 -4.162 1.00 79.81 311 PHE A C 1
ATOM 2462 O O . PHE A 1 311 ? 9.391 11.066 -4.830 1.00 79.81 311 PHE A O 1
ATOM 2469 N N . ASN A 1 312 ? 7.754 9.682 -4.143 1.00 73.88 312 ASN A N 1
ATOM 2470 C CA . ASN A 1 312 ? 8.214 8.511 -4.889 1.00 73.88 312 ASN A CA 1
ATOM 2471 C C . ASN A 1 312 ? 7.927 8.635 -6.399 1.00 73.88 312 ASN A C 1
ATOM 2473 O O . ASN A 1 312 ? 8.839 8.533 -7.210 1.00 73.88 312 ASN A O 1
ATOM 2477 N N . TRP A 1 313 ? 6.682 8.919 -6.789 1.00 73.50 313 TRP A N 1
ATOM 2478 C CA . TRP A 1 313 ? 6.259 9.098 -8.184 1.00 73.50 313 TRP A CA 1
ATOM 2479 C C . TRP A 1 313 ? 6.791 10.390 -8.800 1.00 73.50 313 TRP A C 1
ATOM 2481 O O . TRP A 1 313 ? 7.079 10.425 -9.993 1.00 73.50 313 TRP A O 1
ATOM 2491 N N . GLY A 1 314 ? 6.931 11.447 -7.998 1.00 77.12 314 GLY A N 1
ATOM 2492 C CA . GLY A 1 314 ? 7.516 12.714 -8.427 1.00 77.12 314 GLY A CA 1
ATOM 2493 C C . GLY A 1 314 ? 9.046 12.717 -8.459 1.00 77.12 314 GLY A C 1
ATOM 2494 O O . GLY A 1 314 ? 9.623 13.737 -8.828 1.00 77.12 314 GLY A O 1
ATOM 2495 N N . GLU A 1 315 ? 9.699 11.619 -8.050 1.00 82.75 315 GLU A N 1
ATOM 2496 C CA . GLU A 1 315 ? 11.163 11.483 -7.962 1.00 82.75 315 GLU A CA 1
ATOM 2497 C C . GLU A 1 315 ? 11.829 12.660 -7.215 1.00 82.75 315 GLU A C 1
ATOM 2499 O O . GLU A 1 315 ? 12.910 13.143 -7.570 1.00 82.75 315 GLU A O 1
ATOM 2504 N N . LEU A 1 316 ? 11.163 13.162 -6.168 1.00 86.56 316 LEU A N 1
ATOM 2505 C CA . LEU A 1 316 ? 11.575 14.379 -5.476 1.00 86.56 316 LEU A CA 1
ATOM 2506 C C . LEU A 1 316 ? 12.658 14.093 -4.426 1.00 86.56 316 LEU A C 1
ATOM 2508 O O . LEU A 1 316 ? 12.592 13.093 -3.704 1.00 86.56 316 LEU A O 1
ATOM 2512 N N . PRO A 1 317 ? 13.638 15.001 -4.242 1.00 90.62 317 PRO A N 1
ATOM 2513 C CA . PRO A 1 317 ? 14.573 14.899 -3.129 1.00 90.62 317 PRO A CA 1
ATOM 2514 C C . PRO A 1 317 ? 13.822 14.892 -1.794 1.00 90.62 317 PRO A C 1
ATOM 2516 O O . PRO A 1 317 ? 12.976 15.751 -1.570 1.00 90.62 317 PRO A O 1
ATOM 2519 N N . PHE A 1 318 ? 14.189 14.025 -0.845 1.00 91.12 318 PHE A N 1
ATOM 2520 C CA . PHE A 1 318 ? 13.517 13.978 0.469 1.00 91.12 318 PHE A CA 1
ATOM 2521 C C . PHE A 1 318 ? 13.534 15.317 1.218 1.00 91.12 318 PHE A C 1
ATOM 2523 O O . PHE A 1 318 ? 12.627 15.610 1.986 1.00 91.12 318 PHE A O 1
ATOM 2530 N N . LYS A 1 319 ? 14.548 16.158 0.972 1.00 92.31 319 LYS A N 1
ATOM 2531 C CA . LYS A 1 319 ? 14.644 17.512 1.538 1.00 92.31 319 LYS A CA 1
ATOM 2532 C C . LYS A 1 319 ? 13.533 18.451 1.039 1.00 92.31 319 LYS A C 1
ATOM 2534 O O . LYS A 1 319 ? 13.292 19.476 1.659 1.00 92.31 319 LYS A O 1
ATOM 2539 N N . PHE A 1 320 ? 12.855 18.123 -0.060 1.00 92.06 320 PHE A N 1
ATOM 2540 C CA . PHE A 1 320 ? 11.785 18.947 -0.620 1.00 92.06 320 PHE A CA 1
ATOM 2541 C C . PHE A 1 320 ? 10.618 19.148 0.359 1.00 92.06 320 PHE A C 1
ATOM 2543 O O . PHE A 1 320 ? 10.000 20.203 0.333 1.00 92.06 320 PHE A O 1
ATOM 2550 N N . VAL A 1 321 ? 10.385 18.209 1.287 1.00 90.50 321 VAL A N 1
ATOM 2551 C CA . VAL A 1 321 ? 9.345 18.338 2.328 1.00 90.50 321 VAL A CA 1
ATOM 2552 C C . VAL A 1 321 ? 9.601 19.511 3.281 1.00 90.50 321 VAL A C 1
ATOM 2554 O O . VAL A 1 321 ? 8.680 20.026 3.899 1.00 90.50 321 VAL A O 1
ATOM 2557 N N . GLU A 1 322 ? 10.853 19.964 3.359 1.00 91.75 322 GLU A N 1
ATOM 2558 C CA . GLU A 1 322 ? 11.308 21.085 4.187 1.00 91.75 322 GLU A CA 1
ATOM 2559 C C . GLU A 1 322 ? 11.461 22.380 3.364 1.00 91.75 322 GLU A C 1
ATOM 2561 O O . GLU A 1 322 ? 12.018 23.363 3.849 1.00 91.75 322 GLU A O 1
ATOM 2566 N N . ASN A 1 323 ? 11.038 22.393 2.094 1.00 93.88 323 ASN A N 1
ATOM 2567 C CA . ASN A 1 323 ? 11.075 23.597 1.272 1.00 93.88 323 ASN A CA 1
ATOM 2568 C C . ASN A 1 323 ? 10.032 24.610 1.769 1.00 93.88 323 ASN A C 1
ATOM 2570 O O . ASN A 1 323 ? 8.853 24.283 1.841 1.00 93.88 323 ASN A O 1
ATOM 2574 N N . GLU A 1 324 ? 10.452 25.844 2.053 1.00 92.94 324 GLU A N 1
ATOM 2575 C CA . GLU A 1 324 ? 9.583 26.882 2.632 1.00 92.94 324 GLU A CA 1
ATOM 2576 C C . GLU A 1 324 ? 8.317 27.140 1.805 1.00 92.94 324 GLU A C 1
ATOM 2578 O O . GLU A 1 324 ? 7.228 27.177 2.367 1.00 92.94 324 GLU A O 1
ATOM 2583 N N . ALA A 1 325 ? 8.430 27.222 0.474 1.00 91.69 325 ALA A N 1
ATOM 2584 C CA . ALA A 1 325 ? 7.272 27.436 -0.394 1.00 91.69 325 ALA A CA 1
ATOM 2585 C C . ALA A 1 325 ? 6.322 26.228 -0.402 1.00 91.69 325 ALA A C 1
ATOM 2587 O O . ALA A 1 325 ? 5.108 26.396 -0.471 1.00 91.69 325 ALA A O 1
ATOM 2588 N N . PHE A 1 326 ? 6.855 25.005 -0.306 1.00 89.56 326 PHE A N 1
ATOM 2589 C CA . PHE A 1 326 ? 6.041 23.792 -0.187 1.00 89.56 326 PHE A CA 1
ATOM 2590 C C . PHE A 1 326 ? 5.333 23.704 1.173 1.00 89.56 326 PHE A C 1
ATOM 2592 O O . PHE A 1 326 ? 4.168 23.309 1.238 1.00 89.56 326 PHE A O 1
ATOM 2599 N N . VAL A 1 327 ? 6.010 24.111 2.249 1.00 87.25 327 VAL A N 1
ATOM 2600 C CA . VAL A 1 327 ? 5.432 24.201 3.597 1.00 87.25 327 VAL A CA 1
ATOM 2601 C C . VAL A 1 327 ? 4.319 25.247 3.627 1.00 87.25 327 VAL A C 1
ATOM 2603 O O . VAL A 1 327 ? 3.227 24.955 4.100 1.00 87.25 327 VAL A O 1
ATOM 2606 N N . GLU A 1 328 ? 4.559 26.439 3.080 1.00 84.25 328 GLU A N 1
ATOM 2607 C CA . GLU A 1 328 ? 3.563 27.512 3.009 1.00 84.25 328 GLU A CA 1
ATOM 2608 C C . GLU A 1 328 ? 2.355 27.108 2.156 1.00 84.25 328 GLU A C 1
ATOM 2610 O O . GLU A 1 328 ? 1.219 27.275 2.591 1.00 84.25 328 GLU A O 1
ATOM 2615 N N . TYR A 1 329 ? 2.591 26.483 0.998 1.00 82.31 329 TYR A N 1
ATOM 2616 C CA . TYR A 1 329 ? 1.539 25.905 0.160 1.00 82.31 329 TYR A CA 1
ATOM 2617 C C . TYR A 1 329 ? 0.699 24.872 0.923 1.00 82.31 329 TYR A C 1
ATOM 2619 O O . TYR A 1 329 ? -0.528 24.937 0.908 1.00 82.31 329 TYR A O 1
ATOM 2627 N N . THR A 1 330 ? 1.346 23.946 1.636 1.00 79.06 330 THR A N 1
ATOM 2628 C CA . THR A 1 330 ? 0.646 22.908 2.407 1.00 79.06 330 THR A CA 1
ATOM 2629 C C . THR A 1 330 ? -0.152 23.515 3.561 1.00 79.06 330 THR A C 1
ATOM 2631 O O . THR A 1 330 ? -1.305 23.147 3.763 1.00 79.06 330 THR A O 1
ATOM 2634 N N . ASN A 1 331 ? 0.417 24.491 4.274 1.00 73.12 331 ASN A N 1
ATOM 2635 C CA . ASN A 1 331 ? -0.263 25.198 5.361 1.00 73.12 331 ASN A CA 1
ATOM 2636 C C . ASN A 1 331 ? -1.456 26.025 4.860 1.00 73.12 331 ASN A C 1
ATOM 2638 O O . ASN A 1 331 ? -2.455 26.135 5.567 1.00 73.12 331 ASN A O 1
ATOM 2642 N N . ALA A 1 332 ? -1.368 26.596 3.656 1.00 70.19 332 ALA A N 1
ATOM 2643 C CA . ALA A 1 332 ? -2.476 27.311 3.030 1.00 70.19 332 ALA A CA 1
ATOM 2644 C C . ALA A 1 332 ? -3.631 26.370 2.647 1.00 70.19 332 ALA A C 1
ATOM 2646 O O . ALA A 1 332 ? -4.787 26.776 2.725 1.00 70.19 332 ALA A O 1
ATOM 2647 N N . LEU A 1 333 ? -3.327 25.122 2.268 1.00 69.88 333 LEU A N 1
ATOM 2648 C CA . LEU A 1 333 ? -4.338 24.088 2.024 1.00 69.88 333 LEU A CA 1
ATOM 2649 C C . LEU A 1 333 ? -4.946 23.559 3.328 1.00 69.88 333 LEU A C 1
ATOM 2651 O O . LEU A 1 333 ? -6.156 23.380 3.414 1.00 69.88 333 LEU A O 1
ATOM 2655 N N . ASN A 1 334 ? -4.114 23.294 4.338 1.00 68.50 334 ASN A N 1
ATOM 2656 C CA . ASN A 1 334 ? -4.558 22.877 5.662 1.00 68.50 334 ASN A CA 1
ATOM 2657 C C . ASN A 1 334 ? -3.499 23.203 6.727 1.00 68.50 334 ASN A C 1
ATOM 2659 O O . ASN A 1 334 ? -2.508 22.491 6.889 1.00 68.50 334 ASN A O 1
ATOM 2663 N N . ALA A 1 335 ? -3.760 24.240 7.524 1.00 67.56 335 ALA A N 1
ATOM 2664 C CA . ALA A 1 335 ? -2.844 24.718 8.561 1.00 67.56 335 ALA A CA 1
ATOM 2665 C C . ALA A 1 335 ? -2.639 23.738 9.734 1.00 67.56 335 ALA A C 1
ATOM 2667 O O . ALA A 1 335 ? -1.757 23.954 10.564 1.00 67.56 335 ALA A O 1
ATOM 2668 N N . LYS A 1 336 ? -3.453 22.677 9.837 1.00 60.53 336 LYS A N 1
ATOM 2669 C CA . LYS A 1 336 ? -3.329 21.642 10.877 1.00 60.53 336 LYS A CA 1
ATOM 2670 C C . LYS A 1 336 ? -2.412 20.490 10.467 1.00 60.53 336 LYS A C 1
ATOM 2672 O O . LYS A 1 336 ? -2.059 19.671 11.315 1.00 60.53 336 LYS A O 1
ATOM 2677 N N . VAL A 1 337 ? -2.027 20.410 9.193 1.00 68.19 337 VAL A N 1
ATOM 2678 C CA . VAL A 1 337 ? -1.128 19.367 8.695 1.00 68.19 337 VAL A CA 1
ATOM 2679 C C . VAL A 1 337 ? 0.289 19.629 9.191 1.00 68.19 337 VAL A C 1
ATOM 2681 O O . VAL A 1 337 ? 0.900 20.651 8.892 1.00 68.19 337 VAL A O 1
ATOM 2684 N N . VAL A 1 338 ? 0.842 18.662 9.921 1.00 75.94 338 VAL A N 1
ATOM 2685 C CA . VAL A 1 338 ? 2.251 18.675 10.318 1.00 75.94 338 VAL A CA 1
ATOM 2686 C C . VAL A 1 338 ? 3.039 17.855 9.309 1.00 75.94 338 VAL A C 1
ATOM 2688 O O . VAL A 1 338 ? 2.935 16.630 9.275 1.00 75.94 338 VAL A O 1
ATOM 2691 N N . LEU A 1 339 ? 3.839 18.531 8.486 1.00 82.31 339 LEU A N 1
ATOM 2692 C CA . LEU A 1 339 ? 4.688 17.857 7.512 1.00 82.31 339 LEU A CA 1
ATOM 2693 C C . LEU A 1 339 ? 5.765 17.001 8.213 1.00 82.31 339 LEU A C 1
ATOM 2695 O O . LEU A 1 339 ? 6.428 17.473 9.145 1.00 82.31 339 LEU A O 1
ATOM 2699 N N . PRO A 1 340 ? 5.983 15.750 7.773 1.00 86.25 340 PRO A N 1
ATOM 2700 C CA . PRO A 1 340 ? 7.036 14.900 8.311 1.00 86.25 340 PRO A CA 1
ATOM 2701 C C . PRO A 1 340 ? 8.424 15.410 7.903 1.00 86.25 340 PRO A C 1
ATOM 2703 O O . PRO A 1 340 ? 8.606 16.036 6.863 1.00 86.25 340 PRO A O 1
ATOM 2706 N N . SER A 1 341 ? 9.449 15.085 8.695 1.00 89.12 341 SER A N 1
ATOM 2707 C CA . SER A 1 341 ? 10.832 15.420 8.329 1.00 89.12 341 SER A CA 1
ATOM 2708 C C . SER A 1 341 ? 11.327 14.593 7.141 1.00 89.12 341 SER A C 1
ATOM 2710 O O . SER A 1 341 ? 10.874 13.463 6.908 1.00 89.12 341 SER A O 1
ATOM 2712 N N . ARG A 1 342 ? 12.367 15.082 6.452 1.00 91.50 342 ARG A N 1
ATOM 2713 C CA . ARG A 1 342 ? 13.034 14.336 5.366 1.00 91.50 342 ARG A CA 1
ATOM 2714 C C . ARG A 1 342 ? 13.483 12.927 5.782 1.00 91.50 342 ARG A C 1
ATOM 2716 O O . ARG A 1 342 ? 13.527 12.012 4.963 1.00 91.50 342 ARG A O 1
ATOM 2723 N N . HIS A 1 343 ? 13.830 12.745 7.060 1.00 92.38 343 HIS A N 1
ATOM 2724 C CA . HIS A 1 343 ? 14.269 11.463 7.613 1.00 92.38 343 HIS A CA 1
ATOM 2725 C C . HIS A 1 343 ? 13.104 10.485 7.767 1.00 92.38 343 HIS A C 1
ATOM 2727 O O . HIS A 1 343 ? 13.277 9.285 7.561 1.00 92.38 343 HIS A O 1
ATOM 2733 N N . THR A 1 344 ? 11.919 10.993 8.106 1.00 87.31 344 THR A N 1
ATOM 2734 C CA . THR A 1 344 ? 10.695 10.197 8.187 1.00 87.31 344 THR A CA 1
ATOM 2735 C C . THR A 1 344 ? 10.250 9.744 6.800 1.00 87.31 344 THR A C 1
ATOM 2737 O O . THR A 1 344 ? 10.056 8.545 6.618 1.00 87.31 344 THR A O 1
ATOM 2740 N N . ILE A 1 345 ? 10.223 10.642 5.806 1.00 87.44 345 ILE A N 1
ATOM 2741 C CA . ILE A 1 345 ? 9.946 10.278 4.402 1.00 87.44 345 ILE A CA 1
ATOM 2742 C C . ILE A 1 345 ? 10.930 9.208 3.914 1.00 87.44 345 ILE A C 1
ATOM 2744 O O . ILE A 1 345 ? 10.523 8.158 3.424 1.00 87.44 345 ILE A O 1
ATOM 2748 N N . SER A 1 346 ? 12.234 9.421 4.121 1.00 89.00 346 SER A N 1
ATOM 2749 C CA . SER A 1 346 ? 13.264 8.455 3.724 1.00 89.00 346 SER A CA 1
ATOM 2750 C C . SER A 1 346 ? 13.059 7.075 4.367 1.00 89.00 346 SER A C 1
ATOM 2752 O O . SER A 1 346 ? 13.169 6.054 3.682 1.00 89.00 346 SER A O 1
ATOM 2754 N N . ARG A 1 347 ? 12.716 7.024 5.663 1.00 89.69 347 ARG A N 1
ATOM 2755 C CA . ARG A 1 347 ? 12.423 5.770 6.373 1.00 89.69 347 ARG A CA 1
ATOM 2756 C C . ARG A 1 347 ? 11.188 5.072 5.803 1.00 89.69 347 ARG A C 1
ATOM 2758 O O . ARG A 1 347 ? 11.227 3.859 5.610 1.00 89.69 347 ARG A O 1
ATOM 2765 N N . ASN A 1 348 ? 10.127 5.821 5.519 1.00 85.06 348 ASN A N 1
ATOM 2766 C CA . ASN A 1 348 ? 8.877 5.284 4.985 1.00 85.06 348 ASN A CA 1
ATOM 2767 C C . ASN A 1 348 ? 9.066 4.712 3.575 1.00 85.06 348 ASN A C 1
ATOM 2769 O O . ASN A 1 348 ? 8.698 3.564 3.331 1.00 85.06 348 ASN A O 1
ATOM 2773 N N . VAL A 1 349 ? 9.732 5.451 2.681 1.00 85.62 349 VAL A N 1
ATOM 2774 C CA . VAL A 1 349 ? 10.077 4.974 1.329 1.00 85.62 349 VAL A CA 1
ATOM 2775 C C . VAL A 1 349 ? 10.968 3.730 1.398 1.00 85.62 349 VAL A C 1
ATOM 2777 O O . VAL A 1 349 ? 10.751 2.770 0.663 1.00 85.62 349 VAL A O 1
ATOM 2780 N N . SER A 1 350 ? 11.931 3.698 2.325 1.00 87.94 350 SER A N 1
ATOM 2781 C CA . SER A 1 350 ? 12.787 2.520 2.529 1.00 87.94 350 SER A CA 1
ATOM 2782 C C . SER A 1 350 ? 11.992 1.303 3.005 1.00 87.94 350 SER A C 1
ATOM 2784 O O . SER A 1 350 ? 12.225 0.194 2.532 1.00 87.94 350 SER A O 1
ATOM 2786 N N . LYS A 1 351 ? 11.038 1.499 3.922 1.00 88.00 351 LYS A N 1
ATOM 2787 C CA . LYS A 1 351 ? 10.145 0.436 4.394 1.00 88.00 351 LYS A CA 1
ATOM 2788 C C . LYS A 1 351 ? 9.300 -0.119 3.246 1.00 88.00 351 LYS A C 1
ATOM 2790 O O . LYS A 1 351 ? 9.296 -1.329 3.045 1.00 88.00 351 LYS A O 1
ATOM 2795 N N . PHE A 1 352 ? 8.679 0.760 2.458 1.00 84.75 352 PHE A N 1
ATOM 2796 C CA . PHE A 1 352 ? 7.916 0.379 1.269 1.00 84.75 352 PHE A CA 1
ATOM 2797 C C . PHE A 1 352 ? 8.772 -0.423 0.279 1.00 84.75 352 PHE A C 1
ATOM 2799 O O . PHE A 1 352 ? 8.373 -1.492 -0.177 1.00 84.75 352 PHE A O 1
ATOM 2806 N N . TYR A 1 353 ? 10.000 0.034 0.014 1.00 87.19 353 TYR A N 1
ATOM 2807 C CA . TYR A 1 353 ? 10.946 -0.700 -0.823 1.00 87.19 353 TYR A CA 1
ATOM 2808 C C . TYR A 1 353 ? 11.253 -2.100 -0.276 1.00 87.19 353 TYR A C 1
ATOM 2810 O O . TYR A 1 353 ? 11.278 -3.051 -1.049 1.00 87.19 353 TYR A O 1
ATOM 2818 N N . ILE A 1 354 ? 11.486 -2.259 1.031 1.00 90.88 354 ILE A N 1
ATOM 2819 C CA . ILE A 1 354 ? 11.781 -3.570 1.638 1.00 90.88 354 ILE A CA 1
ATOM 2820 C C . ILE A 1 354 ? 10.587 -4.524 1.499 1.00 90.88 354 ILE A C 1
ATOM 2822 O O . ILE A 1 354 ? 10.777 -5.702 1.176 1.00 90.88 354 ILE A O 1
ATOM 2826 N N . GLU A 1 355 ? 9.371 -4.026 1.718 1.00 89.50 355 GLU A N 1
ATOM 2827 C CA . GLU A 1 355 ? 8.133 -4.796 1.565 1.00 89.50 355 GLU A CA 1
ATOM 2828 C C . GLU A 1 355 ? 7.953 -5.265 0.111 1.00 89.50 355 GLU A C 1
ATOM 2830 O O . GLU A 1 355 ? 7.832 -6.468 -0.140 1.00 89.50 355 GLU A O 1
ATOM 2835 N N . GLU A 1 356 ? 8.049 -4.354 -0.861 1.00 88.56 356 GLU A N 1
ATOM 2836 C CA . GLU A 1 356 ? 7.935 -4.681 -2.290 1.00 88.56 356 GLU A CA 1
ATOM 2837 C C . GLU A 1 356 ? 9.084 -5.565 -2.790 1.00 88.56 356 GLU A C 1
ATOM 2839 O O . GLU A 1 356 ? 8.872 -6.516 -3.548 1.00 88.56 356 GLU A O 1
ATOM 2844 N N . ARG A 1 357 ? 10.309 -5.332 -2.304 1.00 91.81 357 ARG A N 1
ATOM 2845 C CA . ARG A 1 357 ? 11.470 -6.185 -2.581 1.00 91.81 357 ARG A CA 1
ATOM 2846 C C . ARG A 1 357 ? 11.225 -7.616 -2.120 1.00 91.81 357 ARG A C 1
ATOM 2848 O O . ARG A 1 357 ? 11.633 -8.544 -2.813 1.00 91.81 357 ARG A O 1
ATOM 2855 N N . THR A 1 358 ? 10.587 -7.808 -0.968 1.00 93.25 358 THR A N 1
ATOM 2856 C CA . THR A 1 358 ? 10.303 -9.145 -0.427 1.00 93.25 358 THR A CA 1
ATOM 2857 C C . THR A 1 358 ? 9.330 -9.903 -1.327 1.00 93.25 358 THR A C 1
ATOM 2859 O O . THR A 1 358 ? 9.596 -11.055 -1.674 1.00 93.25 358 THR A O 1
ATOM 2862 N N . LYS A 1 359 ? 8.264 -9.236 -1.792 1.00 92.31 359 LYS A N 1
ATOM 2863 C CA . LYS A 1 359 ? 7.312 -9.799 -2.765 1.00 92.31 359 LYS A CA 1
ATOM 2864 C C . LYS A 1 359 ? 8.002 -10.145 -4.087 1.00 92.31 359 LYS A C 1
ATOM 2866 O O . LYS A 1 359 ? 7.869 -11.258 -4.593 1.00 92.31 359 LYS A O 1
ATOM 2871 N N . MET A 1 360 ? 8.811 -9.224 -4.617 1.00 93.00 360 MET A N 1
ATOM 2872 C CA . MET A 1 360 ? 9.585 -9.459 -5.838 1.00 93.00 360 MET A CA 1
ATOM 2873 C C . MET A 1 360 ? 10.579 -10.613 -5.700 1.00 93.00 360 MET A C 1
ATOM 2875 O O . MET A 1 360 ? 10.734 -11.393 -6.634 1.00 93.00 360 MET A O 1
ATOM 2879 N N . LEU A 1 361 ? 11.246 -10.750 -4.552 1.00 94.38 361 LEU A N 1
ATOM 2880 C CA . LEU A 1 361 ? 12.175 -11.850 -4.301 1.00 94.38 361 LEU A CA 1
ATOM 2881 C C . LEU A 1 361 ? 11.451 -13.197 -4.343 1.00 94.38 361 LEU A C 1
ATOM 2883 O O . LEU A 1 361 ? 11.950 -14.123 -4.980 1.00 94.38 361 LEU A O 1
ATOM 2887 N N . GLN A 1 362 ? 10.270 -13.303 -3.726 1.00 92.38 362 GLN A N 1
ATOM 2888 C CA . GLN A 1 362 ? 9.446 -14.516 -3.792 1.00 92.38 362 GLN A CA 1
ATOM 2889 C C . GLN A 1 362 ? 9.072 -14.859 -5.240 1.00 92.38 362 GLN A C 1
ATOM 2891 O O . GLN A 1 362 ? 9.245 -16.003 -5.663 1.00 92.38 362 GLN A O 1
ATOM 2896 N N . PHE A 1 363 ? 8.647 -13.861 -6.018 1.00 93.38 363 PHE A N 1
ATOM 2897 C CA . PHE A 1 363 ? 8.275 -14.037 -7.422 1.00 93.38 363 PHE A CA 1
ATOM 2898 C C . PHE A 1 363 ? 9.461 -14.461 -8.310 1.00 93.38 363 PHE A C 1
ATOM 2900 O O . PHE A 1 363 ? 9.367 -15.432 -9.063 1.00 93.38 363 PHE A O 1
ATOM 2907 N N . LEU A 1 364 ? 10.602 -13.769 -8.207 1.00 94.75 364 LEU A N 1
ATOM 2908 C CA . LEU A 1 364 ? 11.802 -14.048 -9.010 1.00 94.75 364 LEU A CA 1
ATOM 2909 C C . LEU A 1 364 ? 12.507 -15.354 -8.607 1.00 94.75 364 LEU A C 1
ATOM 2911 O O . LEU A 1 364 ? 13.233 -15.936 -9.412 1.00 94.75 364 LEU A O 1
ATOM 2915 N N . SER A 1 365 ? 12.285 -15.836 -7.381 1.00 95.06 365 SER A N 1
ATOM 2916 C CA . SER A 1 365 ? 12.841 -17.109 -6.904 1.00 95.06 365 SER A CA 1
ATOM 2917 C C . SER A 1 365 ? 12.097 -18.342 -7.427 1.00 95.06 365 SER A C 1
ATOM 2919 O O . SER A 1 365 ? 12.578 -19.472 -7.265 1.00 95.06 365 SER A O 1
ATOM 2921 N N . ASN A 1 366 ? 10.922 -18.154 -8.036 1.00 93.38 366 ASN A N 1
ATOM 2922 C CA . ASN A 1 366 ? 10.140 -19.242 -8.605 1.00 93.38 366 ASN A CA 1
ATOM 2923 C C . ASN A 1 366 ? 10.889 -19.853 -9.812 1.00 93.38 366 ASN A C 1
ATOM 2925 O O . ASN A 1 366 ? 11.167 -19.147 -10.782 1.00 93.38 366 ASN A O 1
ATOM 2929 N N . PRO A 1 367 ? 11.198 -21.167 -9.802 1.00 91.06 367 PRO A N 1
ATOM 2930 C CA . PRO A 1 367 ? 11.897 -21.829 -10.906 1.00 91.06 367 PRO A CA 1
ATOM 2931 C C . PRO A 1 367 ? 11.182 -21.741 -12.259 1.00 91.06 367 PRO A C 1
ATOM 2933 O O . PRO A 1 367 ? 11.824 -21.901 -13.292 1.00 91.06 367 PRO A O 1
ATOM 2936 N N . LYS A 1 368 ? 9.860 -21.528 -12.261 1.00 91.00 368 LYS A N 1
ATOM 2937 C CA . LYS A 1 368 ? 9.054 -21.418 -13.483 1.00 91.00 368 LYS A CA 1
ATOM 2938 C C . LYS A 1 368 ? 9.120 -20.028 -14.116 1.00 91.00 368 LYS A C 1
ATOM 2940 O O . LYS A 1 368 ? 8.799 -19.895 -15.293 1.00 91.00 368 LYS A O 1
ATOM 2945 N N . THR A 1 369 ? 9.551 -19.010 -13.374 1.00 92.88 369 THR A N 1
ATOM 2946 C CA . THR A 1 369 ? 9.640 -17.638 -13.879 1.00 92.88 369 THR A CA 1
ATOM 2947 C C . THR A 1 369 ? 10.833 -17.519 -14.817 1.00 92.88 369 THR A C 1
ATOM 2949 O O . THR A 1 369 ? 11.979 -17.592 -14.380 1.00 92.88 369 THR A O 1
ATOM 2952 N N . ALA A 1 370 ? 10.578 -17.341 -16.111 1.00 94.06 370 ALA A N 1
ATOM 2953 C CA . ALA A 1 370 ? 11.617 -17.036 -17.088 1.00 94.06 370 ALA A CA 1
ATOM 2954 C C . ALA A 1 370 ? 12.049 -15.569 -16.948 1.00 94.06 370 ALA A C 1
ATOM 2956 O O . ALA A 1 370 ? 11.234 -14.657 -17.105 1.00 94.06 370 ALA A O 1
ATOM 2957 N N . ILE A 1 371 ? 13.327 -15.343 -16.639 1.00 96.06 371 ILE A N 1
ATOM 2958 C CA . ILE A 1 371 ? 13.861 -14.006 -16.357 1.00 96.06 371 ILE A CA 1
ATOM 2959 C C . ILE A 1 371 ? 14.904 -13.639 -17.407 1.00 96.06 371 ILE A C 1
ATOM 2961 O O . ILE A 1 371 ? 15.859 -14.377 -17.646 1.00 96.06 371 ILE A O 1
ATOM 2965 N N . HIS A 1 372 ? 14.758 -12.459 -17.995 1.00 96.81 372 HIS A N 1
ATOM 2966 C CA . HIS A 1 372 ? 15.732 -11.864 -18.900 1.00 96.81 372 HIS A CA 1
ATOM 2967 C C . HIS A 1 372 ? 16.332 -10.630 -18.239 1.00 96.81 372 HIS A C 1
ATOM 2969 O O . HIS A 1 372 ? 15.618 -9.829 -17.640 1.00 96.81 372 HIS A O 1
ATOM 2975 N N . LEU A 1 373 ? 17.644 -10.454 -18.331 1.00 97.44 373 LEU A N 1
ATOM 2976 C CA . LEU A 1 373 ? 18.327 -9.319 -17.723 1.00 97.44 373 LEU A CA 1
ATOM 2977 C C . LEU A 1 373 ? 18.829 -8.363 -18.802 1.00 97.44 373 LEU A C 1
ATOM 2979 O O . LEU A 1 373 ? 19.256 -8.775 -19.876 1.00 97.44 373 LEU A O 1
ATOM 2983 N N . THR A 1 374 ? 18.828 -7.072 -18.506 1.00 96.38 374 THR A N 1
ATOM 2984 C CA . THR A 1 374 ? 19.632 -6.083 -19.233 1.00 96.38 374 THR A CA 1
ATOM 2985 C C . THR A 1 374 ? 20.548 -5.407 -18.233 1.00 96.38 374 THR A C 1
ATOM 2987 O O . THR A 1 374 ? 20.092 -5.040 -17.145 1.00 96.38 374 THR A O 1
ATOM 2990 N N . THR A 1 375 ? 21.803 -5.186 -18.595 1.00 93.50 375 THR A N 1
ATOM 2991 C CA . THR A 1 375 ? 22.719 -4.414 -17.759 1.00 93.50 375 THR A CA 1
ATOM 2992 C C . THR A 1 375 ? 23.423 -3.341 -18.569 1.00 93.50 375 THR A C 1
ATOM 2994 O O . THR A 1 375 ? 23.716 -3.524 -19.751 1.00 93.50 375 THR A O 1
ATOM 2997 N N . ASP A 1 376 ? 23.635 -2.206 -17.915 1.00 88.50 376 ASP A N 1
ATOM 2998 C CA . ASP A 1 376 ? 24.404 -1.090 -18.441 1.00 88.50 376 ASP A CA 1
ATOM 2999 C C . ASP A 1 376 ? 25.452 -0.691 -17.404 1.00 88.50 376 ASP A C 1
ATOM 3001 O O . ASP A 1 376 ? 25.189 -0.717 -16.196 1.00 88.50 376 ASP A O 1
ATOM 3005 N N . THR A 1 377 ? 26.647 -0.368 -17.888 1.00 87.81 377 THR A N 1
ATOM 3006 C CA . THR A 1 377 ? 27.780 0.037 -17.060 1.00 87.81 377 THR A CA 1
ATOM 3007 C C . THR A 1 377 ? 28.363 1.316 -17.624 1.00 87.81 377 THR A C 1
ATOM 3009 O O . THR A 1 377 ? 28.822 1.350 -18.765 1.00 87.81 377 THR A O 1
ATOM 3012 N N . TRP A 1 378 ? 28.397 2.369 -16.814 1.00 85.50 378 TRP A N 1
ATOM 3013 C CA . TRP A 1 378 ? 28.972 3.646 -17.220 1.00 85.50 378 TRP A CA 1
ATOM 3014 C C . TRP A 1 378 ? 29.787 4.267 -16.095 1.00 85.50 378 TRP A C 1
ATOM 3016 O O . TRP A 1 378 ? 29.513 4.083 -14.910 1.00 85.50 378 TRP A O 1
ATOM 3026 N N . THR A 1 379 ? 30.779 5.059 -16.485 1.00 84.44 379 THR A N 1
ATOM 3027 C CA . THR A 1 379 ? 31.544 5.891 -15.559 1.00 84.44 379 THR A CA 1
ATOM 3028 C C . THR A 1 379 ? 30.962 7.296 -15.550 1.00 84.44 379 THR A C 1
ATOM 3030 O O . THR A 1 379 ? 30.883 7.967 -16.582 1.00 84.44 379 THR A O 1
ATOM 3033 N N . SER A 1 380 ? 30.551 7.753 -14.371 1.00 82.81 380 SER A N 1
ATOM 3034 C CA . SER A 1 380 ? 30.110 9.121 -14.135 1.00 82.81 380 SER A CA 1
ATOM 3035 C C . SER A 1 380 ? 31.282 10.083 -14.320 1.00 82.81 380 SER A C 1
ATOM 3037 O O . SER A 1 380 ? 32.284 10.007 -13.613 1.00 82.81 380 SER A O 1
ATOM 3039 N N . SER A 1 381 ? 31.173 11.020 -15.262 1.00 76.81 381 SER A N 1
ATOM 3040 C CA . SER A 1 381 ? 32.247 11.980 -15.549 1.00 76.81 381 SER A CA 1
ATOM 3041 C C . SER A 1 381 ? 32.454 13.010 -14.434 1.00 76.81 381 SER A C 1
ATOM 3043 O O . SER A 1 381 ? 33.562 13.522 -14.278 1.00 76.81 381 SER A O 1
ATOM 3045 N N . CYS A 1 382 ? 31.413 13.305 -13.647 1.00 75.62 382 CYS A N 1
ATOM 3046 C CA . CYS A 1 382 ? 31.480 14.269 -12.550 1.00 75.62 382 CYS A CA 1
ATOM 3047 C C . CYS A 1 382 ? 32.051 13.665 -11.262 1.00 75.62 382 CYS A C 1
ATOM 3049 O O . CYS A 1 382 ? 32.817 14.333 -10.573 1.00 75.62 382 CYS A O 1
ATOM 3051 N N . GLN A 1 383 ? 31.713 12.412 -10.954 1.00 77.75 383 GLN A N 1
ATOM 3052 C CA . GLN A 1 383 ? 32.145 11.735 -9.724 1.00 77.75 383 GLN A CA 1
ATOM 3053 C C . GLN A 1 383 ? 33.365 10.833 -9.939 1.00 77.75 383 GLN A C 1
ATOM 3055 O O . GLN A 1 383 ? 34.047 10.501 -8.980 1.00 77.75 383 GLN A O 1
ATOM 3060 N N . ARG A 1 384 ? 33.665 10.468 -11.197 1.00 81.56 384 ARG A N 1
ATOM 3061 C CA . ARG A 1 384 ? 34.666 9.453 -11.580 1.00 81.56 384 ARG A CA 1
ATOM 3062 C C . ARG A 1 384 ? 34.395 8.067 -10.985 1.00 81.56 384 ARG A C 1
ATOM 3064 O O . ARG A 1 384 ? 35.299 7.243 -10.915 1.00 81.56 384 ARG A O 1
ATOM 3071 N N . THR A 1 385 ? 33.142 7.821 -10.622 1.00 85.19 385 THR A N 1
ATOM 3072 C CA . THR A 1 385 ? 32.635 6.552 -10.108 1.00 85.19 385 THR A CA 1
ATOM 3073 C C . THR A 1 385 ? 31.974 5.764 -11.226 1.00 85.19 385 THR A C 1
ATOM 3075 O O . THR A 1 385 ? 31.283 6.339 -12.074 1.00 85.19 385 THR A O 1
ATOM 3078 N N . THR A 1 386 ? 32.154 4.448 -11.218 1.00 86.44 386 THR A N 1
ATOM 3079 C CA . THR A 1 386 ? 31.483 3.549 -12.151 1.00 86.44 386 THR A CA 1
ATOM 3080 C C . THR A 1 386 ? 30.253 2.940 -11.517 1.00 86.44 386 THR A C 1
ATOM 3082 O O . THR A 1 386 ? 30.309 2.416 -10.410 1.00 86.44 386 THR A O 1
ATOM 3085 N N . TYR A 1 387 ? 29.151 2.971 -12.257 1.00 90.69 387 TYR A N 1
ATOM 3086 C CA . TYR A 1 387 ? 27.890 2.371 -11.860 1.00 90.69 387 TYR A CA 1
ATOM 3087 C C . TYR A 1 387 ? 27.540 1.212 -12.780 1.00 90.69 387 TYR A C 1
ATOM 3089 O O . TYR A 1 387 ? 27.766 1.277 -13.989 1.00 90.69 387 TYR A O 1
ATOM 3097 N N . MET A 1 388 ? 26.946 0.179 -12.192 1.00 91.50 388 MET A N 1
ATOM 3098 C CA . MET A 1 388 ? 26.275 -0.896 -12.905 1.00 91.50 388 MET A CA 1
ATOM 3099 C C . MET A 1 388 ? 24.806 -0.913 -12.500 1.00 91.50 388 MET A C 1
ATOM 3101 O O . MET A 1 388 ? 24.468 -0.979 -11.313 1.00 91.50 388 MET A O 1
ATOM 3105 N N . VAL A 1 389 ? 23.932 -0.907 -13.503 1.00 94.69 389 VAL A N 1
ATOM 3106 C CA . VAL A 1 389 ? 22.506 -1.172 -13.322 1.00 94.69 389 VAL A CA 1
ATOM 3107 C C . VAL A 1 389 ? 22.168 -2.547 -13.879 1.00 94.69 389 VAL A C 1
ATOM 3109 O O . VAL A 1 389 ? 22.646 -2.937 -14.945 1.00 94.69 389 VAL A O 1
ATOM 3112 N N . VAL A 1 390 ? 21.321 -3.282 -13.167 1.00 96.31 390 VAL A N 1
ATOM 3113 C CA . VAL A 1 390 ? 20.735 -4.542 -13.624 1.00 96.31 390 VAL A CA 1
ATOM 3114 C C . VAL A 1 390 ? 19.225 -4.385 -13.593 1.00 96.31 390 VAL A C 1
ATOM 3116 O O . VAL A 1 390 ? 18.631 -4.054 -12.565 1.00 96.31 390 VAL A O 1
ATOM 3119 N N . THR A 1 391 ? 18.601 -4.617 -14.739 1.00 97.44 391 THR A N 1
ATOM 3120 C CA . THR A 1 391 ? 17.147 -4.593 -14.894 1.00 97.44 391 THR A CA 1
ATOM 3121 C C . THR A 1 391 ? 16.671 -5.992 -15.247 1.00 97.44 391 THR A C 1
ATOM 3123 O O . THR A 1 391 ? 17.188 -6.590 -16.189 1.00 97.44 391 THR A O 1
ATOM 3126 N N . ALA A 1 392 ? 15.694 -6.495 -14.501 1.00 97.56 392 ALA A N 1
ATOM 3127 C CA . ALA A 1 392 ? 14.999 -7.734 -14.799 1.00 97.56 392 ALA A CA 1
ATOM 3128 C C . ALA A 1 392 ? 13.759 -7.467 -15.653 1.00 97.56 392 ALA A C 1
ATOM 3130 O O . ALA A 1 392 ? 13.022 -6.503 -15.424 1.00 97.56 392 ALA A O 1
ATOM 3131 N N . HIS A 1 393 ? 13.539 -8.358 -16.611 1.00 97.50 393 HIS A N 1
ATOM 3132 C CA . HIS A 1 393 ? 12.406 -8.390 -17.520 1.00 97.50 393 HIS A CA 1
ATOM 3133 C C . HIS A 1 393 ? 11.782 -9.778 -17.452 1.00 97.50 393 HIS A C 1
ATOM 3135 O O . HIS A 1 393 ? 12.489 -10.782 -17.558 1.00 97.50 393 HIS A O 1
ATOM 3141 N N . PHE A 1 394 ? 10.474 -9.839 -17.246 1.00 95.94 394 PHE A N 1
ATOM 3142 C CA . PHE A 1 394 ? 9.733 -11.092 -17.121 1.00 95.94 394 PHE A CA 1
ATOM 3143 C C . PHE A 1 394 ? 8.265 -10.877 -17.489 1.00 95.94 394 PHE A C 1
ATOM 3145 O O . PHE A 1 394 ? 7.787 -9.743 -17.527 1.00 95.94 394 PHE A O 1
ATOM 3152 N N . ILE A 1 395 ? 7.564 -11.971 -17.767 1.00 95.12 395 ILE A N 1
ATOM 3153 C CA . ILE A 1 395 ? 6.118 -11.985 -17.996 1.00 95.12 395 ILE A CA 1
ATOM 3154 C C . ILE A 1 395 ? 5.480 -12.693 -16.800 1.00 95.12 395 ILE A C 1
ATOM 3156 O O . ILE A 1 395 ? 5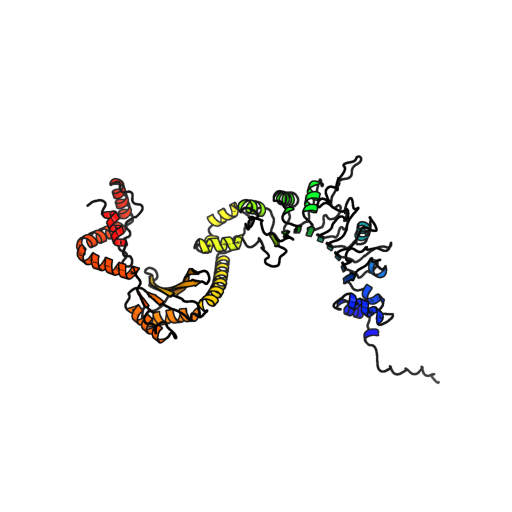.999 -13.720 -16.356 1.00 95.12 395 ILE A O 1
ATOM 3160 N N . ASP A 1 396 ? 4.419 -12.116 -16.242 1.00 91.06 396 ASP A N 1
ATOM 3161 C CA . ASP A 1 396 ? 3.689 -12.716 -15.123 1.00 91.06 396 ASP A CA 1
ATOM 3162 C C . ASP A 1 396 ? 2.599 -13.702 -15.580 1.00 91.06 396 ASP A C 1
ATOM 3164 O O . ASP A 1 396 ? 2.410 -13.963 -16.769 1.00 91.06 396 ASP A O 1
ATOM 3168 N N . GLU A 1 397 ? 1.877 -14.273 -14.617 1.00 90.06 397 GLU A N 1
ATOM 3169 C CA . GLU A 1 397 ? 0.800 -15.243 -14.862 1.00 90.06 397 GLU A CA 1
ATOM 3170 C C . GLU A 1 397 ? -0.386 -14.639 -15.638 1.00 90.06 397 GLU A C 1
ATOM 3172 O O . GLU A 1 397 ? -1.115 -15.364 -16.313 1.00 90.06 397 GLU A O 1
ATOM 3177 N N . ASN A 1 398 ? -0.527 -13.310 -15.614 1.00 93.44 398 ASN A N 1
ATOM 3178 C CA . ASN A 1 398 ? -1.547 -12.555 -16.341 1.00 93.44 398 ASN A CA 1
ATOM 3179 C C . ASN A 1 398 ? -1.065 -12.105 -17.730 1.00 93.44 398 ASN A C 1
ATOM 3181 O O . ASN A 1 398 ? -1.703 -11.259 -18.356 1.00 93.44 398 ASN A O 1
ATOM 3185 N N . TRP A 1 399 ? 0.061 -12.640 -18.215 1.00 91.94 399 TRP A N 1
ATOM 3186 C CA . TRP A 1 399 ? 0.679 -12.263 -19.489 1.00 91.94 399 TRP A CA 1
ATOM 3187 C C . TRP A 1 399 ? 1.102 -10.789 -19.579 1.00 91.94 399 TRP A C 1
ATOM 3189 O O . TRP A 1 399 ? 1.295 -10.254 -20.675 1.00 91.94 399 TRP A O 1
ATOM 3199 N N . MET A 1 400 ? 1.319 -10.128 -18.442 1.00 93.38 400 MET A N 1
ATOM 3200 C CA . MET A 1 400 ? 1.818 -8.759 -18.417 1.00 93.38 400 MET A CA 1
ATOM 3201 C C . MET A 1 400 ? 3.343 -8.731 -18.410 1.00 93.38 400 MET A C 1
ATOM 3203 O O . MET A 1 400 ? 4.002 -9.399 -17.612 1.00 93.38 400 MET A O 1
ATOM 3207 N N . MET A 1 401 ? 3.918 -7.920 -19.301 1.00 94.56 401 MET A N 1
ATOM 3208 C CA . MET A 1 401 ? 5.357 -7.680 -19.340 1.00 94.56 401 MET A CA 1
ATOM 3209 C C . MET A 1 401 ? 5.763 -6.711 -18.228 1.00 94.56 401 MET A C 1
ATOM 3211 O O . MET A 1 401 ? 5.297 -5.573 -18.168 1.00 94.56 401 MET A O 1
ATOM 3215 N N . HIS A 1 402 ? 6.712 -7.134 -17.399 1.00 94.38 402 HIS A N 1
ATOM 3216 C CA . HIS A 1 402 ? 7.290 -6.322 -16.336 1.00 94.38 402 HIS A CA 1
ATOM 3217 C C . HIS A 1 402 ? 8.750 -6.000 -16.618 1.00 94.38 402 HIS A C 1
ATOM 3219 O O . HIS A 1 402 ? 9.522 -6.844 -17.066 1.00 94.38 402 HIS A O 1
ATOM 3225 N N . LYS A 1 403 ? 9.134 -4.768 -16.277 1.00 95.62 403 LYS A N 1
AT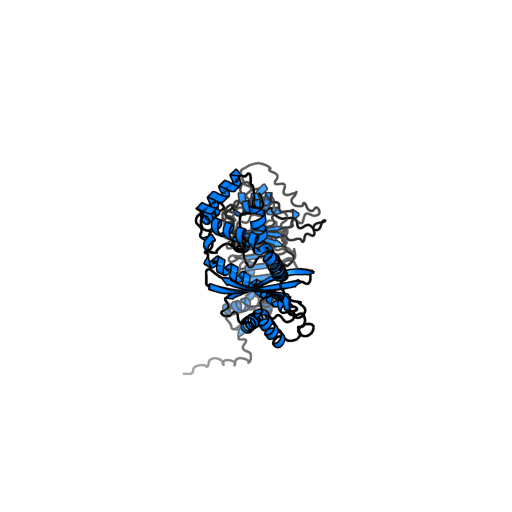OM 3226 C CA . LYS A 1 403 ? 10.513 -4.272 -16.261 1.00 95.62 403 LYS A CA 1
ATOM 3227 C C . LYS A 1 403 ? 10.799 -3.684 -14.884 1.00 95.62 403 LYS A C 1
ATOM 3229 O O . LYS A 1 403 ? 10.071 -2.790 -14.445 1.00 95.62 403 LYS A O 1
ATOM 3234 N N . ARG A 1 404 ? 11.837 -4.162 -14.195 1.00 94.75 404 ARG A N 1
ATOM 3235 C CA . ARG A 1 404 ? 12.198 -3.710 -12.839 1.00 94.75 404 ARG A CA 1
ATOM 3236 C C . ARG A 1 404 ? 13.705 -3.552 -12.689 1.00 94.75 404 ARG A C 1
ATOM 3238 O O . ARG A 1 404 ? 14.456 -4.465 -13.021 1.00 94.75 404 ARG A O 1
ATOM 3245 N N . ILE A 1 405 ? 14.153 -2.406 -12.177 1.00 95.06 405 ILE A N 1
ATOM 3246 C CA . ILE A 1 405 ? 15.552 -2.223 -11.773 1.00 95.06 405 ILE A CA 1
ATOM 3247 C C . ILE A 1 405 ? 15.742 -2.983 -10.463 1.00 95.06 405 ILE A C 1
ATOM 3249 O O . ILE A 1 405 ? 15.113 -2.660 -9.461 1.00 95.06 405 ILE A O 1
ATOM 3253 N N . ILE A 1 406 ? 16.581 -4.013 -10.491 1.00 95.31 406 ILE A N 1
ATOM 3254 C CA . ILE A 1 406 ? 16.796 -4.928 -9.359 1.00 95.31 406 ILE A CA 1
ATOM 3255 C C . ILE A 1 406 ? 18.160 -4.728 -8.699 1.00 95.31 406 ILE A C 1
ATOM 3257 O O . ILE A 1 406 ? 18.421 -5.251 -7.617 1.00 95.31 406 ILE A O 1
ATOM 3261 N N . ASN A 1 407 ? 19.054 -3.992 -9.353 1.00 94.56 407 ASN A N 1
ATOM 3262 C CA . ASN A 1 407 ? 20.329 -3.609 -8.778 1.00 94.56 407 ASN A CA 1
ATOM 3263 C C . ASN A 1 407 ? 20.804 -2.305 -9.413 1.00 94.56 407 ASN A C 1
ATOM 3265 O O . ASN A 1 407 ? 20.767 -2.162 -10.635 1.00 94.56 407 ASN A O 1
ATOM 3269 N N . PHE A 1 408 ? 21.266 -1.378 -8.587 1.00 93.19 408 PHE A N 1
ATOM 3270 C CA . PHE A 1 408 ? 21.944 -0.161 -9.009 1.00 93.19 408 PHE A CA 1
ATOM 3271 C C . PHE A 1 408 ? 23.035 0.103 -7.981 1.00 93.19 408 PHE A C 1
ATOM 3273 O O . PHE A 1 408 ? 22.729 0.405 -6.827 1.00 93.19 408 PHE A O 1
ATOM 3280 N N . ARG A 1 409 ? 24.298 -0.074 -8.367 1.00 89.75 409 ARG A N 1
ATOM 3281 C CA . ARG A 1 409 ? 25.416 0.072 -7.432 1.00 89.75 409 ARG A CA 1
ATOM 3282 C C . ARG A 1 409 ? 26.677 0.589 -8.094 1.00 89.75 409 ARG A C 1
ATOM 3284 O O . ARG A 1 409 ? 26.873 0.435 -9.299 1.00 89.75 409 ARG A O 1
ATOM 3291 N N . GLU A 1 410 ? 27.514 1.188 -7.264 1.00 91.31 410 GLU A N 1
ATOM 3292 C CA . GLU A 1 410 ? 28.904 1.484 -7.579 1.00 91.31 410 GLU A CA 1
ATOM 3293 C C . GLU A 1 410 ? 29.704 0.179 -7.697 1.00 91.31 410 GLU A C 1
ATOM 3295 O O . GLU A 1 410 ? 29.454 -0.773 -6.954 1.00 91.31 410 GLU A O 1
ATOM 3300 N N . ILE A 1 411 ? 30.627 0.131 -8.659 1.00 88.38 411 ILE A N 1
ATOM 3301 C CA . ILE A 1 411 ? 31.557 -0.982 -8.858 1.00 88.38 411 ILE A CA 1
ATOM 3302 C C . ILE A 1 411 ? 32.986 -0.454 -9.016 1.00 88.38 411 ILE A C 1
ATOM 3304 O O . ILE A 1 411 ? 33.227 0.548 -9.691 1.00 88.38 411 ILE A O 1
ATOM 3308 N N . ASP A 1 412 ? 33.946 -1.177 -8.443 1.00 82.69 412 ASP A N 1
ATOM 3309 C CA . ASP A 1 412 ? 35.349 -0.744 -8.389 1.00 82.69 412 ASP A CA 1
ATOM 3310 C C . ASP A 1 412 ? 36.157 -1.106 -9.650 1.00 82.69 412 ASP A C 1
ATOM 3312 O O . ASP A 1 412 ? 37.267 -0.613 -9.858 1.00 82.69 412 ASP A O 1
ATOM 3316 N N . SER A 1 413 ? 35.639 -2.002 -10.498 1.00 79.56 413 SER A N 1
ATOM 3317 C CA . SER A 1 413 ? 36.385 -2.587 -11.617 1.00 79.56 413 SER A CA 1
ATOM 3318 C C . SER A 1 413 ? 35.526 -2.801 -12.861 1.00 79.56 413 SER A C 1
ATOM 3320 O O . SER A 1 413 ? 34.408 -3.298 -12.794 1.00 79.56 413 SER A O 1
ATOM 3322 N N . HIS A 1 414 ? 36.107 -2.496 -14.026 1.00 77.25 414 HIS A N 1
ATOM 3323 C CA . HIS A 1 414 ? 35.539 -2.779 -15.352 1.00 77.25 414 HIS A CA 1
ATOM 3324 C C . HIS A 1 414 ? 36.066 -4.074 -15.981 1.00 77.25 414 HIS A C 1
ATOM 3326 O O . HIS A 1 414 ? 35.863 -4.332 -17.173 1.00 77.25 414 HIS A O 1
ATOM 3332 N N . LYS A 1 415 ? 36.819 -4.885 -15.233 1.00 85.00 415 LYS A N 1
ATOM 3333 C CA . LYS A 1 415 ? 37.293 -6.164 -15.763 1.00 85.00 415 LYS A CA 1
ATOM 3334 C C . LYS A 1 415 ? 36.099 -7.099 -15.925 1.00 85.00 415 LYS A C 1
ATOM 3336 O O . LYS A 1 415 ? 35.248 -7.187 -15.047 1.00 85.00 415 LYS A O 1
ATOM 3341 N N . GLY A 1 416 ? 36.062 -7.824 -17.042 1.00 85.88 416 GLY A N 1
ATOM 3342 C CA . GLY A 1 416 ? 34.929 -8.689 -17.379 1.00 85.88 416 GLY A CA 1
ATOM 3343 C C . GLY A 1 416 ? 34.570 -9.700 -16.290 1.00 85.88 416 GLY A C 1
ATOM 3344 O O . GLY A 1 416 ? 33.400 -9.846 -15.966 1.00 85.88 416 GLY A O 1
ATOM 3345 N N . GLU A 1 417 ? 35.554 -10.349 -15.663 1.00 88.56 417 GLU A N 1
ATOM 3346 C CA . GLU A 1 417 ? 35.280 -11.301 -14.574 1.00 88.56 417 GLU A CA 1
ATOM 3347 C C . GLU A 1 417 ? 34.701 -10.640 -13.320 1.00 88.56 417 GLU A C 1
ATOM 3349 O O . GLU A 1 417 ? 33.832 -11.228 -12.678 1.00 88.56 417 GLU A O 1
ATOM 3354 N N . ASP A 1 418 ? 35.142 -9.424 -12.986 1.00 89.44 418 ASP A N 1
ATOM 3355 C CA . ASP A 1 418 ? 34.605 -8.681 -11.845 1.00 89.44 418 ASP A CA 1
ATOM 3356 C C . ASP A 1 418 ? 33.144 -8.314 -12.126 1.00 89.44 418 ASP A C 1
ATOM 3358 O O . ASP A 1 418 ? 32.269 -8.664 -11.343 1.00 89.44 418 ASP A O 1
ATOM 3362 N N . MET A 1 419 ? 32.841 -7.766 -13.310 1.00 91.06 419 MET A N 1
ATOM 3363 C CA . MET A 1 419 ? 31.456 -7.522 -13.743 1.00 91.06 419 MET A CA 1
ATOM 3364 C C . MET A 1 419 ? 30.604 -8.804 -13.748 1.00 91.06 419 MET A C 1
ATOM 3366 O O . MET A 1 419 ? 29.437 -8.785 -13.360 1.00 91.06 419 MET A O 1
ATOM 3370 N N . GLY A 1 420 ? 31.183 -9.936 -14.156 1.00 93.44 420 GLY A N 1
ATOM 3371 C CA . GLY A 1 420 ? 30.531 -11.243 -14.092 1.00 93.44 420 GLY A CA 1
ATOM 3372 C C . GLY A 1 420 ? 30.223 -11.681 -12.657 1.00 93.44 420 GLY A C 1
ATOM 3373 O O . GLY A 1 420 ? 29.146 -12.214 -12.400 1.00 93.44 420 GLY A O 1
ATOM 3374 N N . ARG A 1 421 ? 31.125 -11.427 -11.702 1.00 93.75 421 ARG A N 1
ATOM 3375 C CA . ARG A 1 421 ? 30.896 -11.689 -10.272 1.00 93.75 421 ARG A CA 1
ATOM 3376 C C . ARG A 1 421 ? 29.790 -10.807 -9.716 1.00 93.75 421 ARG A C 1
ATOM 3378 O O . ARG A 1 421 ? 28.889 -11.314 -9.058 1.00 93.75 421 ARG A O 1
ATOM 3385 N N . GLU A 1 422 ? 29.809 -9.528 -10.071 1.00 93.31 422 GLU A N 1
ATOM 3386 C CA . GLU A 1 422 ? 28.768 -8.585 -9.695 1.00 93.31 422 GLU A CA 1
ATOM 3387 C C . GLU A 1 422 ? 27.383 -9.088 -10.168 1.00 93.31 422 GLU A C 1
ATOM 3389 O O . GLU A 1 422 ? 26.438 -9.191 -9.377 1.00 93.31 422 GLU A O 1
ATOM 3394 N N . LEU A 1 423 ? 27.260 -9.484 -11.436 1.00 95.19 423 LEU A N 1
ATOM 3395 C CA . LEU A 1 423 ? 26.022 -10.061 -11.968 1.00 95.19 423 LEU A CA 1
ATOM 3396 C C . LEU A 1 423 ? 25.635 -11.372 -11.270 1.00 95.19 423 LEU A C 1
ATOM 3398 O O . LEU A 1 423 ? 24.460 -11.573 -10.966 1.00 95.19 423 LEU A O 1
ATOM 3402 N N . LEU A 1 424 ? 26.601 -12.247 -10.976 1.00 95.75 424 LEU A N 1
ATOM 3403 C CA . LEU A 1 424 ? 26.355 -13.509 -10.277 1.00 95.75 424 LEU A CA 1
ATOM 3404 C C . LEU A 1 424 ? 25.782 -13.283 -8.872 1.00 95.75 424 LEU A C 1
ATOM 3406 O O . LEU A 1 424 ? 24.833 -13.963 -8.479 1.00 95.75 424 LEU A O 1
ATOM 3410 N N . ASP A 1 425 ? 26.330 -12.321 -8.133 1.00 95.44 425 ASP A N 1
ATOM 3411 C CA . ASP A 1 425 ? 25.860 -11.968 -6.794 1.00 95.44 425 ASP A CA 1
ATOM 3412 C C . ASP A 1 425 ? 24.460 -11.356 -6.839 1.00 95.44 425 ASP A C 1
ATOM 3414 O O . ASP A 1 425 ? 23.626 -11.663 -5.989 1.00 95.44 425 ASP A O 1
ATOM 3418 N N . CYS A 1 426 ? 24.157 -10.566 -7.874 1.00 95.56 426 CYS A N 1
ATOM 3419 C CA . CYS A 1 426 ? 22.804 -10.076 -8.121 1.00 95.56 426 CYS A CA 1
ATOM 3420 C C . CYS A 1 426 ? 21.828 -11.240 -8.377 1.00 95.56 426 CYS A C 1
ATOM 3422 O O . CYS A 1 426 ? 20.811 -11.348 -7.694 1.00 95.56 426 CYS A O 1
ATOM 3424 N N . ILE A 1 427 ? 22.162 -12.156 -9.292 1.00 96.06 427 ILE A N 1
ATOM 3425 C CA . ILE A 1 427 ? 21.341 -13.336 -9.622 1.00 96.06 427 ILE A CA 1
ATOM 3426 C C . ILE A 1 427 ? 21.041 -14.164 -8.365 1.00 96.06 427 ILE A C 1
ATOM 3428 O O . ILE A 1 427 ? 19.885 -14.491 -8.089 1.00 96.06 427 ILE A O 1
ATOM 3432 N N . ARG A 1 428 ? 22.070 -14.440 -7.558 1.00 95.50 428 ARG A N 1
ATOM 3433 C CA . ARG A 1 428 ? 21.943 -15.201 -6.306 1.00 95.50 428 ARG A CA 1
ATOM 3434 C C . ARG A 1 428 ? 21.171 -14.448 -5.228 1.00 95.50 428 ARG A C 1
ATOM 3436 O O . ARG A 1 428 ? 20.334 -15.051 -4.564 1.00 95.50 428 ARG A O 1
ATOM 3443 N N . GLY A 1 429 ? 21.417 -13.150 -5.067 1.00 95.19 429 GLY A N 1
ATOM 3444 C CA . GLY A 1 429 ? 20.777 -12.313 -4.048 1.00 95.19 429 GLY A CA 1
ATOM 3445 C C . GLY A 1 429 ? 19.263 -12.156 -4.228 1.00 95.19 429 GLY A C 1
ATOM 3446 O O . GLY A 1 429 ? 18.556 -11.895 -3.255 1.00 95.19 429 GLY A O 1
ATOM 3447 N N . TRP A 1 430 ? 18.766 -12.351 -5.451 1.00 95.94 430 TRP A N 1
ATOM 3448 C CA . TRP A 1 430 ? 17.337 -12.383 -5.782 1.00 95.94 430 TRP A CA 1
ATOM 3449 C C . TRP A 1 430 ? 16.766 -13.804 -5.908 1.00 95.94 430 TRP A C 1
ATOM 3451 O O . TRP A 1 430 ? 15.596 -13.956 -6.245 1.00 95.94 430 TRP A O 1
ATOM 3461 N N . GLY A 1 431 ? 17.577 -14.839 -5.656 1.00 94.50 431 GLY A N 1
ATOM 3462 C CA . GLY A 1 431 ? 17.155 -16.240 -5.716 1.00 94.50 431 GLY A CA 1
ATOM 3463 C C . GLY A 1 431 ? 16.796 -16.737 -7.118 1.00 94.50 431 GLY A C 1
ATOM 3464 O O . GLY A 1 431 ? 16.141 -17.771 -7.241 1.00 94.50 431 GLY A O 1
ATOM 3465 N N . MET A 1 432 ? 17.219 -16.031 -8.171 1.00 95.31 432 MET A N 1
ATOM 3466 C CA . MET A 1 432 ? 16.830 -16.332 -9.547 1.00 95.31 432 MET A CA 1
ATOM 3467 C C . MET A 1 432 ? 17.400 -17.680 -9.994 1.00 95.31 432 MET A C 1
ATOM 3469 O O . MET A 1 432 ? 18.616 -17.884 -10.010 1.00 95.31 432 MET A O 1
ATOM 3473 N N . LYS A 1 433 ? 16.512 -18.596 -10.388 1.00 91.62 433 LYS A N 1
ATOM 3474 C CA . LYS A 1 433 ? 16.882 -19.955 -10.825 1.00 91.62 433 LYS A CA 1
ATOM 3475 C C . LYS A 1 433 ? 16.842 -20.147 -12.337 1.00 91.62 433 LYS A C 1
ATOM 3477 O O . LYS A 1 433 ? 17.529 -21.029 -12.836 1.00 91.62 433 LYS A O 1
ATOM 3482 N N . ASN A 1 434 ? 16.051 -19.342 -13.044 1.00 92.88 434 ASN A N 1
ATOM 3483 C CA . ASN A 1 434 ? 15.775 -19.513 -14.468 1.00 92.88 434 ASN A CA 1
ATOM 3484 C C . ASN A 1 434 ? 16.047 -18.215 -15.250 1.00 92.88 434 ASN A C 1
ATOM 3486 O O . ASN A 1 434 ? 15.143 -17.563 -15.776 1.00 92.88 434 ASN A O 1
ATOM 3490 N N . VAL A 1 435 ? 17.321 -17.807 -15.269 1.00 95.12 435 VAL A N 1
ATOM 3491 C CA . VAL A 1 435 ? 17.787 -16.676 -16.084 1.00 95.12 435 VAL A CA 1
ATOM 3492 C C . VAL A 1 435 ? 18.037 -17.172 -17.505 1.00 95.12 435 VAL A C 1
ATOM 3494 O O . VAL A 1 435 ? 18.914 -18.002 -17.733 1.00 95.12 435 VAL A O 1
ATOM 3497 N N . MET A 1 436 ? 17.267 -16.651 -18.454 1.00 95.06 436 MET A N 1
ATOM 3498 C CA . MET A 1 436 ? 17.260 -17.099 -19.844 1.00 95.06 436 MET A CA 1
ATOM 3499 C C . MET A 1 436 ? 18.335 -16.399 -20.671 1.00 95.06 436 MET A C 1
ATOM 3501 O O . MET A 1 436 ? 19.133 -17.053 -21.340 1.00 95.06 436 MET A O 1
ATOM 3505 N N . THR A 1 437 ? 18.359 -15.064 -20.632 1.00 95.81 437 THR A N 1
ATOM 3506 C CA . THR A 1 437 ? 19.317 -14.251 -21.390 1.00 95.81 437 THR A CA 1
ATOM 3507 C C . THR A 1 437 ? 19.732 -13.002 -20.620 1.00 95.81 437 THR A C 1
ATOM 3509 O O . THR A 1 437 ? 18.999 -12.502 -19.765 1.00 95.81 437 THR A O 1
ATOM 3512 N N . ILE A 1 438 ? 20.906 -12.471 -20.954 1.00 96.25 438 ILE A N 1
ATOM 3513 C CA . ILE A 1 438 ? 21.429 -11.194 -20.481 1.00 96.25 438 ILE A CA 1
ATOM 3514 C C . ILE A 1 438 ? 21.799 -10.348 -21.698 1.00 96.25 438 ILE A C 1
ATOM 3516 O O . ILE A 1 438 ? 22.605 -10.746 -22.539 1.00 96.25 438 ILE A O 1
ATOM 3520 N N . THR A 1 439 ? 21.208 -9.162 -21.785 1.00 95.56 439 THR A N 1
ATOM 3521 C CA . THR A 1 439 ? 21.497 -8.181 -22.828 1.00 95.56 439 THR A CA 1
ATOM 3522 C C . THR A 1 439 ? 22.497 -7.151 -22.319 1.00 95.56 439 THR A C 1
ATOM 3524 O O . THR A 1 439 ? 22.234 -6.484 -21.315 1.00 95.56 439 THR A O 1
ATOM 3527 N N . LEU A 1 440 ? 23.618 -6.995 -23.026 1.00 91.69 440 LEU A N 1
ATOM 3528 C CA . LEU A 1 440 ? 24.663 -6.009 -22.722 1.00 91.69 440 LEU A CA 1
ATOM 3529 C C . LEU A 1 440 ? 25.063 -5.228 -23.978 1.00 91.69 440 LEU A C 1
ATOM 3531 O O . LEU A 1 440 ? 24.760 -5.635 -25.105 1.00 91.69 440 LEU A O 1
ATOM 3535 N N . ASP A 1 441 ? 25.770 -4.114 -23.803 1.00 85.38 441 ASP A N 1
ATOM 3536 C CA . ASP A 1 441 ? 26.399 -3.418 -24.923 1.00 85.38 441 ASP A CA 1
ATOM 3537 C C . ASP A 1 441 ? 27.527 -4.257 -25.565 1.00 85.38 441 ASP A C 1
ATOM 3539 O O . ASP A 1 441 ? 27.883 -5.352 -25.112 1.00 85.38 441 ASP A O 1
ATOM 3543 N N . ASN A 1 442 ? 28.050 -3.792 -26.700 1.00 82.44 442 ASN A N 1
ATOM 3544 C CA . ASN A 1 442 ? 28.973 -4.587 -27.515 1.00 82.44 442 ASN A CA 1
ATOM 3545 C C . ASN A 1 442 ? 30.445 -4.436 -27.082 1.00 82.44 442 ASN A C 1
ATOM 3547 O O . ASN A 1 442 ? 31.350 -4.560 -27.906 1.00 82.44 442 ASN A O 1
ATOM 3551 N N . ALA A 1 443 ? 30.696 -4.133 -25.806 1.00 82.75 443 ALA A N 1
ATOM 3552 C CA . ALA A 1 443 ? 32.044 -4.038 -25.266 1.00 82.75 443 ALA A CA 1
ATOM 3553 C C . ALA A 1 443 ? 32.676 -5.433 -25.109 1.00 82.75 443 ALA A C 1
ATOM 3555 O O . ALA A 1 443 ? 32.070 -6.345 -24.547 1.00 82.75 443 ALA A O 1
ATOM 3556 N N . ALA A 1 444 ? 33.932 -5.591 -25.540 1.00 83.44 444 ALA A N 1
ATOM 3557 C CA . ALA A 1 444 ? 34.663 -6.864 -25.453 1.00 83.44 444 ALA A CA 1
ATOM 3558 C C . ALA A 1 444 ? 34.840 -7.373 -24.007 1.00 83.44 444 ALA A C 1
ATOM 3560 O O . ALA A 1 444 ? 35.023 -8.565 -23.764 1.00 83.44 444 ALA A O 1
ATOM 3561 N N . THR A 1 445 ? 34.782 -6.479 -23.018 1.00 85.19 445 THR A N 1
ATOM 3562 C CA . THR A 1 445 ? 34.803 -6.832 -21.592 1.00 85.19 445 THR A CA 1
ATOM 3563 C C . THR A 1 445 ? 33.586 -7.654 -21.172 1.00 85.19 445 THR A C 1
ATOM 3565 O O . THR A 1 445 ? 33.717 -8.499 -20.288 1.00 85.19 445 THR A O 1
ATOM 3568 N N . ASN A 1 446 ? 32.435 -7.467 -21.824 1.00 88.62 446 ASN A N 1
ATOM 3569 C CA . ASN A 1 446 ? 31.209 -8.204 -21.517 1.00 88.62 446 ASN A CA 1
ATOM 3570 C C . ASN A 1 446 ? 31.302 -9.673 -21.922 1.00 88.62 446 ASN A C 1
ATOM 3572 O O . ASN A 1 446 ? 30.686 -10.514 -21.279 1.00 88.62 446 ASN A O 1
ATOM 3576 N N . ASP A 1 447 ? 32.114 -9.999 -22.926 1.00 90.38 447 ASP A N 1
ATOM 3577 C CA . ASP A 1 447 ? 32.278 -11.378 -23.400 1.00 90.38 447 ASP A CA 1
ATOM 3578 C C . ASP A 1 447 ? 32.925 -12.228 -22.312 1.00 90.38 447 ASP A C 1
ATOM 3580 O O . ASP A 1 447 ? 32.413 -13.276 -21.933 1.00 90.38 447 ASP A O 1
ATOM 3584 N N . LYS A 1 448 ? 33.968 -11.680 -21.677 1.00 91.69 448 LYS A N 1
ATOM 3585 C CA . LYS A 1 448 ? 34.607 -12.298 -20.511 1.00 91.69 448 LYS A CA 1
ATOM 3586 C C . LYS A 1 448 ? 33.652 -12.426 -19.318 1.00 91.69 448 LYS A C 1
ATOM 3588 O O . LYS A 1 448 ? 33.741 -13.402 -18.577 1.00 91.69 448 LYS A O 1
ATOM 3593 N N . ALA A 1 449 ? 32.752 -11.459 -19.123 1.00 92.06 449 ALA A N 1
ATOM 3594 C CA . ALA A 1 449 ? 31.740 -11.521 -18.066 1.00 92.06 449 ALA A CA 1
ATOM 3595 C C . ALA A 1 449 ? 30.729 -12.651 -18.315 1.00 92.06 449 ALA A C 1
ATOM 3597 O O . ALA A 1 449 ? 30.389 -13.394 -17.393 1.00 92.06 449 ALA A O 1
ATOM 3598 N N . MET A 1 450 ? 30.273 -12.809 -19.560 1.00 94.31 450 MET A N 1
ATOM 3599 C CA . MET A 1 450 ? 29.331 -13.862 -19.943 1.00 94.31 450 MET A CA 1
ATOM 3600 C C . MET A 1 450 ? 29.977 -15.244 -19.889 1.00 94.31 450 MET A C 1
ATOM 3602 O O . MET A 1 450 ? 29.394 -16.153 -19.300 1.00 94.31 450 MET A O 1
ATOM 3606 N N . ASP A 1 451 ? 31.209 -15.389 -20.384 1.00 92.75 451 ASP A N 1
ATOM 3607 C CA . ASP A 1 451 ? 31.981 -16.632 -20.279 1.00 92.75 451 ASP A CA 1
ATOM 3608 C C . ASP A 1 451 ? 32.154 -17.078 -18.822 1.00 92.75 451 ASP A C 1
ATOM 3610 O O . ASP A 1 451 ? 32.091 -18.270 -18.506 1.00 92.75 451 ASP A O 1
ATOM 3614 N N . PHE A 1 452 ? 32.374 -16.122 -17.913 1.00 94.56 452 PHE A N 1
ATOM 3615 C CA . PHE A 1 452 ? 32.436 -16.389 -16.481 1.00 94.56 452 PHE A CA 1
ATOM 3616 C C . PHE A 1 452 ? 31.088 -16.885 -15.936 1.00 94.56 452 PHE A C 1
ATOM 3618 O O . PHE A 1 452 ? 31.052 -17.891 -15.224 1.00 94.56 452 PHE A O 1
ATOM 3625 N N . LEU A 1 453 ? 29.980 -16.221 -16.278 1.00 95.00 453 LEU A N 1
ATOM 3626 C CA . LEU A 1 453 ? 28.644 -16.582 -15.794 1.00 95.00 453 LEU A CA 1
ATOM 3627 C C . LEU A 1 453 ? 28.177 -17.946 -16.301 1.00 95.00 453 LEU A C 1
ATOM 3629 O O . LEU A 1 453 ? 27.684 -18.741 -15.501 1.00 95.00 453 LEU A O 1
ATOM 3633 N N . VAL A 1 454 ? 28.384 -18.248 -17.586 1.00 94.25 454 VAL A N 1
ATOM 3634 C CA . VAL A 1 454 ? 28.006 -19.538 -18.191 1.00 94.25 454 VAL A CA 1
ATOM 3635 C C . VAL A 1 454 ? 28.687 -20.708 -17.477 1.00 94.25 454 VAL A C 1
ATOM 3637 O O . VAL A 1 454 ? 28.082 -21.757 -17.287 1.00 94.25 454 VAL A O 1
ATOM 3640 N N . LYS A 1 455 ? 29.920 -20.518 -16.988 1.00 93.62 455 LYS A N 1
ATOM 3641 C CA . LYS A 1 455 ? 30.647 -21.530 -16.200 1.00 93.62 455 LYS A CA 1
ATOM 3642 C C . LYS A 1 455 ? 30.152 -21.672 -14.757 1.00 93.62 455 LYS A C 1
ATOM 3644 O O . LYS A 1 455 ? 30.480 -22.660 -14.103 1.00 93.62 455 LYS A O 1
ATOM 3649 N N . LYS A 1 456 ? 29.456 -20.670 -14.212 1.00 94.38 456 LYS A N 1
ATOM 3650 C CA . LYS A 1 456 ? 29.066 -20.603 -12.791 1.00 94.38 456 LYS A CA 1
ATOM 3651 C C . LYS A 1 456 ? 27.584 -20.862 -12.545 1.00 94.38 456 LYS A C 1
ATOM 3653 O O . LYS A 1 456 ? 27.237 -21.244 -11.426 1.00 94.38 456 LYS A O 1
ATOM 3658 N N . LEU A 1 457 ? 26.730 -20.637 -13.538 1.00 92.00 457 LEU A N 1
ATOM 3659 C CA . LEU A 1 457 ? 25.291 -20.847 -13.435 1.00 92.00 457 LEU A CA 1
ATOM 3660 C C . LEU A 1 457 ? 24.912 -22.253 -13.926 1.00 92.00 457 LEU A C 1
ATOM 3662 O O . LEU A 1 457 ? 25.302 -22.640 -15.027 1.00 92.00 457 LEU A O 1
ATOM 3666 N N . PRO A 1 458 ? 24.160 -23.031 -13.131 1.00 86.12 458 PRO A N 1
ATOM 3667 C CA . PRO A 1 458 ? 23.659 -24.329 -13.563 1.00 86.12 458 PRO A CA 1
ATOM 3668 C C . PRO A 1 458 ? 22.432 -24.179 -14.477 1.00 86.12 458 PRO A C 1
ATOM 3670 O O . PRO A 1 458 ? 21.720 -23.181 -14.407 1.00 86.12 458 PRO A O 1
ATOM 3673 N N . ASN A 1 459 ? 22.141 -25.215 -15.271 1.00 83.81 459 ASN A N 1
ATOM 3674 C CA . ASN A 1 459 ? 20.872 -25.389 -15.999 1.00 83.81 459 ASN A CA 1
ATOM 3675 C C . ASN A 1 459 ? 20.499 -24.263 -16.983 1.00 83.81 459 ASN A C 1
ATOM 3677 O O . ASN A 1 459 ? 19.321 -23.962 -17.164 1.00 83.81 459 ASN A O 1
ATOM 3681 N N . LEU A 1 460 ? 21.487 -23.654 -17.644 1.00 89.81 460 LEU A N 1
ATOM 3682 C CA . LEU A 1 460 ? 21.222 -22.671 -18.695 1.00 89.81 460 LEU A CA 1
ATOM 3683 C C . LEU A 1 460 ? 20.572 -23.322 -19.922 1.00 89.81 460 LEU A C 1
ATOM 3685 O O . LEU A 1 460 ? 20.982 -24.400 -20.365 1.00 89.81 460 LEU A O 1
ATOM 3689 N N . TYR A 1 461 ? 19.597 -22.627 -20.507 1.00 86.94 461 TYR A N 1
ATOM 3690 C CA . TYR A 1 461 ? 18.939 -23.040 -21.745 1.00 86.94 461 TYR A CA 1
ATOM 3691 C C . TYR A 1 461 ? 19.965 -23.257 -22.870 1.00 86.94 461 TYR A C 1
ATOM 3693 O O . TYR A 1 461 ? 20.846 -22.421 -23.086 1.00 86.94 461 TYR A O 1
ATOM 3701 N N . GLU A 1 462 ? 19.882 -24.408 -23.547 1.00 89.06 462 GLU A N 1
ATOM 3702 C CA . GLU A 1 462 ? 20.859 -24.868 -24.552 1.00 89.06 462 GLU A CA 1
ATOM 3703 C C . GLU A 1 462 ? 22.332 -24.729 -24.107 1.00 89.06 462 GLU A C 1
ATOM 3705 O O . GLU A 1 462 ? 23.205 -24.339 -24.885 1.00 89.06 462 GLU A O 1
ATOM 3710 N N . GLY A 1 463 ? 22.625 -24.987 -22.826 1.00 86.81 463 GLY A N 1
ATOM 3711 C CA . GLY A 1 463 ? 23.987 -24.893 -22.289 1.00 86.81 463 GLY A CA 1
ATOM 3712 C C . GLY A 1 463 ? 24.563 -23.472 -22.298 1.00 86.81 463 GLY A C 1
ATOM 3713 O O . GLY A 1 463 ? 25.778 -23.304 -22.246 1.00 86.81 463 GLY A O 1
ATOM 3714 N N . GLY A 1 464 ? 23.709 -22.448 -22.390 1.00 90.50 464 GLY A N 1
ATOM 3715 C CA . GLY A 1 464 ? 24.111 -21.043 -22.411 1.00 90.50 464 GLY A CA 1
ATOM 3716 C C . GLY A 1 464 ? 24.441 -20.490 -23.800 1.00 90.50 464 GLY A C 1
ATOM 3717 O O . GLY A 1 464 ? 24.861 -19.339 -23.903 1.00 90.50 464 GLY A O 1
ATOM 3718 N N . LYS A 1 465 ? 24.205 -21.249 -24.880 1.00 88.88 465 LYS A N 1
ATOM 3719 C CA . LYS A 1 465 ? 24.463 -20.814 -26.268 1.00 88.88 465 LYS A CA 1
ATOM 3720 C C . LYS A 1 465 ? 23.799 -19.478 -26.630 1.00 88.88 465 LYS A C 1
ATOM 3722 O O . LYS A 1 465 ? 24.356 -18.699 -27.397 1.00 88.88 465 LYS A O 1
ATOM 3727 N N . HIS A 1 466 ? 22.621 -19.218 -26.066 1.00 90.06 466 HIS A N 1
ATOM 3728 C CA . HIS A 1 466 ? 21.831 -18.005 -26.296 1.00 90.06 466 HIS A CA 1
ATOM 3729 C C . HIS A 1 466 ? 21.836 -17.043 -25.100 1.00 90.06 466 HIS A C 1
ATOM 3731 O O . HIS A 1 466 ? 21.056 -16.094 -25.064 1.00 90.06 466 HIS A O 1
ATOM 3737 N N . PHE A 1 467 ? 22.711 -17.273 -24.116 1.00 94.06 467 PHE A N 1
ATOM 3738 C CA . PHE A 1 467 ? 22.698 -16.537 -22.854 1.00 94.06 467 PHE A CA 1
ATOM 3739 C C . PHE A 1 467 ? 23.070 -15.062 -23.027 1.00 94.06 467 PHE A C 1
ATOM 3741 O O . PHE A 1 467 ? 22.539 -14.213 -22.321 1.00 94.06 467 PHE A O 1
ATOM 3748 N N . GLN A 1 468 ? 23.936 -14.738 -23.989 1.00 94.06 468 GLN A N 1
ATOM 3749 C CA . GLN A 1 468 ? 24.313 -13.362 -24.300 1.00 94.06 468 GLN A CA 1
ATOM 3750 C C . GLN A 1 468 ? 23.493 -12.816 -25.471 1.00 94.06 468 GLN A C 1
ATOM 3752 O O . GLN A 1 468 ? 23.501 -13.370 -26.570 1.00 94.06 468 GLN A O 1
ATOM 3757 N N . VAL A 1 469 ? 22.869 -11.659 -25.261 1.00 93.81 469 VAL A N 1
ATOM 3758 C CA . VAL A 1 469 ? 22.227 -10.865 -26.313 1.00 93.81 469 VAL A CA 1
ATOM 3759 C C . VAL A 1 469 ? 22.969 -9.538 -26.446 1.00 93.81 469 VAL A C 1
ATOM 3761 O O . VAL A 1 469 ? 23.251 -8.850 -25.465 1.00 93.81 469 VAL A O 1
ATOM 3764 N N . ARG A 1 470 ? 23.322 -9.155 -27.673 1.00 90.81 470 ARG A N 1
ATOM 3765 C CA . ARG A 1 470 ? 23.952 -7.856 -27.932 1.00 90.81 470 ARG A CA 1
ATOM 3766 C C . ARG A 1 470 ? 22.889 -6.768 -28.018 1.00 90.81 470 ARG A C 1
ATOM 3768 O O . ARG A 1 470 ? 21.852 -6.949 -28.652 1.00 90.81 470 ARG A O 1
ATOM 3775 N N . CYS A 1 471 ? 23.160 -5.615 -27.418 1.00 90.50 471 CYS A N 1
ATOM 3776 C CA . CYS A 1 471 ? 22.259 -4.473 -27.463 1.00 90.50 471 CYS A CA 1
ATOM 3777 C C . CYS A 1 471 ? 22.075 -3.965 -28.902 1.00 90.50 471 CYS A C 1
ATOM 3779 O O . CYS A 1 471 ? 23.000 -3.413 -29.505 1.00 90.50 471 CYS A O 1
ATOM 3781 N N . MET A 1 472 ? 20.854 -4.087 -29.429 1.00 88.19 472 MET A N 1
ATOM 3782 C CA . MET A 1 472 ? 20.510 -3.634 -30.781 1.00 88.19 472 MET A CA 1
ATOM 3783 C C . MET A 1 472 ? 20.742 -2.130 -30.966 1.00 88.19 472 MET A C 1
ATOM 3785 O O . MET A 1 472 ? 21.291 -1.711 -31.980 1.00 88.19 472 MET A O 1
ATOM 3789 N N . ALA A 1 473 ? 20.396 -1.306 -29.970 1.00 82.75 473 ALA A N 1
ATOM 3790 C CA . ALA A 1 473 ? 20.625 0.139 -30.039 1.00 82.75 473 ALA A CA 1
ATOM 3791 C C . ALA A 1 473 ? 22.119 0.481 -30.168 1.00 82.75 473 ALA A C 1
ATOM 3793 O O . ALA A 1 473 ? 22.486 1.417 -30.880 1.00 82.75 473 ALA A O 1
ATOM 3794 N N . HIS A 1 474 ? 22.989 -0.304 -29.525 1.00 81.88 474 HIS A N 1
ATOM 3795 C CA . HIS A 1 474 ? 24.432 -0.151 -29.660 1.00 81.88 474 HIS A CA 1
ATOM 3796 C C . HIS A 1 474 ? 24.925 -0.628 -31.033 1.00 81.88 474 HIS A C 1
ATOM 3798 O O . HIS A 1 474 ? 25.734 0.057 -31.649 1.00 81.88 474 HIS A O 1
ATOM 3804 N N . ILE A 1 475 ? 24.412 -1.751 -31.549 1.00 86.94 475 ILE A N 1
ATOM 3805 C CA . ILE A 1 475 ? 24.729 -2.229 -32.907 1.00 86.94 475 ILE A CA 1
ATOM 3806 C C . ILE A 1 475 ? 24.348 -1.176 -33.953 1.00 86.94 475 ILE A C 1
ATOM 3808 O O . ILE A 1 475 ? 25.175 -0.824 -34.788 1.00 86.94 475 ILE A O 1
ATOM 3812 N N . LEU A 1 476 ? 23.138 -0.615 -33.869 1.00 83.69 476 LEU A N 1
ATOM 3813 C CA . LEU A 1 476 ? 22.698 0.470 -34.748 1.00 83.69 476 LEU A CA 1
ATOM 3814 C C . LEU A 1 476 ? 23.629 1.683 -34.651 1.00 83.69 476 LEU A C 1
ATOM 3816 O O . LEU A 1 476 ? 24.018 2.238 -35.674 1.00 83.69 476 LEU A O 1
ATOM 3820 N N . ASN A 1 477 ? 24.056 2.055 -33.441 1.00 82.44 477 ASN A N 1
ATOM 3821 C CA . ASN A 1 477 ? 25.041 3.119 -33.250 1.00 82.44 477 ASN A CA 1
ATOM 3822 C C . ASN A 1 477 ? 26.386 2.810 -33.918 1.00 82.44 477 ASN A C 1
ATOM 3824 O O . ASN A 1 477 ? 26.978 3.701 -34.520 1.00 82.44 477 ASN A O 1
ATOM 3828 N N . LEU A 1 478 ? 26.862 1.565 -33.858 1.00 84.88 478 LEU A N 1
ATOM 3829 C CA . LEU A 1 478 ? 28.084 1.154 -34.552 1.00 84.88 478 LEU A CA 1
ATOM 3830 C C . LEU A 1 478 ? 27.926 1.223 -36.076 1.00 84.88 478 LEU A C 1
ATOM 3832 O O . LEU A 1 478 ? 28.824 1.742 -36.732 1.00 84.88 478 LEU A O 1
ATOM 3836 N N . ILE A 1 479 ? 26.790 0.776 -36.623 1.00 86.06 479 ILE A N 1
ATOM 3837 C CA . ILE A 1 479 ? 26.491 0.850 -38.064 1.00 86.06 479 ILE A CA 1
ATOM 3838 C C . ILE A 1 479 ? 26.469 2.308 -38.534 1.00 86.06 479 ILE A C 1
ATOM 3840 O O . ILE A 1 479 ? 27.144 2.653 -39.502 1.00 86.06 479 ILE A O 1
ATOM 3844 N N . VAL A 1 480 ? 25.739 3.178 -37.827 1.00 82.56 480 VAL A N 1
ATOM 3845 C CA . VAL A 1 480 ? 25.659 4.610 -38.156 1.00 82.56 480 VAL A CA 1
ATOM 3846 C C . VAL A 1 480 ? 27.043 5.249 -38.088 1.00 82.56 480 VAL A C 1
ATOM 3848 O O . VAL A 1 480 ? 27.449 5.930 -39.026 1.00 82.56 480 VAL A O 1
ATOM 3851 N N . LYS A 1 481 ? 27.806 4.995 -37.019 1.00 79.06 481 LYS A N 1
ATOM 3852 C CA . LYS A 1 481 ? 29.172 5.516 -36.887 1.00 79.06 481 LYS A CA 1
ATOM 3853 C C . LYS A 1 481 ? 30.098 5.037 -37.992 1.00 79.06 481 LYS A C 1
ATOM 3855 O O . LYS A 1 481 ? 30.923 5.821 -38.446 1.00 79.06 481 LYS A O 1
ATOM 3860 N N . ASP A 1 482 ? 29.998 3.774 -38.396 1.00 84.38 482 ASP A N 1
ATOM 3861 C CA . ASP A 1 482 ? 30.810 3.245 -39.486 1.00 84.38 482 ASP A CA 1
ATOM 3862 C C . ASP A 1 482 ? 30.448 3.907 -40.820 1.00 84.38 482 ASP A C 1
ATOM 3864 O O . ASP A 1 482 ? 31.337 4.375 -41.526 1.00 84.38 482 ASP A O 1
ATOM 3868 N N . GLY A 1 483 ? 29.152 4.085 -41.097 1.00 82.56 483 GLY A N 1
ATOM 3869 C CA . GLY A 1 483 ? 28.667 4.836 -42.257 1.00 82.56 483 GLY A CA 1
ATOM 3870 C C . GLY A 1 483 ? 29.154 6.292 -42.287 1.00 82.56 483 GLY A C 1
ATOM 3871 O O . GLY A 1 483 ? 29.597 6.782 -43.326 1.00 82.56 483 GLY A O 1
ATOM 3872 N N . LEU A 1 484 ? 29.154 6.979 -41.140 1.00 78.06 484 LEU A N 1
ATOM 3873 C CA . LEU A 1 484 ? 29.612 8.372 -41.041 1.00 78.06 484 LEU A CA 1
ATOM 3874 C C . LEU A 1 484 ? 31.113 8.545 -41.324 1.00 78.06 484 LEU A C 1
ATOM 3876 O O . LEU A 1 484 ? 31.516 9.630 -41.748 1.00 78.06 484 LEU A O 1
ATOM 3880 N N . LYS A 1 485 ? 31.943 7.499 -41.180 1.00 78.94 485 LYS A N 1
ATOM 3881 C CA . LYS A 1 485 ? 33.371 7.564 -41.553 1.00 78.94 485 LYS A CA 1
ATOM 3882 C C . LYS A 1 485 ? 33.572 7.878 -43.037 1.00 78.94 485 LYS A C 1
ATOM 3884 O O . LYS A 1 485 ? 34.578 8.485 -43.391 1.00 78.94 485 LYS A O 1
ATOM 3889 N N . TYR A 1 486 ? 32.625 7.511 -43.902 1.00 77.25 486 TYR A N 1
ATOM 3890 C CA . TYR A 1 486 ? 32.719 7.758 -45.344 1.00 77.25 486 TYR A CA 1
ATOM 3891 C C . TYR A 1 486 ? 32.337 9.196 -45.743 1.00 77.25 486 TYR A C 1
ATOM 3893 O O . TYR A 1 486 ? 32.692 9.637 -46.832 1.00 77.25 486 TYR A O 1
ATOM 3901 N N . GLN A 1 487 ? 31.677 9.961 -44.860 1.00 68.94 487 GLN A N 1
ATOM 3902 C CA . GLN A 1 487 ? 31.355 11.388 -45.046 1.00 68.94 487 GLN A CA 1
ATOM 3903 C C . GLN A 1 487 ? 32.077 12.292 -44.028 1.00 68.94 487 GLN A C 1
ATOM 3905 O O . GLN A 1 487 ? 31.568 13.340 -43.621 1.00 68.94 487 GLN A O 1
ATOM 3910 N N . ASN A 1 488 ? 33.287 11.894 -43.621 1.00 71.50 488 ASN A N 1
ATOM 3911 C CA . ASN A 1 488 ? 33.982 12.447 -42.456 1.00 71.50 488 ASN A CA 1
ATOM 3912 C C . ASN A 1 488 ? 34.148 13.981 -42.482 1.00 71.50 488 ASN A C 1
ATOM 3914 O O . ASN A 1 488 ? 34.002 14.634 -41.455 1.00 71.50 488 ASN A O 1
ATOM 3918 N N . TYR A 1 489 ? 34.384 14.588 -43.653 1.00 81.31 489 TYR A N 1
ATOM 3919 C CA . TYR A 1 489 ? 34.618 16.035 -43.749 1.00 81.31 489 TYR A CA 1
ATOM 3920 C C . TYR A 1 489 ? 33.426 16.876 -43.261 1.00 81.31 489 TYR A C 1
ATOM 3922 O O . TYR A 1 489 ? 33.583 17.731 -42.388 1.00 81.31 489 TYR A O 1
ATOM 3930 N N . HIS A 1 490 ? 32.224 16.624 -43.788 1.00 78.19 490 HIS A N 1
ATOM 3931 C CA . HIS A 1 490 ? 31.034 17.407 -43.438 1.00 78.19 490 HIS A CA 1
ATOM 3932 C C . HIS A 1 490 ? 30.617 17.179 -41.981 1.00 78.19 490 HIS A C 1
ATOM 3934 O O . HIS A 1 490 ? 30.282 18.132 -41.273 1.00 78.19 490 HIS A O 1
ATOM 3940 N N . VAL A 1 491 ? 30.715 15.929 -41.520 1.00 76.81 491 VAL A N 1
ATOM 3941 C CA . VAL A 1 491 ? 30.443 15.543 -40.130 1.00 76.81 491 VAL A CA 1
ATOM 3942 C C . VAL A 1 491 ? 31.394 16.271 -39.175 1.00 76.81 491 VAL A C 1
ATOM 3944 O O . VAL A 1 491 ? 30.941 16.902 -38.220 1.00 76.81 491 VAL A O 1
ATOM 3947 N N . GLU A 1 492 ? 32.700 16.274 -39.455 1.00 79.44 492 GLU A N 1
ATOM 3948 C CA . GLU A 1 492 ? 33.689 16.981 -38.637 1.00 79.44 492 GLU A CA 1
ATOM 3949 C C . GLU A 1 492 ? 33.457 18.496 -38.603 1.00 79.44 492 GLU A C 1
ATOM 3951 O O . GLU A 1 492 ? 33.608 19.120 -37.549 1.00 79.44 492 GLU A O 1
ATOM 3956 N N . CYS A 1 493 ? 33.114 19.110 -39.739 1.00 81.94 493 CYS A N 1
ATOM 3957 C CA . CYS A 1 493 ? 32.816 20.541 -39.815 1.00 81.94 493 CYS A CA 1
ATOM 3958 C C . CYS A 1 493 ? 31.643 20.913 -38.904 1.00 81.94 493 CYS A C 1
ATOM 3960 O O . CYS A 1 493 ? 31.743 21.861 -38.119 1.00 81.94 493 CYS A O 1
ATOM 3962 N N . ILE A 1 494 ? 30.565 20.129 -38.956 1.00 79.44 494 ILE A N 1
ATOM 3963 C CA . ILE A 1 494 ? 29.387 20.313 -38.108 1.00 79.44 494 ILE A CA 1
ATOM 3964 C C . ILE A 1 494 ? 29.740 20.104 -36.638 1.00 79.44 494 ILE A C 1
ATOM 3966 O O . ILE A 1 494 ? 29.458 20.973 -35.815 1.00 79.44 494 ILE A O 1
ATOM 3970 N N . GLN A 1 495 ? 30.439 19.023 -36.293 1.00 77.44 495 GLN A N 1
ATOM 3971 C CA . GLN A 1 495 ? 30.857 18.766 -34.914 1.00 77.44 495 GLN A CA 1
ATOM 3972 C C . GLN A 1 495 ? 31.734 19.897 -34.354 1.00 77.44 495 GLN A C 1
ATOM 3974 O O . GLN A 1 495 ? 31.545 20.317 -33.208 1.00 77.44 495 GLN A O 1
ATOM 3979 N N . LYS A 1 496 ? 32.664 20.437 -35.154 1.00 83.38 496 LYS A N 1
ATOM 3980 C CA . LYS A 1 496 ? 33.497 21.595 -34.781 1.00 83.38 496 LYS A CA 1
ATOM 3981 C C . LYS A 1 496 ? 32.641 22.847 -34.567 1.00 83.38 496 LYS A C 1
ATOM 3983 O O . LYS A 1 496 ? 32.839 23.541 -33.567 1.00 83.38 496 LYS A O 1
ATOM 3988 N N . ALA A 1 497 ? 31.670 23.112 -35.441 1.00 84.62 497 ALA A N 1
ATOM 3989 C CA . ALA A 1 497 ? 30.752 24.244 -35.315 1.00 84.62 497 ALA A CA 1
ATOM 3990 C C . ALA A 1 497 ? 29.860 24.131 -34.067 1.00 84.62 497 ALA A C 1
ATOM 3992 O O . ALA A 1 497 ? 29.783 25.070 -33.273 1.00 84.62 497 ALA A O 1
ATOM 3993 N N . VAL A 1 498 ? 29.253 22.964 -33.830 1.00 84.19 498 VAL A N 1
ATOM 3994 C CA . VAL A 1 498 ? 28.420 22.706 -32.647 1.00 84.19 498 VAL A CA 1
ATOM 3995 C C . VAL A 1 498 ? 29.238 22.831 -31.367 1.00 84.19 498 VAL A C 1
ATOM 3997 O O . VAL A 1 498 ? 28.809 23.505 -30.427 1.00 84.19 498 VAL A O 1
ATOM 4000 N N . ARG A 1 499 ? 30.449 22.256 -31.338 1.00 84.44 499 ARG A N 1
ATOM 4001 C CA . ARG A 1 499 ? 31.377 22.416 -30.212 1.00 84.44 499 ARG A CA 1
ATOM 4002 C C . ARG A 1 499 ? 31.676 23.895 -29.983 1.00 84.44 499 ARG A C 1
ATOM 4004 O O . ARG A 1 499 ? 31.550 24.356 -28.854 1.00 84.44 499 ARG A O 1
ATOM 4011 N N . TYR A 1 500 ? 31.981 24.657 -31.036 1.00 86.44 500 TYR A N 1
ATOM 4012 C CA . TYR A 1 500 ? 32.240 26.094 -30.934 1.00 86.44 500 TYR A CA 1
ATOM 4013 C C . TYR A 1 500 ? 31.059 26.877 -30.347 1.00 86.44 500 TYR A C 1
ATOM 4015 O O . TYR A 1 500 ? 31.274 27.723 -29.472 1.00 86.44 500 TYR A O 1
ATOM 4023 N N . ILE A 1 501 ? 29.833 26.592 -30.798 1.00 87.00 501 ILE A N 1
ATOM 4024 C CA . ILE A 1 501 ? 28.603 27.250 -30.331 1.00 87.00 501 ILE A CA 1
ATOM 4025 C C . ILE A 1 501 ? 28.352 26.934 -28.855 1.00 87.00 501 ILE A C 1
ATOM 4027 O O . ILE A 1 501 ? 28.018 27.832 -28.085 1.00 87.00 501 ILE A O 1
ATOM 4031 N N . ARG A 1 502 ? 28.554 25.677 -28.444 1.00 83.19 502 ARG A N 1
ATOM 4032 C CA . ARG A 1 502 ? 28.293 25.211 -27.074 1.00 83.19 502 ARG A CA 1
ATOM 4033 C C . ARG A 1 502 ? 29.372 25.600 -26.057 1.00 83.19 502 ARG A C 1
ATOM 4035 O O . ARG A 1 502 ? 29.147 25.417 -24.867 1.00 83.19 502 ARG A O 1
ATOM 4042 N N . LEU A 1 503 ? 30.505 26.161 -26.491 1.00 86.69 503 LEU A N 1
ATOM 4043 C CA . LEU A 1 503 ? 31.604 26.558 -25.597 1.00 86.69 503 LEU A CA 1
ATOM 4044 C C . LEU A 1 503 ? 31.241 27.677 -24.607 1.00 86.69 503 LEU A C 1
ATOM 4046 O O . LEU A 1 503 ? 31.907 27.791 -23.583 1.00 86.69 503 LEU A O 1
ATOM 4050 N N . SER A 1 504 ? 30.238 28.523 -24.884 1.00 88.75 504 SER A N 1
ATOM 4051 C CA . SER A 1 504 ? 29.798 29.527 -23.905 1.00 88.75 504 SER A CA 1
ATOM 4052 C C . SER A 1 504 ? 28.318 29.910 -24.032 1.00 88.75 504 SER A C 1
ATOM 4054 O O . SER A 1 504 ? 27.759 29.875 -25.135 1.00 88.75 504 SER A O 1
ATOM 4056 N N . PRO A 1 505 ? 27.681 30.370 -22.935 1.00 86.50 505 PRO A N 1
ATOM 4057 C CA . PRO A 1 505 ? 26.304 30.865 -22.970 1.00 86.50 505 PRO A CA 1
ATOM 4058 C C . PRO A 1 505 ? 26.097 32.024 -23.956 1.00 86.50 505 PRO A C 1
ATOM 4060 O O . PRO A 1 505 ? 25.063 32.089 -24.621 1.00 86.50 505 PRO A O 1
ATOM 4063 N N . GLN A 1 506 ? 27.086 32.917 -24.114 1.00 92.44 506 GLN A N 1
ATOM 4064 C CA . GLN A 1 506 ? 26.969 34.035 -25.060 1.00 92.44 506 GLN A CA 1
ATOM 4065 C C . GLN A 1 506 ? 26.892 33.545 -26.512 1.00 92.44 506 GLN A C 1
ATOM 4067 O O . GLN A 1 506 ? 26.121 34.088 -27.305 1.00 92.44 506 GLN A O 1
ATOM 4072 N N . ARG A 1 507 ? 27.661 32.506 -26.868 1.00 90.00 507 ARG A N 1
ATOM 4073 C CA . ARG A 1 507 ? 27.653 31.922 -28.218 1.00 90.00 507 ARG A CA 1
ATOM 4074 C C . ARG A 1 507 ? 26.343 31.202 -28.513 1.00 90.00 507 ARG A C 1
ATOM 4076 O O . ARG A 1 507 ? 25.785 31.402 -29.589 1.00 90.00 507 ARG A O 1
ATOM 4083 N N . ILE A 1 508 ? 25.809 30.465 -27.537 1.00 87.50 508 ILE A N 1
ATOM 4084 C CA . ILE A 1 508 ? 24.474 29.854 -27.615 1.00 87.50 508 ILE A CA 1
ATOM 4085 C C . ILE A 1 508 ? 23.403 30.923 -27.864 1.00 87.50 508 ILE A C 1
ATOM 4087 O O . ILE A 1 508 ? 22.578 30.762 -28.761 1.00 87.50 508 ILE A O 1
ATOM 4091 N N . ASN A 1 509 ? 23.427 32.031 -27.118 1.00 87.88 509 ASN A N 1
ATOM 4092 C CA . ASN A 1 509 ? 22.446 33.108 -27.274 1.00 87.88 509 ASN A CA 1
ATOM 4093 C C . ASN A 1 509 ? 22.569 33.815 -28.630 1.00 87.88 509 ASN A C 1
ATOM 4095 O O . ASN A 1 509 ? 21.555 34.085 -29.274 1.00 87.88 509 ASN A O 1
ATOM 4099 N N . LYS A 1 510 ? 23.799 34.060 -29.102 1.00 90.00 510 LYS A N 1
ATOM 4100 C CA . LYS A 1 510 ? 24.044 34.628 -30.436 1.00 90.00 510 LYS A CA 1
ATOM 4101 C C . LYS A 1 510 ? 23.517 33.709 -31.541 1.00 90.00 510 LYS A C 1
ATOM 4103 O O . LYS A 1 510 ? 22.889 34.191 -32.478 1.00 90.00 510 LYS A O 1
ATOM 4108 N N . PHE A 1 511 ? 23.713 32.399 -31.399 1.00 86.69 511 PHE A N 1
ATOM 4109 C CA . PHE A 1 511 ? 23.190 31.407 -32.336 1.00 86.69 511 PHE A CA 1
ATOM 4110 C C . PHE A 1 511 ? 21.656 31.333 -32.306 1.00 86.69 511 PHE A C 1
ATOM 4112 O O . PHE A 1 511 ? 21.031 31.396 -33.357 1.00 86.69 511 PHE A O 1
ATOM 4119 N N . LYS A 1 512 ? 21.028 31.314 -31.120 1.00 85.62 512 LYS A N 1
ATOM 4120 C CA . LYS A 1 512 ? 19.558 31.374 -30.979 1.00 85.62 512 LYS A CA 1
ATOM 4121 C C . LYS A 1 512 ? 18.958 32.619 -31.635 1.00 85.62 512 LYS A C 1
ATOM 4123 O O . LYS A 1 512 ? 17.907 32.527 -32.263 1.00 85.62 512 LYS A O 1
ATOM 4128 N N . LYS A 1 513 ? 19.624 33.774 -31.511 1.00 86.75 513 LYS A N 1
ATOM 4129 C CA . LYS A 1 513 ? 19.209 35.005 -32.195 1.00 86.75 513 LYS A CA 1
ATOM 4130 C C . LYS A 1 513 ? 19.293 34.847 -33.715 1.00 86.75 513 LYS A C 1
ATOM 4132 O O . LYS A 1 513 ? 18.303 35.093 -34.386 1.00 86.75 513 LYS A O 1
ATOM 4137 N N . ALA A 1 514 ? 20.416 34.346 -34.232 1.00 85.19 514 ALA A N 1
ATOM 4138 C CA . ALA A 1 514 ? 20.582 34.091 -35.664 1.00 85.19 514 ALA A CA 1
ATOM 4139 C C . ALA A 1 514 ? 19.542 33.096 -36.215 1.00 85.19 514 ALA A C 1
ATOM 4141 O O . ALA A 1 514 ? 19.010 33.301 -37.300 1.00 85.19 514 ALA A O 1
ATOM 4142 N N . MET A 1 515 ? 19.189 32.055 -35.451 1.00 83.12 515 MET A N 1
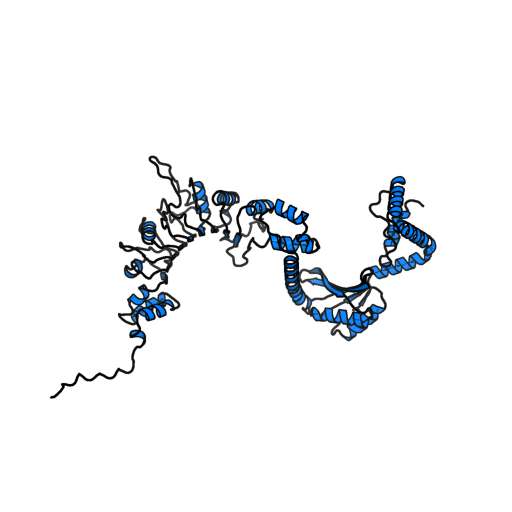ATOM 4143 C CA . MET A 1 515 ? 18.099 31.141 -35.810 1.00 83.12 515 MET A CA 1
ATOM 4144 C C . MET A 1 515 ? 16.762 31.882 -35.933 1.00 83.12 515 MET A C 1
ATOM 4146 O O . MET A 1 515 ? 16.053 31.707 -36.921 1.00 83.12 515 MET A O 1
ATOM 4150 N N . LYS A 1 516 ? 16.438 32.747 -34.963 1.00 83.31 516 LYS A N 1
ATOM 4151 C CA . LYS A 1 516 ? 15.210 33.552 -34.987 1.00 83.31 516 LYS A CA 1
ATOM 4152 C C . LYS A 1 516 ? 15.175 34.499 -36.191 1.00 83.31 516 LYS A C 1
ATOM 4154 O O . LYS A 1 516 ? 14.148 34.568 -36.859 1.00 83.31 516 LYS A O 1
ATOM 4159 N N . ASP A 1 517 ? 16.289 35.166 -36.485 1.00 84.00 517 ASP A N 1
ATOM 4160 C CA . ASP A 1 517 ? 16.421 36.095 -37.616 1.00 84.00 517 ASP A CA 1
ATOM 4161 C C . ASP A 1 517 ? 16.275 35.370 -38.972 1.00 84.00 517 ASP A C 1
ATOM 4163 O O . ASP A 1 517 ? 15.756 35.935 -39.932 1.00 84.00 517 ASP A O 1
ATOM 4167 N N . CYS A 1 518 ? 16.652 34.089 -39.041 1.00 81.00 518 CYS A N 1
ATOM 4168 C CA . CYS A 1 518 ? 16.453 33.221 -40.207 1.00 81.00 518 CYS A CA 1
ATOM 4169 C C . CYS A 1 518 ? 15.059 32.561 -40.280 1.00 81.00 518 CYS A C 1
ATOM 4171 O O . CYS A 1 518 ? 14.827 31.757 -41.182 1.00 81.00 518 CYS A O 1
ATOM 4173 N N . GLY A 1 519 ? 14.140 32.857 -39.353 1.00 76.75 519 GLY A N 1
ATOM 4174 C CA . GLY A 1 519 ? 12.797 32.264 -39.322 1.00 76.75 519 GLY A CA 1
ATOM 4175 C C . GLY A 1 519 ? 12.749 30.818 -38.816 1.00 76.75 519 GLY A C 1
ATOM 4176 O O . GLY A 1 519 ? 11.757 30.123 -39.028 1.00 76.75 519 GLY A O 1
ATOM 4177 N N . LEU A 1 520 ? 13.800 30.346 -38.137 1.00 74.38 520 LEU A N 1
ATOM 4178 C CA . LEU A 1 520 ? 13.891 28.973 -37.650 1.00 74.38 520 LEU A CA 1
ATOM 4179 C C . LEU A 1 520 ? 13.210 28.796 -36.300 1.00 74.38 520 LEU A C 1
ATOM 4181 O O . LEU A 1 520 ? 13.734 29.202 -35.262 1.00 74.38 520 LEU A O 1
ATOM 4185 N N . GLN A 1 521 ? 12.068 28.114 -36.306 1.00 64.81 521 GLN A N 1
ATOM 4186 C CA . GLN A 1 521 ? 11.362 27.715 -35.092 1.00 64.81 521 GLN A CA 1
ATOM 4187 C C . GLN A 1 521 ? 11.473 26.203 -34.886 1.00 64.81 521 GLN A C 1
ATOM 4189 O O . GLN A 1 521 ? 10.626 25.431 -35.322 1.00 64.81 521 GLN A O 1
ATOM 4194 N N . THR A 1 522 ? 12.533 25.767 -34.204 1.00 66.44 522 THR A N 1
ATOM 4195 C CA . THR A 1 522 ? 12.685 24.371 -33.767 1.00 66.44 522 THR A CA 1
ATOM 4196 C C . THR A 1 522 ? 12.593 24.270 -32.249 1.00 66.44 522 THR A C 1
ATOM 4198 O O . THR A 1 522 ? 13.233 25.027 -31.519 1.00 66.44 522 THR A O 1
ATOM 4201 N N . LYS A 1 523 ? 11.815 23.292 -31.765 1.00 63.19 523 LYS A N 1
ATOM 4202 C CA . LYS A 1 523 ? 11.782 22.903 -30.344 1.00 63.19 523 LYS A CA 1
ATOM 4203 C C . LYS A 1 523 ? 13.048 22.141 -29.917 1.00 63.19 523 LYS A C 1
ATOM 4205 O O . LYS A 1 523 ? 13.332 22.060 -28.727 1.00 63.19 523 LYS A O 1
ATOM 4210 N N . LYS A 1 524 ? 13.807 21.579 -30.868 1.00 64.25 524 LYS A N 1
ATOM 4211 C CA . LYS A 1 524 ? 15.062 20.847 -30.627 1.00 64.25 524 LYS A CA 1
ATOM 4212 C C . LYS A 1 524 ? 16.262 21.760 -30.893 1.00 64.25 524 LYS A C 1
ATOM 4214 O O . LYS A 1 524 ? 16.322 22.413 -31.932 1.00 64.25 524 LYS A O 1
ATOM 4219 N N . PHE A 1 525 ? 17.205 21.804 -29.954 1.00 74.50 525 PHE A N 1
ATOM 4220 C CA . PHE A 1 525 ? 18.431 22.604 -30.041 1.00 74.50 525 PHE A CA 1
ATOM 4221 C C . PHE A 1 525 ? 19.656 21.691 -30.169 1.00 74.50 525 PHE A C 1
ATOM 4223 O O . PHE A 1 525 ? 19.571 20.519 -29.806 1.00 74.50 525 PHE A O 1
ATOM 4230 N N . LEU A 1 526 ? 20.778 22.235 -30.653 1.00 76.19 526 LEU A N 1
ATOM 4231 C CA . LEU A 1 526 ? 22.034 21.500 -30.848 1.00 76.19 526 LEU A CA 1
ATOM 4232 C C . LEU A 1 526 ? 22.386 20.694 -29.597 1.00 76.19 526 LEU A C 1
ATOM 4234 O O . LEU A 1 526 ? 22.570 21.290 -28.532 1.00 76.19 526 LEU A O 1
ATOM 4238 N N . CYS A 1 527 ? 22.481 19.370 -29.706 1.00 67.56 527 CYS A N 1
ATOM 4239 C CA . CYS A 1 527 ? 22.736 18.475 -28.575 1.00 67.56 527 CYS A CA 1
ATOM 4240 C C . CYS A 1 527 ? 24.230 18.208 -28.365 1.00 67.56 527 CYS A C 1
ATOM 4242 O O . CYS A 1 527 ? 24.636 17.942 -27.232 1.00 67.56 527 CYS A O 1
ATOM 4244 N N . GLY A 1 528 ? 25.045 18.397 -29.408 1.00 64.94 528 GLY A N 1
ATOM 4245 C CA . GLY A 1 528 ? 26.457 18.042 -29.394 1.00 64.94 528 GLY A CA 1
ATOM 4246 C C . GLY A 1 528 ? 26.670 16.541 -29.567 1.00 64.94 528 GLY A C 1
ATOM 4247 O O . GLY A 1 528 ? 25.792 15.725 -29.276 1.00 64.94 528 GLY A O 1
ATOM 4248 N N . ASP A 1 529 ? 27.866 16.187 -30.032 1.00 63.62 529 ASP A N 1
ATOM 4249 C CA . ASP A 1 529 ? 28.224 14.797 -30.288 1.00 63.62 529 ASP A CA 1
ATOM 4250 C C . ASP A 1 529 ? 28.201 13.985 -28.988 1.00 63.62 529 ASP A C 1
ATOM 4252 O O . ASP A 1 529 ? 28.933 14.276 -28.038 1.00 63.62 529 ASP A O 1
ATOM 4256 N N . THR A 1 530 ? 27.321 12.988 -28.939 1.00 64.56 530 THR A N 1
ATOM 4257 C CA . THR A 1 530 ? 27.196 12.066 -27.816 1.00 64.56 530 THR A CA 1
ATOM 4258 C C . THR A 1 530 ? 27.616 10.691 -28.319 1.00 64.56 530 THR A C 1
ATOM 4260 O O . THR A 1 530 ? 26.800 10.000 -28.923 1.00 64.56 530 THR A O 1
ATOM 4263 N N . PRO A 1 531 ? 28.857 10.238 -28.057 1.00 59.53 531 PRO A N 1
ATOM 4264 C CA . PRO A 1 531 ? 29.382 9.007 -28.650 1.00 59.53 531 PRO A CA 1
ATOM 4265 C C . PRO A 1 531 ? 28.526 7.762 -28.375 1.00 59.53 531 PRO A C 1
ATOM 4267 O O . PRO A 1 531 ? 28.597 6.777 -29.105 1.00 59.53 531 PRO A O 1
ATOM 4270 N N . THR A 1 532 ? 27.715 7.765 -27.324 1.00 58.25 532 THR A N 1
ATOM 4271 C CA . THR A 1 532 ? 26.847 6.643 -26.954 1.00 58.25 532 THR A CA 1
ATOM 4272 C C . THR A 1 532 ? 25.464 6.675 -27.616 1.00 58.25 532 THR A C 1
ATOM 4274 O O . THR A 1 532 ? 24.707 5.722 -27.450 1.00 58.25 532 THR A O 1
ATOM 4277 N N . ARG A 1 533 ? 25.114 7.716 -28.390 1.00 63.69 533 ARG A N 1
ATOM 4278 C CA . ARG A 1 533 ? 23.807 7.865 -29.053 1.00 63.69 533 ARG A CA 1
ATOM 4279 C C . ARG A 1 533 ? 23.965 8.080 -30.555 1.00 63.69 533 ARG A C 1
ATOM 4281 O O . ARG A 1 533 ? 24.645 8.994 -30.992 1.00 63.69 533 ARG A O 1
ATOM 4288 N N . TRP A 1 534 ? 23.253 7.282 -31.341 1.00 63.25 534 TRP A N 1
ATOM 4289 C CA . TRP A 1 534 ? 23.332 7.312 -32.804 1.00 63.25 534 TRP A CA 1
ATOM 4290 C C . TRP A 1 534 ? 22.648 8.532 -33.436 1.00 63.25 534 TRP A C 1
ATOM 4292 O O . TRP A 1 534 ? 23.004 8.948 -34.533 1.00 63.25 534 TRP A O 1
ATOM 4302 N N . ASN A 1 535 ? 21.679 9.129 -32.740 1.00 67.31 535 ASN A N 1
ATOM 4303 C CA . ASN A 1 535 ? 20.855 10.216 -33.266 1.00 67.31 535 ASN A CA 1
ATOM 4304 C C . ASN A 1 535 ? 21.387 11.625 -32.950 1.00 67.31 535 ASN A C 1
ATOM 4306 O O . ASN A 1 535 ? 20.798 12.598 -33.414 1.00 67.31 535 ASN A O 1
ATOM 4310 N N . SER A 1 536 ? 22.468 11.778 -32.170 1.00 67.56 536 SER A N 1
ATOM 4311 C CA . SER A 1 536 ? 22.991 13.114 -31.830 1.00 67.56 536 SER A CA 1
ATOM 4312 C C . SER A 1 536 ? 23.490 13.859 -33.063 1.00 67.56 536 SER A C 1
ATOM 4314 O O . SER A 1 536 ? 23.209 15.041 -33.236 1.00 67.56 536 SER A O 1
ATOM 4316 N N . THR A 1 537 ? 24.171 13.144 -33.957 1.00 65.44 537 THR A N 1
ATOM 4317 C CA . THR A 1 537 ? 24.674 13.699 -35.212 1.00 65.44 537 THR A CA 1
ATOM 4318 C C . THR A 1 537 ? 23.524 14.060 -36.150 1.00 65.44 537 THR A C 1
ATOM 4320 O O . THR A 1 537 ? 23.515 15.162 -36.677 1.00 65.44 537 THR A O 1
ATOM 4323 N N . GLU A 1 538 ? 22.507 13.201 -36.288 1.00 68.06 538 GLU A N 1
ATOM 4324 C CA . GLU A 1 538 ? 21.306 13.484 -37.092 1.00 68.06 538 GLU A CA 1
ATOM 4325 C C . GLU A 1 538 ? 20.540 14.722 -36.590 1.00 68.06 538 GLU A C 1
ATOM 4327 O O . GLU A 1 538 ? 20.084 15.544 -37.381 1.00 68.06 538 GLU A O 1
ATOM 4332 N N . LEU A 1 539 ? 20.405 14.885 -35.271 1.00 65.56 539 LEU A N 1
ATOM 4333 C CA . LEU A 1 539 ? 19.744 16.047 -34.672 1.00 65.56 539 LEU A CA 1
ATOM 4334 C C . LEU A 1 539 ? 20.513 17.344 -34.934 1.00 65.56 539 LEU A C 1
ATOM 4336 O O . LEU A 1 539 ? 19.896 18.355 -35.268 1.00 65.56 539 LEU A O 1
ATOM 4340 N N . ASP A 1 540 ? 21.841 17.309 -34.810 1.00 67.69 540 ASP A N 1
ATOM 4341 C CA . ASP A 1 540 ? 22.697 18.450 -35.130 1.00 67.69 540 ASP A CA 1
ATOM 4342 C C . ASP A 1 540 ? 22.665 18.755 -36.641 1.00 67.69 540 ASP A C 1
ATOM 4344 O O . ASP A 1 540 ? 22.556 19.925 -37.010 1.00 67.69 540 ASP A O 1
ATOM 4348 N N . PHE A 1 541 ? 22.648 17.726 -37.503 1.00 67.19 541 PHE A N 1
ATOM 4349 C CA . PHE A 1 541 ? 22.410 17.870 -38.943 1.00 67.19 541 PHE A CA 1
ATOM 4350 C C . PHE A 1 541 ? 21.080 18.569 -39.200 1.00 67.19 541 PHE A C 1
ATOM 4352 O O . PHE A 1 541 ? 21.104 19.641 -39.770 1.00 67.19 541 PHE A O 1
ATOM 4359 N N . ARG A 1 542 ? 19.942 18.085 -38.693 1.00 64.19 542 ARG A N 1
ATOM 4360 C CA . ARG A 1 542 ? 18.626 18.714 -38.937 1.00 64.19 542 ARG A CA 1
ATOM 4361 C C . ARG A 1 542 ? 18.531 20.173 -38.480 1.00 64.19 542 ARG A C 1
ATOM 4363 O O . ARG A 1 542 ? 17.768 20.944 -39.053 1.00 64.19 542 ARG A O 1
ATOM 4370 N N . VAL A 1 543 ? 19.256 20.561 -37.428 1.00 62.03 543 VAL A N 1
ATOM 4371 C CA . VAL A 1 543 ? 19.292 21.958 -36.954 1.00 62.03 543 VAL A CA 1
ATOM 4372 C C . VAL A 1 543 ? 20.168 22.836 -37.858 1.00 62.03 543 VAL A C 1
ATOM 4374 O O . VAL A 1 543 ? 19.892 24.028 -37.991 1.00 62.03 543 VAL A O 1
ATOM 4377 N N . ILE A 1 544 ? 21.205 22.268 -38.481 1.00 64.81 544 ILE A N 1
ATOM 4378 C CA . ILE A 1 544 ? 22.155 22.976 -39.356 1.00 64.81 544 ILE A CA 1
ATOM 4379 C C . ILE A 1 544 ? 21.731 22.933 -40.834 1.00 64.81 544 ILE A C 1
ATOM 4381 O O . ILE A 1 544 ? 21.951 23.898 -41.557 1.00 64.81 544 ILE A O 1
ATOM 4385 N N . GLU A 1 545 ? 21.069 21.861 -41.263 1.00 55.06 545 GLU A N 1
ATOM 4386 C CA . GLU A 1 545 ? 20.598 21.565 -42.622 1.00 55.06 545 GLU A CA 1
ATOM 4387 C C . GLU A 1 545 ? 19.484 22.513 -43.074 1.00 55.06 545 GLU A C 1
ATOM 4389 O O . GLU A 1 545 ? 19.108 22.525 -44.239 1.00 55.06 545 GLU A O 1
ATOM 4394 N N . VAL A 1 546 ? 19.022 23.426 -42.214 1.00 49.47 546 VAL A N 1
ATOM 4395 C CA . VAL A 1 546 ? 18.099 24.486 -42.636 1.00 49.47 546 VAL A CA 1
ATOM 4396 C C . VAL A 1 546 ? 18.784 25.634 -43.398 1.00 49.47 546 VAL A C 1
ATOM 4398 O O . VAL A 1 546 ? 18.327 26.773 -43.338 1.00 49.47 546 VAL A O 1
ATOM 4401 N N . ARG A 1 547 ? 19.880 25.336 -44.112 1.00 42.91 547 ARG A N 1
ATOM 4402 C CA . ARG A 1 547 ? 20.394 26.012 -45.321 1.00 42.91 547 ARG A CA 1
ATOM 4403 C C . ARG A 1 547 ? 21.810 25.509 -45.633 1.00 42.91 547 ARG A C 1
ATOM 4405 O O . ARG A 1 547 ? 22.802 26.141 -45.269 1.00 42.91 547 ARG A O 1
ATOM 4412 N N . ILE A 1 548 ? 21.888 24.397 -46.351 1.00 35.09 548 ILE A N 1
ATOM 4413 C CA . ILE A 1 548 ? 22.628 24.370 -47.624 1.00 35.09 548 ILE A CA 1
ATOM 4414 C C . ILE A 1 548 ? 21.545 24.298 -48.696 1.00 35.09 548 ILE A C 1
ATOM 4416 O O . ILE A 1 548 ? 21.675 25.034 -49.695 1.00 35.09 548 ILE A O 1
#

pLDDT: mean 73.04, std 18.29, range [21.16, 97.56]

Foldseek 3Di:
DDDDDDDDDDDPDPDPPPVVPDDLVVVLVVLLPPPALVVLCVQLVVDVVSVCSSLQHQEHADADEEEDEDDPSNFPHQRHAYYAYHHLLYEYHYDPDAGDARYAYYHYANYEPPPDLCVQVVHQVRYQNHAEYADHLYENPPCLARERQHQNHAYYAHYNYDYPPDDDPCVCVPNPPPPDDDDDDFPARYPHQLNHQYYHEALLVVLVNLVPHPAPDSPNHAEYEHEEAPVRDDPVSVVSVCVRHLNHQEYEYEHEDDDDDPVNDDDPDDDPVSVLVSVLGNHQWYWYHYPPDDDTPTPNCCPLVVVLVCCVVVVHQLCVLVDPVNVVVVCVSPVPDDGDHSVVSVVVNVVVVVVVLVVQLVVQLDLPWEKEKEKDWDQDPVVRWIKIWIWIWTADPVRDIDIGTQDIDTDDDLALCSVLVVVVCSCVVSNHQHYAAYEYEPDPRVVSSLVNNLVVHPDYDVSCPHHYDYDPQNVVLVVLVVVVVVVVPVLVVLLVVLCVQPVDPVSVVVVVVVCVVVVHDDPQDQPHDDSRGNCNSVSSCVSVVPDD

Organism: Lactuca saligna (NCBI:txid75948)